Protein AF-W2YAW6-F1 (afdb_monomer_lite)

Structure (mmCIF, N/CA/C/O backbone):
data_AF-W2YAW6-F1
#
_entry.id   AF-W2YAW6-F1
#
loop_
_atom_site.group_PDB
_atom_site.id
_atom_site.type_symbol
_atom_site.label_atom_id
_atom_site.label_alt_id
_atom_site.label_comp_id
_atom_site.label_asym_id
_atom_site.label_entity_id
_atom_site.label_seq_id
_atom_site.pdbx_PDB_ins_code
_atom_site.Cartn_x
_atom_site.Cartn_y
_atom_site.Cartn_z
_atom_site.occupancy
_atom_site.B_iso_or_equiv
_atom_site.auth_seq_id
_atom_site.auth_comp_id
_atom_site.auth_asym_id
_atom_site.auth_atom_id
_atom_site.pdbx_PDB_model_num
ATOM 1 N N . MET A 1 1 ? -32.687 -31.239 100.770 1.00 33.38 1 MET A N 1
ATOM 2 C CA . MET A 1 1 ? -33.247 -32.407 100.049 1.00 33.38 1 MET A CA 1
ATOM 3 C C . MET A 1 1 ? -34.635 -32.042 99.536 1.00 33.38 1 MET A C 1
ATOM 5 O O . MET A 1 1 ? -35.354 -31.367 100.253 1.00 33.38 1 MET A O 1
ATOM 9 N N . LYS A 1 2 ? -34.943 -32.418 98.285 1.00 34.50 2 LYS A N 1
ATOM 10 C CA . LYS A 1 2 ? -36.169 -32.133 97.504 1.00 34.50 2 LYS A CA 1
ATOM 11 C C . LYS A 1 2 ? -37.476 -32.101 98.317 1.00 34.50 2 LYS A C 1
ATOM 13 O O . LYS A 1 2 ? -37.673 -32.999 99.129 1.00 34.50 2 LYS A O 1
ATOM 18 N N . ARG A 1 3 ? -38.421 -31.237 97.914 1.00 29.58 3 ARG A N 1
ATOM 19 C CA . ARG A 1 3 ? -39.749 -31.604 97.348 1.00 29.58 3 ARG A CA 1
ATOM 20 C C . ARG A 1 3 ? -40.587 -30.336 97.112 1.00 29.58 3 ARG A C 1
ATOM 22 O O . ARG A 1 3 ? -40.752 -29.534 98.013 1.00 29.58 3 ARG A O 1
ATOM 29 N N . LEU A 1 4 ? -40.850 -30.050 95.836 1.00 32.66 4 LEU A N 1
ATOM 30 C CA . LEU A 1 4 ? -42.162 -30.138 95.168 1.00 32.66 4 LEU A CA 1
ATOM 31 C C . LEU A 1 4 ? -42.981 -28.856 95.340 1.00 32.66 4 LEU A C 1
ATOM 33 O O . LEU A 1 4 ? -43.556 -28.603 96.390 1.00 32.66 4 LEU A O 1
ATOM 37 N N . GLY A 1 5 ? -42.999 -28.066 94.267 1.00 27.66 5 GLY A N 1
ATOM 38 C CA . GLY A 1 5 ? -43.939 -26.974 94.072 1.00 27.66 5 GLY A CA 1
ATOM 39 C C . GLY A 1 5 ? -45.156 -27.415 93.261 1.00 27.66 5 GLY A C 1
ATOM 40 O O . GLY A 1 5 ? -45.092 -28.395 92.517 1.00 27.66 5 GLY A O 1
ATOM 41 N N . GLY A 1 6 ? -46.213 -26.610 93.384 1.00 29.09 6 GLY A N 1
ATOM 42 C CA . GLY A 1 6 ? -47.271 -26.452 92.389 1.00 29.09 6 GLY A CA 1
ATOM 43 C C . GLY A 1 6 ? -48.690 -26.735 92.884 1.00 29.09 6 GLY A C 1
ATOM 44 O O . GLY A 1 6 ? -49.102 -27.886 92.837 1.00 29.09 6 GLY A O 1
ATOM 45 N N . SER A 1 7 ? -49.422 -25.676 93.270 1.00 27.89 7 SER A N 1
ATOM 46 C CA . SER A 1 7 ? -50.824 -25.355 92.881 1.00 27.89 7 SER A CA 1
ATOM 47 C C . SER A 1 7 ? -51.352 -24.196 93.760 1.00 27.89 7 SER A C 1
ATOM 49 O O . SER A 1 7 ? -51.312 -24.326 94.978 1.00 27.89 7 SER A O 1
ATOM 51 N N . SER A 1 8 ? -51.599 -23.000 93.191 1.00 29.20 8 SER A N 1
ATOM 52 C CA . SER A 1 8 ? -52.934 -22.395 92.900 1.00 29.20 8 SER A CA 1
ATOM 53 C C . SER A 1 8 ? -53.648 -21.858 94.160 1.00 29.20 8 SER A C 1
ATOM 55 O O . SER A 1 8 ? -53.689 -22.573 95.148 1.00 29.20 8 SER A O 1
ATOM 57 N N . SER A 1 9 ? -54.261 -20.675 94.238 1.00 28.84 9 SER A N 1
ATOM 58 C CA . SER A 1 9 ? -54.753 -19.688 93.268 1.00 28.84 9 SER A CA 1
ATOM 59 C C . SER A 1 9 ? -55.159 -18.394 94.020 1.00 28.84 9 SER A C 1
ATOM 61 O O . SER A 1 9 ? -55.274 -18.438 95.243 1.00 28.84 9 SER A O 1
ATOM 63 N N . ASP A 1 10 ? -55.419 -17.319 93.254 1.00 29.12 10 ASP A N 1
ATOM 64 C CA . ASP A 1 10 ? -56.313 -16.165 93.542 1.00 29.12 10 ASP A CA 1
ATOM 65 C C . ASP A 1 10 ? -55.866 -15.163 94.642 1.00 29.12 10 ASP A C 1
ATOM 67 O O . ASP A 1 10 ? -55.312 -15.555 95.659 1.00 29.12 10 ASP A O 1
ATOM 71 N N . ASP A 1 11 ? -56.026 -13.834 94.585 1.00 29.41 11 ASP A N 1
ATOM 72 C CA . ASP A 1 11 ? -56.726 -12.845 93.743 1.00 29.41 11 ASP A CA 1
ATOM 73 C C . ASP A 1 11 ? -56.133 -11.462 94.149 1.00 29.41 11 ASP A C 1
ATOM 75 O O . ASP A 1 11 ? -55.824 -11.264 95.325 1.00 29.41 11 ASP A O 1
ATOM 79 N N . ALA A 1 12 ? -55.762 -10.561 93.231 1.00 29.23 12 ALA A N 1
ATOM 80 C CA . ALA A 1 12 ? -56.361 -9.221 93.018 1.00 29.23 12 ALA A CA 1
ATOM 81 C C . ALA A 1 12 ? -55.262 -8.133 93.170 1.00 29.23 12 ALA A C 1
ATOM 83 O O . ALA A 1 12 ? -54.456 -8.212 94.089 1.00 29.23 12 ALA A O 1
ATOM 84 N N . GLY A 1 13 ? -55.111 -7.094 92.342 1.00 27.83 13 GLY A N 1
ATOM 85 C CA . GLY A 1 13 ? -55.812 -6.666 91.136 1.00 27.83 13 GLY A CA 1
ATOM 86 C C . GLY A 1 13 ? -55.079 -5.487 90.458 1.00 27.83 13 GLY A C 1
ATOM 87 O O . GLY A 1 13 ? -53.978 -5.128 90.870 1.00 27.83 13 GLY A O 1
ATOM 88 N N . GLU A 1 14 ? -55.757 -4.896 89.461 1.00 29.27 14 GLU A N 1
ATOM 89 C CA . GLU A 1 14 ? -55.454 -3.622 88.760 1.00 29.27 14 GLU A CA 1
ATOM 90 C C . GLU A 1 14 ? -54.280 -3.682 87.742 1.00 29.27 14 GLU A C 1
ATOM 92 O O . GLU A 1 14 ? -53.249 -4.275 88.007 1.00 29.27 14 GLU A O 1
ATOM 97 N N . GLN A 1 15 ? -54.317 -3.146 86.513 1.00 29.69 15 GLN A N 1
ATOM 98 C CA . GLN A 1 15 ? -55.105 -2.068 85.910 1.00 29.69 15 GLN A CA 1
ATOM 99 C C . GLN A 1 15 ? -54.929 -2.083 84.363 1.00 29.69 15 GLN A C 1
ATOM 101 O O . GLN A 1 15 ? -53.882 -2.454 83.845 1.00 29.69 15 GLN A O 1
ATOM 106 N N . GLU A 1 16 ? -55.969 -1.624 83.659 1.00 32.31 16 GLU A N 1
ATOM 107 C CA . GLU A 1 16 ? -55.962 -0.872 82.383 1.00 32.31 16 GLU A CA 1
ATOM 108 C C . GLU A 1 16 ? -55.461 -1.453 81.033 1.00 32.31 16 GLU A C 1
ATOM 110 O O . GLU A 1 16 ? -54.286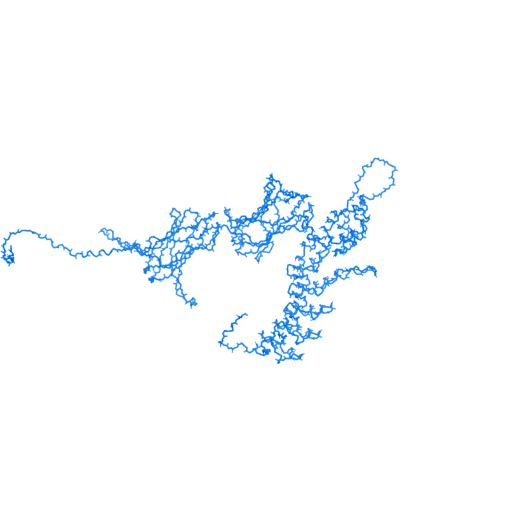 -1.513 80.693 1.00 32.31 16 GLU A O 1
ATOM 115 N N . ARG A 1 17 ? -56.464 -1.713 80.174 1.00 34.81 17 ARG A N 1
ATOM 116 C CA . ARG A 1 17 ? -56.633 -1.222 78.784 1.00 34.81 17 ARG A CA 1
ATOM 117 C C . ARG A 1 17 ? -55.364 -0.890 77.979 1.00 34.81 17 ARG A C 1
ATOM 119 O O . ARG A 1 17 ? -54.868 0.230 77.995 1.00 34.81 17 ARG A O 1
ATOM 126 N N . GLY A 1 18 ? -55.013 -1.800 77.072 1.00 31.19 18 GLY A N 1
ATOM 127 C CA . GLY A 1 18 ? -54.116 -1.506 75.956 1.00 31.19 18 GLY A CA 1
ATOM 128 C C . GLY A 1 18 ? -53.851 -2.726 75.085 1.00 31.19 18 GLY A C 1
ATOM 129 O O . GLY A 1 18 ? -52.720 -3.192 75.019 1.00 31.19 18 GLY A O 1
ATOM 130 N N . ALA A 1 19 ? -54.880 -3.275 74.427 1.00 33.31 19 ALA A N 1
ATOM 131 C CA . ALA A 1 19 ? -54.695 -4.304 73.400 1.00 33.31 19 ALA A CA 1
ATOM 132 C C . ALA A 1 19 ? -53.999 -3.673 72.182 1.00 33.31 19 ALA A C 1
ATOM 134 O O . ALA A 1 19 ? -54.622 -3.195 71.235 1.00 33.31 19 ALA A O 1
ATOM 135 N N . HIS A 1 20 ? -52.676 -3.606 72.286 1.00 37.31 20 HIS A N 1
ATOM 136 C CA . HIS A 1 20 ? -51.756 -3.070 71.308 1.00 37.31 20 HIS A CA 1
ATOM 137 C C . HIS A 1 20 ? -51.760 -3.980 70.076 1.00 37.31 20 HIS A C 1
ATOM 139 O O . HIS A 1 20 ? -51.533 -5.188 70.167 1.00 37.31 20 HIS A O 1
ATOM 145 N N . LEU A 1 21 ? -52.042 -3.368 68.927 1.00 36.84 21 LEU A N 1
ATOM 146 C CA . LEU A 1 21 ? -51.950 -3.929 67.585 1.00 36.84 21 LEU A CA 1
ATOM 147 C C . LEU A 1 21 ? -50.736 -4.862 67.450 1.00 36.84 21 LEU A C 1
ATOM 149 O O . LEU A 1 21 ? -49.590 -4.409 67.470 1.00 36.84 21 LEU A O 1
ATOM 153 N N . GLN A 1 22 ? -50.994 -6.157 67.249 1.00 38.38 22 GLN A N 1
ATOM 154 C CA . GLN A 1 22 ? -50.010 -7.106 66.729 1.00 38.38 22 GLN A CA 1
ATOM 155 C C . GLN A 1 22 ? -49.714 -6.770 65.259 1.00 38.38 22 GLN A C 1
ATOM 157 O O . GLN A 1 22 ? -50.147 -7.447 64.330 1.00 38.38 22 GLN A O 1
ATOM 162 N N . LEU A 1 23 ? -48.971 -5.688 65.034 1.00 37.72 23 LEU A N 1
ATOM 163 C CA . LEU A 1 23 ? -48.324 -5.408 63.762 1.00 37.72 23 LEU A CA 1
ATOM 164 C C . LEU A 1 23 ? -47.000 -6.167 63.756 1.00 37.72 23 LEU A C 1
ATOM 166 O O . LEU A 1 23 ? -46.007 -5.745 64.344 1.00 37.72 23 LEU A O 1
ATOM 170 N N . ALA A 1 24 ? -47.025 -7.331 63.110 1.00 35.41 24 ALA A N 1
ATOM 171 C CA . ALA A 1 24 ? -45.870 -8.174 62.864 1.00 35.41 24 ALA A CA 1
ATOM 172 C C . ALA A 1 24 ? -44.716 -7.360 62.248 1.00 35.41 24 ALA A C 1
ATOM 174 O O . ALA A 1 24 ? -44.673 -7.117 61.042 1.00 35.41 24 ALA A O 1
ATOM 175 N N . GLN A 1 25 ? -43.743 -6.978 63.076 1.00 38.00 25 GLN A N 1
ATOM 176 C CA . GLN A 1 25 ? -42.432 -6.518 62.634 1.00 38.00 25 GLN A CA 1
ATOM 177 C C . GLN A 1 25 ? -41.665 -7.701 62.025 1.00 38.00 25 GLN A C 1
ATOM 179 O O . GLN A 1 25 ? -40.767 -8.274 62.631 1.00 38.00 25 GLN A O 1
ATOM 184 N N . ARG A 1 26 ? -41.990 -8.064 60.781 1.00 37.62 26 ARG A N 1
ATOM 185 C CA . ARG A 1 26 ? -41.063 -8.792 59.906 1.00 37.62 26 ARG A CA 1
ATOM 186 C C . ARG A 1 26 ? -40.185 -7.772 59.183 1.00 37.62 26 ARG A C 1
ATOM 188 O O . ARG A 1 26 ? -40.298 -7.593 57.975 1.00 37.62 26 ARG A O 1
ATOM 195 N N . HIS A 1 27 ? -39.300 -7.099 59.916 1.00 42.34 27 HIS A N 1
ATOM 196 C CA . HIS A 1 27 ? -38.177 -6.396 59.296 1.00 42.34 27 HIS A CA 1
ATOM 197 C C . HIS A 1 27 ? -37.179 -7.454 58.821 1.00 42.34 27 HIS A C 1
ATOM 199 O O . HIS A 1 27 ? -36.225 -7.801 59.515 1.00 42.34 27 HIS A O 1
ATOM 205 N N . ARG A 1 28 ? -37.433 -8.033 57.642 1.00 43.53 28 ARG A N 1
ATOM 206 C CA . ARG A 1 28 ? -36.419 -8.811 56.930 1.00 43.53 28 ARG A CA 1
ATOM 207 C C . ARG A 1 28 ? -35.270 -7.834 56.680 1.00 43.53 28 ARG A C 1
ATOM 209 O O . ARG A 1 28 ? -35.477 -6.820 56.024 1.00 43.53 28 ARG A O 1
ATOM 216 N N . LYS A 1 29 ? -34.100 -8.083 57.266 1.00 42.47 29 LYS A N 1
ATOM 217 C CA . LYS A 1 29 ? -32.885 -7.309 56.996 1.00 42.47 29 LYS A CA 1
ATOM 218 C C . LYS A 1 29 ? -32.578 -7.483 55.505 1.00 42.47 29 LYS A C 1
ATOM 220 O O . LYS A 1 29 ? -32.117 -8.548 55.106 1.00 42.47 29 LYS A O 1
ATOM 225 N N . ILE A 1 30 ? -32.944 -6.501 54.683 1.00 54.56 30 ILE A N 1
ATOM 226 C CA . ILE A 1 30 ? -32.670 -6.514 53.244 1.00 54.56 30 ILE A CA 1
ATOM 227 C C . ILE A 1 30 ? -31.184 -6.200 53.112 1.00 54.56 30 ILE A C 1
ATOM 229 O O . ILE A 1 30 ? -30.748 -5.072 53.324 1.00 54.56 30 ILE A O 1
ATOM 233 N N . VAL A 1 31 ? -30.393 -7.249 52.909 1.00 61.50 31 VAL A N 1
ATOM 234 C CA . VAL A 1 31 ? -28.967 -7.139 52.611 1.00 61.50 31 VAL A CA 1
ATOM 235 C C . VAL A 1 31 ? -28.866 -6.924 51.108 1.00 61.50 31 VAL A C 1
ATOM 237 O O . VAL A 1 31 ? -29.439 -7.708 50.354 1.00 61.50 31 VAL A O 1
ATOM 240 N N . ALA A 1 32 ? -28.180 -5.859 50.692 1.00 73.25 32 ALA A N 1
ATOM 241 C CA . ALA A 1 32 ? -27.909 -5.609 49.282 1.00 73.25 32 ALA A CA 1
ATOM 242 C C . ALA A 1 32 ? -27.222 -6.834 48.659 1.00 73.25 32 ALA A C 1
ATOM 244 O O . ALA A 1 32 ? -26.312 -7.422 49.253 1.00 73.25 32 ALA A O 1
ATOM 245 N N . GLY A 1 33 ? -27.686 -7.226 47.478 1.00 77.94 33 GLY A N 1
ATOM 246 C CA . GLY A 1 33 ? -27.079 -8.276 46.682 1.00 77.94 33 GLY A CA 1
ATOM 247 C C . GLY A 1 33 ? -25.713 -7.868 46.134 1.00 77.94 33 GLY A C 1
ATOM 248 O O . GLY A 1 33 ? -25.269 -6.717 46.228 1.00 77.94 33 GLY A O 1
ATOM 249 N N . SER A 1 34 ? -25.021 -8.843 45.555 1.00 81.88 34 SER A N 1
ATOM 250 C CA . SER A 1 34 ? -23.784 -8.619 44.819 1.00 81.88 34 SER A CA 1
ATOM 251 C C . SER A 1 34 ? -24.002 -8.895 43.337 1.00 81.88 34 SER A C 1
ATOM 253 O O . SER A 1 34 ? -24.608 -9.898 42.952 1.00 81.88 34 SER A O 1
ATOM 255 N N . PHE A 1 35 ? -23.453 -8.017 42.494 1.00 84.69 35 PHE A N 1
ATOM 256 C CA . PHE A 1 35 ? -23.395 -8.260 41.057 1.00 84.69 35 PHE A CA 1
ATOM 257 C C . PHE A 1 35 ? -22.665 -9.575 40.768 1.00 84.69 35 PHE A C 1
ATOM 259 O O . PHE A 1 35 ? -21.582 -9.830 41.308 1.00 84.69 35 PHE A O 1
ATOM 266 N N . LYS A 1 36 ? -23.244 -10.373 39.871 1.00 81.31 36 LYS A N 1
ATOM 267 C CA . LYS A 1 36 ? -22.675 -11.624 39.365 1.00 81.31 36 LYS A CA 1
ATOM 268 C C . LYS A 1 36 ? -22.027 -11.401 37.992 1.00 81.31 36 LYS A C 1
ATOM 270 O O . LYS A 1 36 ? -22.250 -10.381 37.339 1.00 81.31 36 LYS A O 1
ATOM 275 N N . GLY A 1 37 ? -21.236 -12.378 37.550 1.00 75.75 37 GLY A N 1
ATOM 276 C CA . GLY A 1 37 ? -20.627 -12.381 36.218 1.00 75.75 37 GLY A CA 1
ATOM 277 C C . GLY A 1 37 ? -19.505 -11.351 36.035 1.00 75.75 37 GLY A C 1
ATOM 278 O O . GLY A 1 37 ? -18.862 -10.916 36.993 1.00 75.75 37 GLY A O 1
ATOM 279 N N . ARG A 1 38 ? -19.238 -10.989 34.773 1.00 77.81 38 ARG A N 1
ATOM 280 C CA . ARG A 1 38 ? -18.227 -9.988 34.400 1.00 77.81 38 ARG A CA 1
ATOM 281 C C . ARG A 1 38 ? -18.684 -8.609 34.882 1.00 77.81 38 ARG A C 1
ATOM 283 O O . ARG A 1 38 ? -19.781 -8.199 34.536 1.00 77.81 38 ARG A O 1
ATOM 290 N N . LYS A 1 39 ? -17.836 -7.908 35.642 1.00 84.06 39 LYS A N 1
ATOM 291 C CA . LYS A 1 39 ? -18.051 -6.529 36.120 1.00 84.06 39 LYS A CA 1
ATOM 292 C C . LYS A 1 39 ? -17.040 -5.605 35.451 1.00 84.06 39 LYS A C 1
ATOM 294 O O . LYS A 1 39 ? -15.984 -5.318 36.014 1.00 84.06 39 LYS A O 1
ATOM 299 N N . ALA A 1 40 ? -17.330 -5.225 34.213 1.00 82.56 40 ALA A N 1
ATOM 300 C CA . ALA A 1 40 ? -16.398 -4.476 33.376 1.00 82.56 40 ALA A CA 1
ATOM 301 C C . ALA A 1 40 ? -17.058 -3.224 32.802 1.00 82.56 40 ALA A C 1
ATOM 303 O O . ALA A 1 40 ? -18.240 -3.245 32.443 1.00 82.56 40 ALA A O 1
ATOM 304 N N . LEU A 1 41 ? -16.267 -2.156 32.719 1.00 84.25 41 LEU A N 1
ATOM 305 C CA . LEU A 1 41 ? -16.618 -0.918 32.046 1.00 84.25 41 LEU A CA 1
ATOM 306 C C . LEU A 1 41 ? -15.570 -0.637 30.966 1.00 84.25 41 LEU A C 1
ATOM 308 O O . LEU A 1 41 ? -14.436 -0.293 31.280 1.00 84.25 41 LEU A O 1
ATOM 312 N N . GLU A 1 42 ? -15.938 -0.805 29.700 1.00 85.50 42 GLU A N 1
ATOM 313 C CA . GLU A 1 42 ? -14.988 -0.861 28.587 1.00 85.50 42 GLU A CA 1
ATOM 314 C C . GLU A 1 42 ? -15.275 0.250 27.576 1.00 85.50 42 GLU A C 1
ATOM 316 O O . GLU A 1 42 ? -16.348 0.248 26.960 1.00 85.50 42 GLU A O 1
ATOM 321 N N . PRO A 1 43 ? -14.364 1.226 27.407 1.00 82.75 43 PRO A N 1
ATOM 322 C CA . PRO A 1 43 ? -14.466 2.166 26.308 1.00 82.75 43 PRO A CA 1
ATOM 323 C C . PRO A 1 43 ? -14.190 1.434 24.990 1.00 82.75 43 PRO A C 1
ATOM 325 O O . PRO A 1 43 ? -13.373 0.518 24.930 1.00 82.75 43 PRO A O 1
ATOM 328 N N . GLU A 1 44 ? -14.847 1.872 23.923 1.00 77.44 44 GLU A N 1
ATOM 329 C CA . GLU A 1 44 ? -14.642 1.389 22.553 1.00 77.44 44 GLU A CA 1
ATOM 330 C C . GLU A 1 44 ? -13.177 1.521 22.121 1.00 77.44 44 GLU A C 1
ATOM 332 O O . GLU A 1 44 ? -12.647 0.665 21.416 1.00 77.44 44 GLU A O 1
ATOM 337 N N . PHE A 1 45 ? -12.509 2.567 22.612 1.00 72.06 45 PHE A N 1
ATOM 338 C CA . PHE A 1 45 ? -11.101 2.837 22.375 1.00 72.06 45 PHE A CA 1
ATOM 339 C C . PHE A 1 45 ? -10.380 3.034 23.711 1.00 72.06 45 PHE A C 1
ATOM 341 O O . PHE A 1 45 ? -10.739 3.903 24.504 1.00 72.06 45 PHE A O 1
ATOM 348 N N . ALA A 1 46 ? -9.323 2.260 23.956 1.00 73.75 46 ALA A N 1
ATOM 349 C CA . ALA A 1 46 ? -8.469 2.398 25.139 1.00 73.75 46 ALA A CA 1
ATOM 350 C C . ALA A 1 46 ? -7.380 3.472 24.941 1.00 73.75 46 ALA A C 1
ATOM 352 O O . ALA A 1 46 ? -6.214 3.254 25.268 1.00 73.75 46 ALA A O 1
ATOM 353 N N . THR A 1 47 ? -7.759 4.622 24.381 1.00 73.25 47 THR A N 1
ATOM 354 C CA . THR A 1 47 ? -6.839 5.685 23.950 1.00 73.25 47 THR A CA 1
ATOM 355 C C . THR A 1 47 ? -7.222 7.021 24.597 1.00 73.25 47 THR A C 1
ATOM 357 O O . THR A 1 47 ? -8.416 7.257 24.789 1.00 73.25 47 THR A O 1
ATOM 360 N N . PRO A 1 48 ? -6.269 7.893 24.971 1.00 77.62 48 PRO A N 1
ATOM 361 C CA . PRO A 1 48 ? -6.596 9.195 25.544 1.00 77.62 48 PRO A CA 1
ATOM 362 C C . PRO A 1 48 ? -7.282 10.149 24.554 1.00 77.62 48 PRO A C 1
ATOM 364 O O . PRO A 1 48 ? -6.939 10.183 23.374 1.00 77.62 48 PRO A O 1
ATOM 367 N N . GLY A 1 49 ? -8.218 10.960 25.050 1.00 71.50 49 GLY A N 1
ATOM 368 C CA . GLY A 1 49 ? -8.796 12.099 24.330 1.00 71.50 49 GLY A CA 1
ATOM 369 C C . GLY A 1 49 ? -9.650 11.750 23.107 1.00 71.50 49 GLY A C 1
ATOM 370 O O . GLY A 1 49 ? -9.782 12.581 22.208 1.00 71.50 49 GLY A O 1
ATOM 371 N N . VAL A 1 50 ? -10.218 10.543 23.042 1.00 73.94 50 VAL A N 1
ATOM 372 C CA . VAL A 1 50 ? -11.088 10.101 21.939 1.00 73.94 50 VAL A CA 1
ATOM 373 C C . VAL A 1 50 ? -12.536 9.986 22.397 1.00 73.94 50 VAL A C 1
ATOM 375 O O . VAL A 1 50 ? -12.815 9.668 23.550 1.00 73.94 50 VAL A O 1
ATOM 378 N N . VAL A 1 51 ? -13.470 10.224 21.478 1.00 77.31 51 VAL A N 1
ATOM 379 C CA . VAL A 1 51 ? -14.910 10.083 21.723 1.00 77.31 51 VAL A CA 1
ATOM 380 C C . VAL A 1 51 ? -15.406 8.797 21.071 1.00 77.31 51 VAL A C 1
ATOM 382 O O . VAL A 1 51 ? -15.173 8.576 19.883 1.00 77.31 51 VAL A O 1
ATOM 385 N N . GLY A 1 52 ? -16.101 7.958 21.834 1.00 78.00 52 GLY A N 1
ATOM 386 C CA . GLY A 1 52 ? -16.627 6.678 21.363 1.00 78.00 52 GLY A CA 1
ATOM 387 C C . GLY A 1 52 ? -17.758 6.153 22.239 1.00 78.00 52 GLY A C 1
ATOM 388 O O . GLY A 1 52 ? -18.482 6.917 22.886 1.00 78.00 52 GLY A O 1
ATOM 389 N N . LYS A 1 53 ? -17.941 4.835 22.241 1.00 85.88 53 LYS A N 1
ATOM 390 C CA . LYS A 1 53 ? -18.898 4.146 23.111 1.00 85.88 53 LYS A CA 1
ATOM 391 C C . LYS A 1 53 ? -18.255 3.707 24.424 1.00 85.88 53 LYS A C 1
ATOM 393 O O . LYS A 1 53 ? -17.065 3.424 24.480 1.00 85.88 53 LYS A O 1
ATOM 398 N N . LEU A 1 54 ? -19.058 3.601 25.474 1.00 87.81 54 LEU A N 1
ATOM 399 C CA . LEU A 1 54 ? -18.683 3.025 26.760 1.00 87.81 54 LEU A CA 1
ATOM 400 C C . LEU A 1 54 ? -19.648 1.888 27.092 1.00 87.81 54 LEU A C 1
ATOM 402 O O . LEU A 1 54 ? -20.859 2.099 27.145 1.00 87.81 54 LEU A O 1
ATOM 406 N N . THR A 1 55 ? -19.109 0.692 27.306 1.00 89.81 55 THR A N 1
ATOM 407 C CA . THR A 1 55 ? -19.888 -0.528 27.531 1.00 89.81 55 THR A CA 1
ATOM 408 C C . THR A 1 55 ? -19.784 -0.965 28.984 1.00 89.81 55 THR A C 1
ATOM 410 O O . THR A 1 55 ? -18.706 -1.307 29.459 1.00 89.81 55 THR A O 1
ATOM 413 N N . LEU A 1 56 ? -20.911 -0.996 29.687 1.00 90.00 56 LEU A N 1
ATOM 414 C CA . LEU A 1 56 ? -21.043 -1.489 31.053 1.00 90.00 56 LEU A CA 1
ATOM 415 C C . LEU A 1 56 ? -21.711 -2.870 31.028 1.00 90.00 56 LEU A C 1
ATOM 417 O O . LEU A 1 56 ? -22.861 -2.989 30.611 1.00 90.00 56 LEU A O 1
ATOM 421 N N . SER A 1 57 ? -21.002 -3.904 31.485 1.00 89.06 57 SER A N 1
ATOM 422 C CA . SER A 1 57 ? -21.500 -5.290 31.520 1.00 89.06 57 SER A CA 1
ATOM 423 C C . SER A 1 57 ? -21.615 -5.804 32.953 1.00 89.06 57 SER A C 1
ATOM 425 O O . SER A 1 57 ? -20.651 -5.666 33.706 1.00 89.06 57 SER A O 1
ATOM 427 N N . PHE A 1 58 ? -22.762 -6.389 33.323 1.00 88.81 58 PHE A N 1
ATOM 428 C CA . PHE A 1 58 ? -22.999 -7.009 34.639 1.00 88.81 58 PHE A CA 1
ATOM 429 C C . PHE A 1 58 ? -24.189 -7.968 34.655 1.00 88.81 58 PHE A C 1
ATOM 431 O O . PHE A 1 58 ? -24.961 -8.043 33.708 1.00 88.81 58 PHE A O 1
ATOM 438 N N . THR A 1 59 ? -24.368 -8.694 35.756 1.00 88.00 59 THR A N 1
ATOM 439 C CA . THR A 1 59 ? -25.563 -9.505 36.029 1.00 88.00 59 THR A CA 1
ATOM 440 C C . THR A 1 59 ? -26.117 -9.134 37.401 1.00 88.00 59 THR A C 1
ATOM 442 O O . THR A 1 59 ? -25.363 -9.096 38.377 1.00 88.00 59 THR A O 1
ATOM 445 N N . THR A 1 60 ? -27.412 -8.828 37.485 1.00 86.31 60 THR A N 1
ATOM 446 C CA . THR A 1 60 ? -28.068 -8.488 38.758 1.00 86.31 60 THR A CA 1
ATOM 447 C C . THR A 1 60 ? -28.462 -9.734 39.537 1.00 86.31 60 THR A C 1
ATOM 449 O O . THR A 1 60 ? -28.822 -10.756 38.951 1.00 86.31 60 THR A O 1
ATOM 452 N N . SER A 1 61 ? -28.422 -9.658 40.868 1.00 84.00 61 SER A N 1
ATOM 453 C CA . SER A 1 61 ? -28.815 -10.783 41.728 1.00 84.00 61 SER A CA 1
ATOM 454 C C . SER A 1 61 ? -30.331 -10.980 41.799 1.00 84.00 61 SER A C 1
ATOM 456 O O . SER A 1 61 ? -30.800 -12.065 42.139 1.00 84.00 61 SER A O 1
ATOM 458 N N . THR A 1 62 ? -31.101 -9.938 41.474 1.00 82.62 62 THR A N 1
ATOM 459 C CA . THR A 1 62 ? -32.566 -9.959 41.464 1.00 82.62 62 THR A CA 1
ATOM 460 C C . THR A 1 62 ? -33.125 -9.318 40.193 1.00 82.62 62 THR A C 1
ATOM 462 O O . THR A 1 62 ? -32.387 -8.781 39.362 1.00 82.62 62 THR A O 1
ATOM 465 N N . SER A 1 63 ? -34.443 -9.413 40.019 1.00 84.12 63 SER A N 1
ATOM 466 C CA . SER A 1 63 ? -35.152 -8.869 38.865 1.00 84.12 63 SER A CA 1
ATOM 467 C C . SER A 1 63 ? -35.237 -7.341 38.895 1.00 84.12 63 SER A C 1
ATOM 469 O O . SER A 1 63 ? -35.580 -6.764 39.928 1.00 84.12 63 SER A O 1
ATOM 471 N N . LEU A 1 64 ? -35.040 -6.684 37.750 1.00 84.94 64 LEU A N 1
ATOM 472 C CA . LEU A 1 64 ? -35.192 -5.234 37.615 1.00 84.94 64 LEU A CA 1
ATOM 473 C C . LEU A 1 64 ? -36.562 -4.876 37.026 1.00 84.94 64 LEU A C 1
ATOM 475 O O . LEU A 1 64 ? -36.891 -5.241 35.898 1.00 84.94 64 LEU A O 1
ATOM 479 N N . ALA A 1 65 ? -37.362 -4.136 37.793 1.00 83.44 65 ALA A N 1
ATOM 480 C CA . ALA A 1 65 ? -38.685 -3.669 37.380 1.00 83.44 65 ALA A CA 1
ATOM 481 C C . ALA A 1 65 ? -38.638 -2.313 36.645 1.00 83.44 65 ALA A C 1
ATOM 483 O O . ALA A 1 65 ? -37.632 -1.599 36.671 1.00 83.44 65 ALA A O 1
ATOM 484 N N . LYS A 1 66 ? -39.769 -1.912 36.044 1.00 84.12 66 LYS A N 1
ATOM 485 C CA . LYS A 1 66 ? -39.955 -0.582 35.438 1.00 84.12 66 LYS A CA 1
ATOM 486 C C . LYS A 1 66 ? -39.542 0.531 36.410 1.00 84.12 66 LYS A C 1
ATOM 488 O O . LYS A 1 66 ? -40.018 0.563 37.546 1.00 84.12 66 LYS A O 1
ATOM 493 N N . HIS A 1 67 ? -38.746 1.492 35.945 1.00 86.38 67 HIS A N 1
ATOM 494 C CA . HIS A 1 67 ? -38.154 2.594 36.718 1.00 86.38 67 HIS A CA 1
ATOM 495 C C . HIS A 1 67 ? -37.138 2.189 37.796 1.00 86.38 67 HIS A C 1
ATOM 497 O O . HIS A 1 67 ? -36.834 3.004 38.671 1.00 86.38 67 HIS A O 1
ATOM 503 N N . ALA A 1 68 ? -36.597 0.968 37.762 1.00 87.38 68 ALA A N 1
ATOM 504 C CA . ALA A 1 68 ? -35.368 0.695 38.498 1.00 87.38 68 ALA A CA 1
ATOM 505 C C . ALA A 1 68 ? -34.254 1.631 37.996 1.00 87.38 68 ALA A C 1
ATOM 507 O O . ALA A 1 68 ? -34.197 1.967 36.804 1.00 87.38 68 ALA A O 1
ATOM 508 N N . ARG A 1 69 ? -33.401 2.074 38.922 1.00 89.94 69 ARG A N 1
ATOM 509 C CA . ARG A 1 69 ? -32.306 3.009 38.639 1.00 89.94 69 ARG A CA 1
ATOM 510 C C . ARG A 1 69 ? -30.979 2.278 38.717 1.00 89.94 69 ARG A C 1
ATOM 512 O O . ARG A 1 69 ? -30.758 1.491 39.632 1.00 89.94 69 ARG A O 1
ATOM 519 N N . ILE A 1 70 ? -30.091 2.557 37.776 1.00 91.25 70 ILE A N 1
ATOM 520 C CA . ILE A 1 70 ? -28.714 2.067 37.777 1.00 91.25 70 ILE A CA 1
ATOM 521 C C . ILE A 1 70 ? -27.826 3.303 37.757 1.00 91.25 70 ILE A C 1
ATOM 523 O O . ILE A 1 70 ? -27.966 4.149 36.878 1.00 91.25 70 ILE A O 1
ATOM 527 N N . THR A 1 71 ? -26.927 3.430 38.724 1.00 92.56 71 THR A N 1
ATOM 528 C CA . THR A 1 71 ? -25.953 4.523 38.769 1.00 92.56 71 THR A CA 1
ATOM 529 C C . THR A 1 71 ? -24.565 3.972 38.516 1.00 92.56 71 THR A C 1
ATOM 531 O O . THR A 1 71 ? -24.198 2.968 39.121 1.00 92.56 71 THR A O 1
ATOM 534 N N . CYS A 1 72 ? -23.788 4.645 37.677 1.00 93.06 72 CYS A N 1
ATOM 535 C CA . CYS A 1 72 ? -22.380 4.361 37.441 1.00 93.06 72 CYS A CA 1
ATOM 536 C C . CYS A 1 72 ? -21.579 5.645 37.665 1.00 93.06 72 CYS A C 1
ATOM 538 O O . CYS A 1 72 ? -21.704 6.603 36.900 1.00 93.06 72 CYS A O 1
ATOM 540 N N . GLN A 1 73 ? -20.773 5.672 38.721 1.00 92.62 73 GLN A N 1
ATOM 541 C CA . GLN A 1 73 ? -19.898 6.792 39.043 1.00 92.62 73 GLN A CA 1
ATOM 542 C C . GLN A 1 73 ? -18.498 6.548 38.478 1.00 92.62 73 GLN A C 1
ATOM 544 O O . GLN A 1 73 ? -17.868 5.541 38.799 1.00 92.62 73 GLN A O 1
ATOM 549 N N . LEU A 1 74 ? -18.023 7.474 37.643 1.00 89.75 74 LEU A N 1
ATOM 550 C CA . LEU A 1 74 ? -16.697 7.431 37.029 1.00 89.75 74 LEU A CA 1
ATOM 551 C C . LEU A 1 74 ? -15.627 8.065 37.941 1.00 89.75 74 LEU A C 1
ATOM 553 O O . LEU A 1 74 ? -15.936 8.973 38.728 1.00 89.75 74 LEU A O 1
ATOM 557 N N . PRO A 1 75 ? -14.359 7.628 37.821 1.00 85.88 75 PRO A N 1
ATOM 558 C CA . PRO A 1 75 ? -13.247 8.200 38.570 1.00 85.88 75 PRO A CA 1
ATOM 559 C C . PRO A 1 75 ? -12.914 9.623 38.109 1.00 85.88 75 PRO A C 1
ATOM 561 O O . PRO A 1 75 ? -13.301 10.065 37.022 1.00 85.88 75 PRO A O 1
ATOM 564 N N . ASP A 1 76 ? -12.153 10.336 38.941 1.00 81.81 76 ASP A N 1
ATOM 565 C CA . ASP A 1 76 ? -11.755 11.724 38.701 1.00 81.81 76 ASP A CA 1
ATOM 566 C C . ASP A 1 76 ? -10.605 11.863 37.703 1.00 81.81 76 ASP A C 1
ATOM 568 O O . ASP A 1 76 ? -9.480 12.231 38.043 1.00 81.81 76 ASP A O 1
ATOM 572 N N . HIS A 1 77 ? -10.865 11.483 36.459 1.00 78.00 77 HIS A N 1
ATOM 573 C CA . HIS A 1 77 ? -9.841 11.458 35.420 1.00 78.00 77 HIS A CA 1
ATOM 574 C C . HIS A 1 77 ? -10.243 12.219 34.154 1.00 78.00 77 HIS A C 1
ATOM 576 O O . HIS A 1 77 ? -9.614 12.047 33.122 1.00 78.00 77 HIS A O 1
ATOM 582 N N . GLY A 1 78 ? -11.262 13.080 34.211 1.00 76.69 78 GLY A N 1
ATOM 583 C CA . GLY A 1 78 ? -11.634 13.920 33.065 1.00 76.69 78 GLY A CA 1
ATOM 584 C C . GLY A 1 78 ? -12.417 13.192 31.967 1.00 76.69 78 GLY A C 1
ATOM 585 O O . GLY A 1 78 ? -12.288 13.531 30.797 1.00 76.69 78 GLY A O 1
ATOM 586 N N . TRP A 1 79 ? -13.231 12.197 32.332 1.00 84.56 79 TRP A N 1
ATOM 587 C CA . TRP A 1 79 ? -14.223 11.611 31.424 1.00 84.56 79 TRP A CA 1
ATOM 588 C C . TRP A 1 79 ? -15.277 12.651 31.031 1.00 84.56 79 TRP A C 1
ATOM 590 O O . TRP A 1 79 ? -15.797 13.363 31.894 1.00 84.56 79 TRP A O 1
ATOM 600 N N . THR A 1 80 ? -15.629 12.710 29.748 1.00 80.50 80 THR A N 1
ATOM 601 C CA . THR A 1 80 ? -16.611 13.668 29.220 1.00 80.50 80 THR A CA 1
ATOM 602 C C . THR A 1 80 ? -17.772 12.955 28.532 1.00 80.50 80 THR A C 1
ATOM 604 O O . THR A 1 80 ? -17.641 11.835 28.044 1.00 80.50 80 THR A O 1
ATOM 607 N N . LEU A 1 81 ? -18.948 13.580 28.535 1.00 82.62 81 LEU A N 1
ATOM 608 C CA . LEU A 1 81 ? -20.140 13.099 27.836 1.00 82.62 81 LEU A CA 1
ATOM 609 C C . LEU A 1 81 ? -20.786 14.266 27.071 1.00 82.62 81 LEU A C 1
ATOM 611 O O . LEU A 1 81 ? -20.572 15.420 27.457 1.00 82.62 81 LEU A O 1
ATOM 615 N N . PRO A 1 82 ? -21.576 14.000 26.012 1.00 67.44 82 PRO A N 1
ATOM 616 C CA . PRO A 1 82 ? -22.194 15.046 25.209 1.00 67.44 82 PRO A CA 1
ATOM 617 C C . PRO A 1 82 ? -23.174 15.870 26.053 1.00 67.44 82 PRO A C 1
ATOM 619 O O . PRO A 1 82 ? -23.836 15.344 26.946 1.00 67.44 82 PRO A O 1
ATOM 622 N N . THR A 1 83 ? -23.299 17.161 25.747 1.00 55.56 83 THR A N 1
ATOM 623 C CA . THR A 1 83 ? -24.274 18.075 26.374 1.00 55.56 83 THR A CA 1
ATOM 624 C C . THR A 1 83 ? -25.713 17.856 25.884 1.00 55.56 83 THR A C 1
ATOM 626 O O . THR A 1 83 ? -26.657 18.264 26.558 1.00 55.56 83 THR A O 1
ATOM 629 N N . ALA A 1 84 ? -25.896 17.189 24.739 1.00 61.34 84 ALA A N 1
ATOM 630 C CA . ALA A 1 84 ? -27.183 16.672 24.263 1.00 61.34 84 ALA A CA 1
ATOM 631 C C . ALA A 1 84 ? -27.583 15.399 25.046 1.00 61.34 84 ALA A C 1
ATOM 633 O O . ALA A 1 84 ? -26.695 14.740 25.587 1.00 61.34 84 ALA A O 1
ATOM 634 N N . PRO A 1 85 ? -28.878 15.014 25.128 1.00 61.56 85 PRO A N 1
ATOM 635 C CA . PRO A 1 85 ? -29.286 13.837 25.896 1.00 61.56 85 PRO A CA 1
ATOM 636 C C . PRO A 1 85 ? -28.507 12.594 25.423 1.00 61.56 85 PRO A C 1
ATOM 638 O O . PRO A 1 85 ? -28.630 12.209 24.256 1.00 61.56 85 PRO A O 1
ATOM 641 N N . PRO A 1 86 ? -27.683 11.981 26.293 1.00 65.88 86 PRO A N 1
ATOM 642 C CA . PRO A 1 86 ? -26.788 10.909 25.889 1.00 65.88 86 PRO A CA 1
ATOM 643 C C . PRO A 1 86 ? -27.596 9.696 25.429 1.00 65.88 86 PRO A C 1
ATOM 645 O O . PRO A 1 86 ? -28.574 9.293 26.065 1.00 65.88 86 PRO A O 1
ATOM 648 N N . THR A 1 87 ? -27.194 9.112 24.302 1.00 76.88 87 THR A N 1
ATOM 649 C CA . THR A 1 87 ? -27.856 7.928 23.752 1.00 76.88 87 THR A CA 1
ATOM 650 C C . THR A 1 87 ? -27.311 6.689 24.453 1.00 76.88 87 THR A C 1
ATOM 652 O O . THR A 1 87 ? -26.152 6.318 24.256 1.00 76.88 87 THR A O 1
ATOM 655 N N . ALA A 1 88 ? -28.146 6.064 25.282 1.00 83.50 88 ALA A N 1
ATOM 656 C CA . ALA A 1 88 ? -27.846 4.801 25.943 1.00 83.50 88 ALA A CA 1
ATOM 657 C C . ALA A 1 88 ? -28.774 3.701 25.426 1.00 83.50 88 ALA A C 1
ATOM 659 O O . ALA A 1 88 ? -29.985 3.902 25.327 1.00 83.50 88 ALA A O 1
ATOM 660 N N . VAL A 1 89 ? -28.211 2.534 25.124 1.00 83.88 89 VAL A N 1
ATOM 661 C CA . VAL A 1 89 ? -28.961 1.349 24.696 1.00 83.88 89 VAL A CA 1
ATOM 662 C C . VAL A 1 89 ? -28.694 0.216 25.676 1.00 83.88 89 VAL A C 1
ATOM 664 O O . VAL A 1 89 ? -27.549 -0.017 26.065 1.00 83.88 89 VAL A O 1
ATOM 667 N N . LEU A 1 90 ? -29.753 -0.483 26.085 1.00 83.62 90 LEU A N 1
ATOM 668 C CA . LEU A 1 90 ? -29.662 -1.681 26.910 1.00 83.62 90 LEU A CA 1
ATOM 669 C C . LEU A 1 90 ? -29.869 -2.919 26.038 1.00 83.62 90 LEU A C 1
ATOM 671 O O . LEU A 1 90 ? -30.941 -3.113 25.466 1.00 83.62 90 LEU A O 1
ATOM 675 N N . HIS A 1 91 ? -28.852 -3.770 25.976 1.00 82.06 91 HIS A N 1
ATOM 676 C CA . HIS A 1 91 ? -28.913 -5.063 25.310 1.00 82.06 91 HIS A CA 1
ATOM 677 C C . HIS A 1 91 ? -29.070 -6.190 26.336 1.00 82.06 91 HIS A C 1
ATOM 679 O O . HIS A 1 91 ? -28.363 -6.239 27.347 1.00 82.06 91 HIS A O 1
ATOM 685 N N . LEU A 1 92 ? -29.989 -7.110 26.036 1.00 76.00 92 LEU A N 1
ATOM 686 C CA . LEU A 1 92 ? -30.086 -8.424 26.666 1.00 76.00 92 LEU A CA 1
ATOM 687 C C . LEU A 1 92 ? -29.379 -9.420 25.731 1.00 76.00 92 LEU A C 1
ATOM 689 O O . LEU A 1 92 ? -29.621 -9.361 24.523 1.00 76.00 92 LEU A O 1
ATOM 693 N N . PRO A 1 93 ? -28.499 -10.306 26.216 1.00 58.84 93 PRO A N 1
ATOM 694 C CA . PRO A 1 93 ? -27.875 -11.310 25.371 1.00 58.84 93 PRO A CA 1
ATOM 695 C C . PRO A 1 93 ? -28.944 -12.306 24.922 1.00 58.84 93 PRO A C 1
ATOM 697 O O . PRO A 1 93 ? -29.463 -13.067 25.735 1.00 58.84 93 PRO A O 1
ATOM 700 N N . SER A 1 94 ? -29.276 -12.294 23.631 1.00 50.00 94 SER A N 1
ATOM 701 C CA . SER A 1 94 ? -30.052 -13.368 23.013 1.00 50.00 94 SER A CA 1
ATOM 702 C C . SER A 1 94 ? -29.089 -14.342 22.326 1.00 50.00 94 SER A C 1
ATOM 704 O O . SER A 1 94 ? -28.211 -13.887 21.585 1.00 50.00 94 SER A O 1
ATOM 706 N N . PRO A 1 95 ? -29.200 -15.660 22.551 1.00 41.16 95 PRO A N 1
ATOM 707 C CA . PRO A 1 95 ? -28.457 -16.645 21.783 1.00 41.16 95 PRO A CA 1
ATOM 708 C C . PRO A 1 95 ? -29.123 -16.817 20.406 1.00 41.16 95 PRO A C 1
ATOM 710 O O . PRO A 1 95 ? -30.223 -17.341 20.316 1.00 41.16 95 PRO A O 1
ATOM 713 N N . ASN A 1 96 ? -28.441 -16.404 19.334 1.00 36.34 96 ASN A N 1
ATOM 714 C CA . ASN A 1 96 ? -28.701 -16.839 17.951 1.00 36.34 96 ASN A CA 1
ATOM 715 C C . ASN A 1 96 ? -30.148 -16.723 17.411 1.00 36.34 96 ASN A C 1
ATOM 717 O O . ASN A 1 96 ? -30.670 -17.700 16.881 1.00 36.34 96 ASN A O 1
ATOM 721 N N . GLU A 1 97 ? -30.761 -15.536 17.412 1.00 34.50 97 GLU A N 1
ATOM 722 C CA . GLU A 1 97 ? -31.902 -15.269 16.515 1.00 34.50 97 GLU A CA 1
ATOM 723 C C . GLU A 1 97 ? -31.737 -13.938 15.762 1.00 34.50 97 GLU A C 1
ATOM 725 O O . GLU A 1 97 ? -31.307 -12.943 16.358 1.00 34.50 97 GLU A O 1
ATOM 730 N N . PRO A 1 98 ? -32.057 -13.892 14.451 1.00 34.28 98 PRO A N 1
ATOM 731 C CA . PRO A 1 98 ? -32.126 -12.641 13.708 1.00 34.28 98 PRO A CA 1
ATOM 732 C C . PRO A 1 98 ? -33.222 -11.768 14.321 1.00 34.28 98 PRO A C 1
ATOM 734 O O . PRO A 1 98 ? -34.287 -12.263 14.671 1.00 34.28 98 PRO A O 1
ATOM 737 N N . ALA A 1 99 ? -32.939 -10.474 14.465 1.00 35.88 99 ALA A N 1
ATOM 738 C CA . ALA A 1 99 ? -33.782 -9.499 15.144 1.00 35.88 99 ALA A CA 1
ATOM 739 C C . ALA A 1 99 ? -35.238 -9.494 14.632 1.00 35.88 99 ALA A C 1
ATOM 741 O O . ALA A 1 99 ? -35.593 -8.740 13.728 1.00 35.88 99 ALA A O 1
ATOM 742 N N . THR A 1 100 ? -36.104 -10.297 15.248 1.00 30.75 100 THR A N 1
ATOM 743 C CA . THR A 1 100 ? -37.546 -10.078 15.227 1.00 30.75 100 THR A CA 1
ATOM 744 C C . THR A 1 100 ? -37.880 -8.955 16.200 1.00 30.75 100 THR A C 1
ATOM 746 O O . THR A 1 100 ? -37.317 -8.848 17.289 1.00 30.75 100 THR A O 1
ATOM 749 N N . THR A 1 101 ? -38.789 -8.095 15.757 1.00 36.19 101 THR A N 1
ATOM 750 C CA . THR A 1 101 ? -39.290 -6.821 16.293 1.00 36.19 101 THR A CA 1
ATOM 751 C C . THR A 1 101 ? -39.914 -6.881 17.701 1.00 36.19 101 THR A C 1
ATOM 753 O O . THR A 1 101 ? -40.970 -6.312 17.957 1.00 36.19 101 THR A O 1
ATOM 756 N N . THR A 1 102 ? -39.259 -7.514 18.670 1.00 40.56 102 THR A N 1
ATOM 757 C CA . THR A 1 102 ? -39.513 -7.286 20.098 1.00 40.56 102 THR A CA 1
ATOM 758 C C . THR A 1 102 ? -38.708 -6.066 20.531 1.00 40.56 102 THR A C 1
ATOM 760 O O . THR A 1 102 ? -37.480 -6.093 20.520 1.00 40.56 102 THR A O 1
ATOM 763 N N . ALA A 1 103 ? -39.402 -4.968 20.846 1.00 50.56 103 ALA A N 1
ATOM 764 C CA . ALA A 1 103 ? -38.802 -3.679 21.182 1.00 50.56 103 ALA A CA 1
ATOM 765 C C . ALA A 1 103 ? -37.659 -3.825 22.205 1.00 50.56 103 ALA A C 1
ATOM 767 O O . ALA A 1 103 ? -37.874 -4.282 23.331 1.00 50.56 103 ALA A O 1
ATOM 768 N N . LEU A 1 104 ? -36.444 -3.435 21.797 1.00 55.69 104 LEU A N 1
ATOM 769 C CA . LEU A 1 104 ? -35.267 -3.375 22.665 1.00 55.69 104 LEU A CA 1
ATOM 770 C C . LEU A 1 104 ? -35.592 -2.580 23.938 1.00 55.69 104 LEU A C 1
ATOM 772 O O . LEU A 1 104 ? -36.314 -1.579 23.860 1.00 55.69 104 LEU A O 1
ATOM 776 N N . PRO A 1 105 ? -35.054 -2.978 25.102 1.00 64.44 105 PRO A N 1
ATOM 777 C CA . PRO A 1 105 ? -35.304 -2.249 26.326 1.00 64.44 105 PRO A CA 1
ATOM 778 C C . PRO A 1 105 ? -34.913 -0.776 26.258 1.00 64.44 105 PRO A C 1
ATOM 780 O O . PRO A 1 105 ? -33.755 -0.432 26.027 1.00 64.44 105 PRO A O 1
ATOM 783 N N . GLN A 1 106 ? -35.890 0.101 26.490 1.00 77.00 106 GLN A N 1
ATOM 784 C CA . GLN A 1 106 ? -35.687 1.539 26.516 1.00 77.00 106 GLN A CA 1
ATOM 785 C C . GLN A 1 106 ? -35.147 1.976 27.875 1.00 77.00 106 GLN A C 1
ATOM 787 O O . GLN A 1 106 ? -35.686 1.638 28.937 1.00 77.00 106 GLN A O 1
ATOM 792 N N . VAL A 1 107 ? -34.091 2.782 27.829 1.00 85.44 107 VAL A N 1
ATOM 793 C CA . VAL A 1 107 ? -33.438 3.356 29.000 1.00 85.44 107 VAL A CA 1
ATOM 794 C C . VAL A 1 107 ? -33.305 4.854 28.800 1.00 85.44 107 VAL A C 1
ATOM 796 O O . VAL A 1 107 ? -32.843 5.315 27.760 1.00 85.44 107 VAL A O 1
ATOM 799 N N . LYS A 1 108 ? -33.696 5.622 29.817 1.00 87.94 108 LYS A N 1
ATOM 800 C CA . LYS A 1 108 ? -33.393 7.050 29.887 1.00 87.94 108 LYS A CA 1
ATOM 801 C C . LYS A 1 108 ? -32.089 7.236 30.643 1.00 87.94 108 LYS A C 1
ATOM 803 O O . LYS A 1 108 ? -31.963 6.721 31.751 1.00 87.94 108 LYS A O 1
ATOM 808 N N . MET A 1 109 ? -31.162 7.997 30.076 1.00 87.81 109 MET A N 1
ATOM 809 C CA . MET A 1 109 ? -29.894 8.317 30.718 1.00 87.81 109 MET A CA 1
ATOM 810 C C . MET A 1 109 ? -29.807 9.805 31.067 1.00 87.81 109 MET A C 1
ATOM 812 O O . MET A 1 109 ? -30.212 10.662 30.283 1.00 87.81 109 MET A O 1
ATOM 816 N N . THR A 1 110 ? -29.238 10.107 32.230 1.00 89.00 110 THR A N 1
ATOM 817 C CA . THR A 1 110 ? -28.805 11.453 32.621 1.00 89.00 110 THR A CA 1
ATOM 818 C C . THR A 1 110 ? -27.349 11.431 33.071 1.00 89.00 110 THR A C 1
ATOM 820 O O . THR A 1 110 ? -26.882 10.442 33.639 1.00 89.00 110 THR A O 1
ATOM 823 N N . TRP A 1 111 ? -26.635 12.529 32.837 1.00 88.44 111 TRP A N 1
ATOM 824 C CA . TRP A 1 111 ? -25.246 12.714 33.246 1.00 88.44 111 TRP A CA 1
ATOM 825 C C . TRP A 1 111 ? -25.125 13.922 34.175 1.00 88.44 111 TRP A C 1
ATOM 827 O O . TRP A 1 111 ? -25.634 14.997 33.864 1.00 88.44 111 TRP A O 1
ATOM 837 N N . SER A 1 112 ? -24.439 13.739 35.302 1.00 87.50 112 SER A N 1
ATOM 838 C CA . SER A 1 112 ? -24.046 14.814 36.214 1.00 87.50 112 SER A CA 1
ATOM 839 C C . SER A 1 112 ? -22.531 14.965 36.167 1.00 87.50 112 SER A C 1
ATOM 841 O O . SER A 1 112 ? -21.807 14.100 36.663 1.00 87.50 112 SER A O 1
ATOM 843 N N . SER A 1 113 ? -22.045 16.067 35.591 1.00 82.44 113 SER A N 1
ATOM 844 C CA . SER A 1 113 ? -20.611 16.373 35.545 1.00 82.44 113 SER A CA 1
ATOM 845 C C . SER A 1 113 ? -20.037 16.630 36.940 1.00 82.44 113 SER A C 1
ATOM 847 O O . SER A 1 113 ? -18.925 16.197 37.226 1.00 82.44 113 SER A O 1
ATOM 849 N N . THR A 1 114 ? -20.811 17.250 37.839 1.00 85.25 114 THR A N 1
ATOM 850 C CA . THR A 1 114 ? -20.392 17.558 39.217 1.00 85.25 114 THR A CA 1
ATOM 851 C C . THR A 1 114 ? -20.121 16.303 40.043 1.00 85.25 114 THR A C 1
ATOM 853 O O . THR A 1 114 ? -19.144 16.251 40.783 1.00 85.25 114 THR A O 1
ATOM 856 N N . THR A 1 115 ? -20.969 15.276 39.924 1.00 86.19 115 THR A N 1
ATOM 857 C CA . THR A 1 115 ? -20.817 14.018 40.684 1.00 86.19 115 THR A CA 1
ATOM 858 C C . THR A 1 115 ? -20.141 12.907 39.878 1.00 86.19 115 THR A C 1
ATOM 860 O O . THR A 1 115 ? -19.863 11.835 40.422 1.00 86.19 115 THR A O 1
ATOM 863 N N . ARG A 1 116 ? -19.878 13.159 38.587 1.00 89.62 116 ARG A N 1
ATOM 864 C CA . ARG A 1 116 ? -19.368 12.205 37.588 1.00 89.62 116 ARG A CA 1
ATOM 865 C C . ARG A 1 116 ? -20.210 10.935 37.506 1.00 89.62 116 ARG A C 1
ATOM 867 O O . ARG A 1 116 ? -19.688 9.825 37.404 1.00 89.62 116 ARG A O 1
ATOM 874 N N . THR A 1 117 ? -21.523 11.089 37.626 1.00 90.19 117 THR A N 1
ATOM 875 C CA . THR A 1 117 ? -22.453 9.963 37.727 1.00 90.19 117 THR A CA 1
ATOM 876 C C . THR A 1 117 ? -23.320 9.889 36.484 1.00 90.19 117 THR A C 1
ATOM 878 O O . THR A 1 117 ? -24.031 10.838 36.150 1.00 90.19 117 THR A O 1
ATOM 881 N N . MET A 1 118 ? -23.272 8.737 35.821 1.00 91.25 118 MET A N 1
ATOM 882 C CA . MET A 1 118 ? -24.272 8.327 34.844 1.00 91.25 118 MET A CA 1
ATOM 883 C C . MET A 1 118 ? -25.420 7.661 35.590 1.00 91.25 118 MET A C 1
ATOM 885 O O . MET A 1 118 ? -25.198 6.744 36.382 1.00 91.25 118 MET A O 1
ATOM 889 N N . GLU A 1 119 ? -26.640 8.105 35.331 1.00 91.00 119 GLU A N 1
ATOM 890 C CA . GLU A 1 119 ? -27.844 7.498 35.881 1.00 91.00 119 GLU A CA 1
ATOM 891 C C . GLU A 1 119 ? -28.729 6.986 34.750 1.00 91.00 119 GLU A C 1
ATOM 893 O O . GLU A 1 119 ? -29.087 7.730 33.840 1.00 91.00 119 GLU A O 1
ATOM 898 N N . PHE A 1 120 ? -29.093 5.712 34.836 1.00 90.56 120 PHE A N 1
ATOM 899 C CA . PHE A 1 120 ? -29.950 5.013 33.894 1.00 90.56 120 PHE A CA 1
ATOM 900 C C . PHE A 1 120 ? -31.272 4.672 34.575 1.00 90.56 120 PHE A C 1
ATOM 902 O O . PHE A 1 120 ? -31.291 4.035 35.627 1.00 90.56 120 PHE A O 1
ATOM 909 N N . THR A 1 121 ? -32.385 5.067 33.965 1.00 89.50 121 THR A N 1
ATOM 910 C CA . THR A 1 121 ? -33.738 4.719 34.407 1.00 89.50 121 THR A CA 1
ATOM 911 C C . THR A 1 121 ? -34.375 3.789 33.385 1.00 89.50 121 THR A C 1
ATOM 913 O O . THR A 1 121 ? -34.542 4.167 32.222 1.00 89.50 121 THR A O 1
ATOM 916 N N . LEU A 1 122 ? -34.752 2.582 33.813 1.00 88.50 122 LEU A N 1
ATOM 917 C CA . LEU A 1 122 ? -35.461 1.633 32.952 1.00 88.50 122 LEU A CA 1
ATOM 918 C C . LEU A 1 122 ? -36.870 2.145 32.638 1.00 88.50 122 LEU A C 1
ATOM 920 O O . LEU A 1 122 ? -37.634 2.450 33.554 1.00 88.50 122 LEU A O 1
ATOM 924 N N . LEU A 1 123 ? -37.240 2.201 31.359 1.00 83.81 123 LEU A N 1
ATOM 925 C CA . LEU A 1 123 ? -38.570 2.652 30.931 1.00 83.81 123 LEU A CA 1
ATOM 926 C C . LEU A 1 123 ? -39.518 1.497 30.584 1.00 83.81 123 LEU A C 1
ATOM 928 O O . LEU A 1 123 ? -40.733 1.695 30.540 1.00 83.81 123 LEU A O 1
ATOM 932 N N . ASN A 1 124 ? -38.979 0.296 30.380 1.00 72.31 124 ASN A N 1
ATOM 933 C CA . ASN A 1 124 ? -39.735 -0.887 29.979 1.00 72.31 124 ASN A CA 1
ATOM 934 C C . ASN A 1 124 ? -40.829 -1.302 30.965 1.00 72.31 124 ASN A C 1
ATOM 936 O O . ASN A 1 124 ? -40.584 -1.408 32.162 1.00 72.31 124 ASN A O 1
ATOM 940 N N . GLU A 1 125 ? -42.003 -1.647 30.432 1.00 64.50 125 GLU A N 1
ATOM 941 C CA . GLU A 1 125 ? -43.098 -2.299 31.171 1.00 64.50 125 GLU A CA 1
ATOM 942 C C . GLU A 1 125 ? -42.689 -3.683 31.711 1.00 64.50 125 GLU A C 1
ATOM 944 O O . GLU A 1 125 ? -43.076 -4.059 32.817 1.00 64.50 125 GLU A O 1
ATOM 949 N N . ASN A 1 126 ? -41.869 -4.419 30.953 1.00 71.38 126 ASN A N 1
ATOM 950 C CA . ASN A 1 126 ? -41.470 -5.786 31.277 1.00 71.38 126 ASN A CA 1
ATOM 951 C C . ASN A 1 126 ? -40.357 -5.828 32.331 1.00 71.38 126 ASN A C 1
ATOM 953 O O . ASN A 1 126 ? -39.356 -5.116 32.230 1.00 71.38 126 ASN A O 1
ATOM 957 N N . VAL A 1 127 ? -40.523 -6.712 33.316 1.00 79.88 127 VAL A N 1
ATOM 958 C CA . VAL A 1 127 ? -39.526 -6.987 34.356 1.00 79.88 127 VAL A CA 1
ATOM 959 C C . VAL A 1 127 ? -38.374 -7.789 33.750 1.00 79.88 127 VAL A C 1
ATOM 961 O O . VAL A 1 127 ? -38.598 -8.846 33.166 1.00 79.88 127 VAL A O 1
ATOM 964 N N . ILE A 1 128 ? -37.144 -7.305 33.913 1.00 82.44 128 ILE A N 1
ATOM 965 C CA . ILE A 1 128 ? -35.937 -8.060 33.564 1.00 82.44 128 ILE A CA 1
ATOM 966 C C . ILE A 1 128 ? -35.736 -9.133 34.645 1.00 82.44 128 ILE A C 1
ATOM 968 O O . ILE A 1 128 ? -35.638 -8.767 35.821 1.00 82.44 128 ILE A O 1
ATOM 972 N N . PRO A 1 129 ? -35.681 -10.433 34.304 1.00 82.94 129 PRO A N 1
ATOM 973 C CA . PRO A 1 129 ? -35.504 -11.501 35.285 1.00 82.94 129 PRO A CA 1
ATOM 974 C C . PRO A 1 129 ? -34.179 -11.403 36.052 1.00 82.94 129 PRO A C 1
ATOM 976 O O . PRO A 1 129 ? -33.193 -10.858 35.553 1.00 82.94 129 PRO A O 1
ATOM 979 N N . ALA A 1 130 ? -34.148 -11.977 37.256 1.00 83.62 130 ALA A N 1
ATOM 980 C CA . ALA A 1 130 ? -32.904 -12.163 38.002 1.00 83.62 130 ALA A CA 1
ATOM 981 C C . ALA A 1 130 ? -31.900 -13.002 37.196 1.00 83.62 130 ALA A C 1
ATOM 983 O O . ALA A 1 130 ? -32.305 -13.802 36.354 1.00 83.62 130 ALA A O 1
ATOM 984 N N . ASP A 1 131 ? -30.605 -12.822 37.462 1.00 84.25 131 ASP A N 1
ATOM 985 C CA . ASP A 1 131 ? -29.523 -13.563 36.802 1.00 84.25 131 ASP A CA 1
ATOM 986 C C . ASP A 1 131 ? -29.434 -13.361 35.273 1.00 84.25 131 ASP A C 1
ATOM 988 O O . ASP A 1 131 ? -28.725 -14.091 34.581 1.00 84.25 131 ASP A O 1
ATOM 992 N N . THR A 1 132 ? -30.087 -12.320 34.740 1.00 82.81 132 THR A N 1
ATOM 993 C CA . THR A 1 132 ? -29.971 -11.928 33.328 1.00 82.81 132 THR A CA 1
ATOM 994 C C . THR A 1 132 ? -28.716 -11.071 33.125 1.00 82.81 132 THR A C 1
ATOM 996 O O . THR A 1 132 ? -28.561 -10.060 33.819 1.00 82.81 132 THR A O 1
ATOM 999 N N . PRO A 1 133 ? -27.814 -11.407 32.184 1.00 84.81 133 PRO A N 1
ATOM 1000 C CA . PRO A 1 133 ? -26.684 -10.544 31.874 1.00 84.81 133 PRO A CA 1
ATOM 1001 C C . PRO A 1 133 ? -27.173 -9.296 31.138 1.00 84.81 133 PRO A C 1
ATOM 1003 O O . PRO A 1 133 ? -28.034 -9.373 30.269 1.00 84.81 133 PRO A O 1
ATOM 1006 N N . LEU A 1 134 ? -26.621 -8.141 31.482 1.00 86.38 134 LEU A N 1
ATOM 1007 C CA . LEU A 1 134 ? -27.003 -6.842 30.945 1.00 86.38 134 LEU A CA 1
ATOM 1008 C C . LEU A 1 134 ? -25.786 -6.151 30.357 1.00 86.38 134 LEU A C 1
ATOM 1010 O O . LEU A 1 134 ? -24.715 -6.144 30.969 1.00 86.38 134 LEU A O 1
ATOM 1014 N N . ILE A 1 135 ? -25.976 -5.549 29.184 1.00 87.81 135 ILE A N 1
ATOM 1015 C CA . ILE A 1 135 ? -24.964 -4.745 28.505 1.00 87.81 135 ILE A CA 1
ATOM 1016 C C . ILE A 1 135 ? -25.565 -3.365 28.233 1.00 87.81 135 ILE A C 1
ATOM 1018 O O . ILE A 1 135 ? -26.450 -3.214 27.392 1.00 87.81 135 ILE A O 1
ATOM 1022 N N . LEU A 1 136 ? -25.093 -2.356 28.960 1.00 88.50 136 LEU A N 1
ATOM 1023 C CA . LEU A 1 136 ? -25.430 -0.951 28.741 1.00 88.50 136 LEU A CA 1
ATOM 1024 C C . LEU A 1 136 ? -24.358 -0.308 27.865 1.00 88.50 136 LEU A C 1
ATOM 1026 O O . LEU A 1 136 ? -23.193 -0.271 28.249 1.00 88.50 136 LEU A O 1
ATOM 1030 N N . VAL A 1 137 ? -24.751 0.224 26.712 1.00 88.88 137 VAL A N 1
ATOM 1031 C CA . VAL A 1 137 ? -23.849 0.916 25.786 1.00 88.88 137 VAL A CA 1
ATOM 1032 C C . VAL A 1 137 ? -24.211 2.393 25.754 1.00 88.88 137 VAL A C 1
ATOM 1034 O O . VAL A 1 137 ? -25.315 2.751 25.348 1.00 88.88 137 VAL A O 1
ATOM 1037 N N . VAL A 1 138 ? -23.281 3.252 26.167 1.00 88.56 138 VAL A N 1
ATOM 1038 C CA . VAL A 1 138 ? -23.410 4.715 26.118 1.00 88.56 138 VAL A CA 1
ATOM 1039 C C . VAL A 1 138 ? -22.603 5.243 24.947 1.00 88.56 138 VAL A C 1
ATOM 1041 O O . VAL A 1 138 ? -21.415 4.961 24.861 1.00 88.56 138 VAL A O 1
ATOM 1044 N N . SER A 1 139 ? -23.216 6.015 24.055 1.00 85.50 139 SER A N 1
ATOM 1045 C CA . SER A 1 139 ? -22.513 6.631 22.921 1.00 85.50 139 SER A CA 1
ATOM 1046 C C . SER A 1 139 ? -22.074 8.065 23.227 1.00 85.50 139 SER A C 1
ATOM 1048 O O . SER A 1 139 ? -22.747 8.782 23.966 1.00 85.50 139 SER A O 1
ATOM 1050 N N . GLY A 1 140 ? -20.967 8.495 22.617 1.00 79.00 140 GLY A N 1
ATOM 1051 C CA . GLY A 1 140 ? -20.452 9.862 22.733 1.00 79.00 140 GLY A CA 1
ATOM 1052 C C . GLY A 1 140 ? -19.620 10.119 23.991 1.00 79.00 140 GLY A C 1
ATOM 1053 O O . GLY A 1 140 ? -19.417 11.271 24.359 1.00 79.00 140 GLY A O 1
ATOM 1054 N N . VAL A 1 141 ? -19.144 9.069 24.660 1.00 83.94 141 VAL A N 1
ATOM 1055 C CA . VAL A 1 141 ? -18.270 9.201 25.828 1.00 83.94 141 VAL A CA 1
ATOM 1056 C C . VAL A 1 141 ? -16.861 9.568 25.370 1.00 83.94 141 VAL A C 1
ATOM 1058 O O . VAL A 1 141 ? -16.257 8.839 24.586 1.00 83.94 141 VAL A O 1
ATOM 1061 N N . GLY A 1 142 ? -16.339 10.683 25.873 1.00 80.69 142 GLY A N 1
ATOM 1062 C CA . GLY A 1 142 ? -14.949 11.088 25.721 1.00 80.69 142 GLY A CA 1
ATOM 1063 C C . GLY A 1 142 ? -14.069 10.488 26.813 1.00 80.69 142 GLY A C 1
ATOM 1064 O O . GLY A 1 142 ? -14.364 10.605 28.009 1.00 80.69 142 GLY A O 1
ATOM 1065 N N . THR A 1 143 ? -12.984 9.839 26.403 1.00 83.31 143 THR A N 1
ATOM 1066 C CA . THR A 1 143 ? -11.961 9.334 27.315 1.00 83.31 143 THR A CA 1
ATOM 1067 C C . THR A 1 143 ? -11.097 10.480 27.869 1.00 83.31 143 THR A C 1
ATOM 1069 O O . THR A 1 143 ? -10.939 11.513 27.215 1.00 83.31 143 THR A O 1
ATOM 1072 N N . PRO A 1 144 ? -10.508 10.303 29.067 1.00 81.44 144 PRO A N 1
ATOM 1073 C CA . PRO A 1 144 ? -9.481 11.178 29.630 1.00 81.44 144 PRO A CA 1
ATOM 1074 C C . PRO A 1 144 ? -8.417 11.610 28.620 1.00 81.44 144 PRO A C 1
ATOM 1076 O O . PRO A 1 144 ? -7.913 10.785 27.867 1.00 81.44 144 PRO A O 1
ATOM 1079 N N . GLU A 1 145 ? -8.007 12.879 28.639 1.00 73.00 145 GLU A N 1
ATOM 1080 C CA . GLU A 1 145 ? -6.989 13.408 27.709 1.00 73.00 145 GLU A CA 1
ATOM 1081 C C . GLU A 1 145 ? -5.565 12.920 28.001 1.00 73.00 145 GLU A C 1
ATOM 1083 O O . GLU A 1 145 ? -4.678 13.001 27.151 1.00 73.00 145 GLU A O 1
ATOM 1088 N N . LYS A 1 146 ? -5.336 12.410 29.213 1.00 75.38 146 LYS A N 1
ATOM 1089 C CA . LYS A 1 146 ? -4.052 11.870 29.664 1.00 75.38 146 LYS A CA 1
ATOM 1090 C C . LYS A 1 146 ? -4.172 10.377 29.910 1.00 75.38 146 LYS A C 1
ATOM 1092 O O . LYS A 1 146 ? -5.255 9.867 30.186 1.00 75.38 146 LYS A O 1
ATOM 1097 N N . ALA A 1 147 ? -3.033 9.691 29.859 1.00 78.19 147 ALA A N 1
ATOM 1098 C CA . ALA A 1 147 ? -2.961 8.298 30.261 1.00 78.19 147 ALA A CA 1
ATOM 1099 C C . ALA A 1 147 ? -3.479 8.133 31.697 1.00 78.19 147 ALA A C 1
ATOM 1101 O O . ALA A 1 147 ? -3.053 8.855 32.602 1.00 78.19 147 ALA A O 1
ATOM 1102 N N . THR A 1 148 ? -4.366 7.169 31.906 1.00 79.75 148 THR A N 1
ATOM 1103 C CA . THR A 1 148 ? -4.893 6.828 33.224 1.00 79.75 148 THR A CA 1
ATOM 1104 C C . THR A 1 148 ? -4.465 5.415 33.601 1.00 79.75 148 THR A C 1
ATOM 1106 O O . THR A 1 148 ? -4.402 4.526 32.742 1.00 79.75 148 THR A O 1
ATOM 1109 N N . PRO A 1 149 ? -4.146 5.164 34.883 1.00 80.62 149 PRO A N 1
ATOM 1110 C CA . PRO A 1 149 ? -3.998 3.799 35.365 1.00 80.62 149 PRO A CA 1
ATOM 1111 C C . PRO A 1 149 ? -5.329 3.044 35.222 1.00 80.62 149 PRO A C 1
ATOM 1113 O O . PRO A 1 149 ? -6.368 3.624 34.901 1.00 80.62 149 PRO A O 1
ATOM 1116 N N . GLN A 1 150 ? -5.300 1.736 35.472 1.00 83.38 150 GLN A N 1
ATOM 1117 C CA . GLN A 1 150 ? -6.530 0.968 35.638 1.00 83.38 150 GLN A CA 1
ATOM 1118 C C . GLN A 1 150 ? -7.389 1.641 36.719 1.00 83.38 150 GLN A C 1
ATOM 1120 O O . GLN A 1 150 ? -6.902 1.913 37.817 1.00 83.38 150 GLN A O 1
ATOM 1125 N N . GLY A 1 151 ? -8.627 1.971 36.364 1.00 82.50 151 GLY A N 1
ATOM 1126 C CA . GLY A 1 151 ? -9.536 2.739 37.207 1.00 82.50 151 GLY A CA 1
ATOM 1127 C C . GLY A 1 151 ? -10.650 1.879 37.786 1.00 82.50 151 GLY A C 1
ATOM 1128 O O . GLY A 1 151 ? -10.880 0.744 37.362 1.00 82.50 151 GLY A O 1
ATOM 1129 N N . GLU A 1 152 ? -11.384 2.461 38.725 1.00 89.06 152 GLU A N 1
ATOM 1130 C CA . GLU A 1 152 ? -12.550 1.843 39.344 1.00 89.06 152 GLU A CA 1
ATOM 1131 C C . GLU A 1 152 ? -13.768 2.745 39.144 1.00 89.06 152 GLU A C 1
ATOM 1133 O O . GLU A 1 152 ? -13.741 3.932 39.475 1.00 89.06 152 GLU A O 1
ATOM 1138 N N . ALA A 1 153 ? -14.835 2.184 38.579 1.00 90.06 153 ALA A N 1
ATOM 1139 C CA . ALA A 1 153 ? -16.161 2.785 38.604 1.00 90.06 153 ALA A CA 1
ATOM 1140 C C . ALA A 1 153 ? -16.986 2.143 39.717 1.00 90.06 153 ALA A C 1
ATOM 1142 O O . ALA A 1 153 ? -16.890 0.938 39.954 1.00 90.06 153 ALA A O 1
ATOM 1143 N N . ILE A 1 154 ? -17.832 2.934 40.369 1.00 92.06 154 ILE A N 1
ATOM 1144 C CA . ILE A 1 154 ? -18.764 2.422 41.375 1.00 92.06 154 ILE A CA 1
ATOM 1145 C C . ILE A 1 154 ? -20.135 2.295 40.728 1.00 92.06 154 ILE A C 1
ATOM 1147 O O . ILE A 1 154 ? -20.707 3.288 40.273 1.00 92.06 154 ILE A O 1
ATOM 1151 N N . VAL A 1 155 ? -20.661 1.072 40.693 1.00 92.19 155 VAL A N 1
ATOM 1152 C CA . VAL A 1 155 ? -21.983 0.781 40.135 1.00 92.19 155 VAL A CA 1
ATOM 1153 C C . VAL A 1 155 ? -22.922 0.315 41.238 1.00 92.19 155 VAL A C 1
ATOM 1155 O O . VAL A 1 155 ? -22.559 -0.526 42.063 1.00 92.19 155 VAL A O 1
ATOM 1158 N N . THR A 1 156 ? -24.138 0.855 41.227 1.00 91.19 156 THR A N 1
ATOM 1159 C CA . THR A 1 156 ? -25.197 0.522 42.186 1.00 91.19 156 THR A CA 1
ATOM 1160 C C . THR A 1 156 ? -26.530 0.433 41.455 1.00 91.19 156 THR A C 1
ATOM 1162 O O . THR A 1 156 ? -26.841 1.289 40.623 1.00 91.19 156 THR A O 1
ATOM 1165 N N . THR A 1 157 ? -27.331 -0.585 41.761 1.00 89.38 157 THR A N 1
ATOM 1166 C CA . THR A 1 157 ? -28.715 -0.696 41.283 1.00 89.38 157 THR A CA 1
ATOM 1167 C C . THR A 1 157 ? -29.694 -0.438 42.420 1.00 89.38 157 THR A C 1
ATOM 1169 O O . THR A 1 157 ? -29.466 -0.830 43.562 1.00 89.38 157 THR A O 1
ATOM 1172 N N . PHE A 1 158 ? -30.800 0.230 42.111 1.00 87.56 158 PHE A N 1
ATOM 1173 C CA . PHE A 1 158 ? -31.829 0.611 43.070 1.00 87.56 158 PHE A CA 1
ATOM 1174 C C . PHE A 1 158 ? -33.204 0.158 42.596 1.00 87.56 158 PHE A C 1
ATOM 1176 O O . PHE A 1 158 ? -33.543 0.257 41.411 1.00 87.56 158 PHE A O 1
ATOM 1183 N N . GLU A 1 159 ? -34.032 -0.260 43.550 1.00 84.50 159 GLU A N 1
ATOM 1184 C CA . GLU A 1 159 ? -35.454 -0.473 43.319 1.00 84.50 159 GLU A CA 1
ATOM 1185 C C . GLU A 1 159 ? -36.144 0.824 42.898 1.00 84.50 159 GLU A C 1
ATOM 1187 O O . GLU A 1 159 ? -35.725 1.933 43.245 1.00 84.50 159 GLU A O 1
ATOM 1192 N N . LYS A 1 160 ? -37.279 0.683 42.209 1.00 80.31 160 LYS A N 1
ATOM 1193 C CA . LYS A 1 160 ? -38.161 1.812 41.922 1.00 80.31 160 LYS A CA 1
ATOM 1194 C C . LYS A 1 160 ? -38.518 2.533 43.223 1.00 80.31 160 LYS A C 1
ATOM 1196 O O . LYS A 1 160 ? -39.129 1.950 44.117 1.00 80.31 160 LYS A O 1
ATOM 1201 N N . LEU A 1 161 ? -38.212 3.824 43.290 1.00 74.69 161 LEU A N 1
ATOM 1202 C CA . LEU A 1 161 ? -38.701 4.691 44.352 1.00 74.69 161 LEU A CA 1
ATOM 1203 C C . LEU A 1 161 ? -40.163 5.058 44.060 1.00 74.69 161 LEU A C 1
ATOM 1205 O O . LEU A 1 161 ? -40.466 5.746 43.088 1.00 74.69 161 LEU A O 1
ATOM 1209 N N . ALA A 1 162 ? -41.083 4.583 44.892 1.00 71.12 162 ALA A N 1
ATOM 1210 C CA . ALA A 1 162 ? -42.489 4.953 44.864 1.00 71.12 162 ALA A CA 1
ATOM 1211 C C . ALA A 1 162 ? -42.768 5.959 45.985 1.00 71.12 162 ALA A C 1
ATOM 1213 O O . ALA A 1 162 ? -42.819 5.606 47.163 1.00 71.12 162 ALA A O 1
ATOM 1214 N N . VAL A 1 163 ? -42.972 7.220 45.611 1.00 72.62 163 VAL A N 1
ATOM 1215 C CA . VAL A 1 163 ? -43.422 8.267 46.532 1.00 72.62 163 VAL A CA 1
ATOM 1216 C C . VAL A 1 163 ? -44.942 8.340 46.452 1.00 72.62 163 VAL A C 1
ATOM 1218 O O . VAL A 1 163 ? -45.501 8.598 45.388 1.00 72.62 163 VAL A O 1
ATOM 1221 N N . ARG A 1 164 ? -45.625 8.074 47.563 1.00 72.44 164 ARG A N 1
ATOM 1222 C CA . ARG A 1 164 ? -47.076 8.224 47.681 1.00 72.44 164 ARG A CA 1
ATOM 1223 C C . ARG A 1 164 ? -47.377 9.530 48.397 1.00 72.44 164 ARG A C 1
ATOM 1225 O O . ARG A 1 164 ? -46.834 9.790 49.470 1.00 72.44 164 ARG A O 1
ATOM 1232 N N . SER A 1 165 ? -48.279 10.316 47.817 1.00 67.94 165 SER A N 1
ATOM 1233 C CA . SER A 1 165 ? -48.832 11.520 48.441 1.00 67.94 165 SER A CA 1
ATOM 1234 C C . SER A 1 165 ? -49.849 11.126 49.521 1.00 67.94 165 SER A C 1
ATOM 1236 O O . SER A 1 165 ? -51.055 11.278 49.375 1.00 67.94 165 SER A O 1
ATOM 1238 N N . THR A 1 166 ? -49.353 10.497 50.581 1.00 72.50 166 THR A N 1
ATOM 1239 C CA . THR A 1 166 ? -50.064 10.350 51.853 1.00 72.50 166 THR A CA 1
ATOM 1240 C C . THR A 1 166 ? -49.645 11.497 52.768 1.00 72.50 166 THR A C 1
ATOM 1242 O O . THR A 1 166 ? -48.625 12.133 52.516 1.00 72.50 166 THR A O 1
ATOM 1245 N N . VAL A 1 167 ? -50.395 11.778 53.831 1.00 64.62 167 VAL A N 1
ATOM 1246 C CA . VAL A 1 167 ? -49.950 12.700 54.886 1.00 64.62 167 VAL A CA 1
ATOM 1247 C C . VAL A 1 167 ? -49.743 11.878 56.161 1.00 64.62 167 VAL A C 1
ATOM 1249 O O . VAL A 1 167 ? -50.728 11.370 56.696 1.00 64.62 167 VAL A O 1
ATOM 1252 N N . PRO A 1 168 ? -48.494 11.697 56.632 1.00 61.09 168 PRO A N 1
ATOM 1253 C CA . PRO A 1 168 ? -47.240 12.153 56.021 1.00 61.09 168 PRO A CA 1
ATOM 1254 C C . PRO A 1 168 ? -46.866 11.360 54.753 1.00 61.09 168 PRO A C 1
ATOM 1256 O O . PRO A 1 168 ? -47.332 10.234 54.544 1.00 61.09 168 PRO A O 1
ATOM 1259 N N . THR A 1 169 ? -46.028 11.956 53.897 1.00 65.62 169 THR A N 1
ATOM 1260 C CA . THR A 1 169 ? -45.594 11.381 52.612 1.00 65.62 169 THR A CA 1
ATOM 1261 C C . THR A 1 169 ? -44.936 10.025 52.830 1.00 65.62 169 THR A C 1
ATOM 1263 O O . THR A 1 169 ? -43.941 9.917 53.544 1.00 65.62 169 THR A O 1
ATOM 1266 N N . SER A 1 170 ? -45.476 8.977 52.207 1.00 69.62 170 SER A N 1
ATOM 1267 C CA . SER A 1 170 ? -44.939 7.623 52.315 1.00 69.62 170 SER A CA 1
ATOM 1268 C C . SER A 1 170 ? -44.031 7.337 51.128 1.00 69.62 170 SER A C 1
ATOM 1270 O O . SER A 1 170 ? -44.481 7.254 49.985 1.00 69.62 170 SER A O 1
ATOM 1272 N N . THR A 1 171 ? -42.741 7.168 51.392 1.00 64.62 171 THR A N 1
ATOM 1273 C 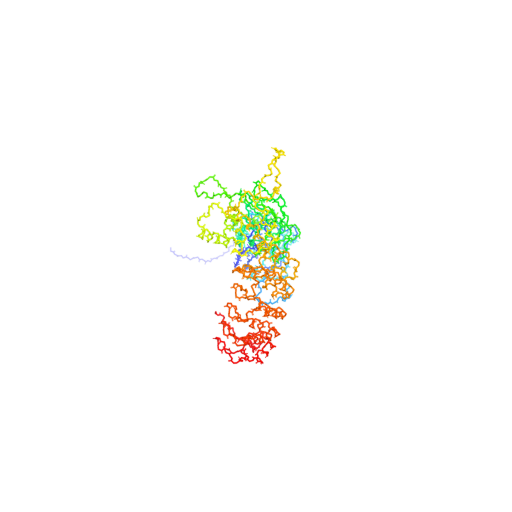CA . THR A 1 171 ? -41.766 6.667 50.422 1.00 64.62 171 THR A CA 1
ATOM 1274 C C . THR A 1 171 ? -41.617 5.154 50.598 1.00 64.62 171 THR A C 1
ATOM 1276 O O . THR A 1 171 ? -41.432 4.650 51.704 1.00 64.62 171 THR A O 1
ATOM 1279 N N . ARG A 1 172 ? -41.749 4.393 49.508 1.00 63.94 172 ARG A N 1
ATOM 1280 C CA . ARG A 1 172 ? -41.545 2.937 49.477 1.00 63.94 172 ARG A CA 1
ATOM 1281 C C . ARG A 1 172 ? -40.642 2.581 48.297 1.00 63.94 172 ARG A C 1
ATOM 1283 O O . ARG A 1 172 ? -40.833 3.118 47.213 1.00 63.94 172 ARG A O 1
ATOM 1290 N N . GLY A 1 173 ? -39.706 1.654 48.485 1.00 63.62 173 GLY A N 1
ATOM 1291 C CA . GLY A 1 173 ? -38.704 1.310 47.468 1.00 63.62 173 GLY A CA 1
ATOM 1292 C C . GLY A 1 173 ? -37.525 2.287 47.464 1.00 63.62 173 GLY A C 1
ATOM 1293 O O . GLY A 1 173 ? -37.347 3.044 48.416 1.00 63.62 173 GLY A O 1
ATOM 1294 N N . GLY A 1 174 ? -36.695 2.252 46.420 1.00 71.19 174 GLY A N 1
ATOM 1295 C CA . GLY A 1 174 ? -35.421 2.988 46.385 1.00 71.19 174 GLY A CA 1
ATOM 1296 C C . GLY A 1 174 ? -34.300 2.336 47.199 1.00 71.19 174 GLY A C 1
ATOM 1297 O O . GLY A 1 174 ? -33.261 2.953 47.419 1.00 71.19 174 GLY A O 1
ATOM 1298 N N . GLN A 1 175 ? -34.509 1.102 47.659 1.00 81.69 175 GLN A N 1
ATOM 1299 C CA . GLN A 1 175 ? -33.474 0.323 48.324 1.00 81.69 175 GLN A CA 1
ATOM 1300 C C . GLN A 1 175 ? -32.451 -0.179 47.309 1.00 81.69 175 GLN A C 1
ATOM 1302 O O . GLN A 1 175 ? -32.768 -0.363 46.132 1.00 81.69 175 GLN A O 1
ATOM 1307 N N . ILE A 1 176 ? -31.222 -0.386 47.777 1.00 83.81 176 ILE A N 1
ATOM 1308 C CA . ILE A 1 176 ? -30.155 -0.940 46.951 1.00 83.81 176 ILE A CA 1
ATOM 1309 C C . ILE A 1 176 ? -30.480 -2.402 46.654 1.00 83.81 176 ILE A C 1
ATOM 1311 O O . ILE A 1 176 ? -30.692 -3.193 47.573 1.00 83.81 176 ILE A O 1
ATOM 1315 N N . ILE A 1 177 ? -30.505 -2.729 45.366 1.00 84.94 177 ILE A N 1
ATOM 1316 C CA . ILE A 1 177 ? -30.649 -4.093 44.874 1.00 84.94 177 ILE A CA 1
ATOM 1317 C C . ILE A 1 177 ? -29.278 -4.769 44.883 1.00 84.94 177 ILE A C 1
ATOM 1319 O O . ILE A 1 177 ? -29.097 -5.744 45.601 1.00 84.94 177 ILE A O 1
ATOM 1323 N N . ASP A 1 178 ? -28.315 -4.226 44.133 1.00 86.75 178 ASP A N 1
ATOM 1324 C CA . ASP A 1 178 ? -26.935 -4.703 44.048 1.00 86.75 178 ASP A CA 1
ATOM 1325 C C . ASP A 1 178 ? -25.945 -3.542 44.212 1.00 86.75 178 ASP A C 1
ATOM 1327 O O . ASP A 1 178 ? -26.137 -2.452 43.663 1.00 86.75 178 ASP A O 1
ATOM 1331 N N . GLY A 1 179 ? -24.844 -3.794 44.922 1.00 85.25 179 GLY A N 1
ATOM 1332 C CA . GLY A 1 179 ? -23.758 -2.827 45.117 1.00 85.25 179 GLY A CA 1
ATOM 1333 C C . GLY A 1 179 ? -23.857 -2.010 46.416 1.00 85.25 179 GLY A C 1
ATOM 1334 O O . GLY A 1 179 ? -24.605 -2.384 47.318 1.00 85.25 179 GLY A O 1
ATOM 1335 N N . PRO A 1 180 ? -23.080 -0.919 46.562 1.00 89.19 180 PRO A N 1
ATOM 1336 C CA . PRO A 1 180 ? -22.109 -0.391 45.602 1.00 89.19 180 PRO A CA 1
ATOM 1337 C C . PRO A 1 180 ? -21.000 -1.400 45.304 1.00 89.19 180 PRO A C 1
ATOM 1339 O O . PRO A 1 180 ? -20.446 -2.010 46.216 1.00 89.19 180 PRO A O 1
ATOM 1342 N N . ALA A 1 181 ? -20.687 -1.607 44.028 1.00 88.94 181 ALA A N 1
ATOM 1343 C CA . ALA A 1 181 ? -19.646 -2.537 43.612 1.00 88.94 181 ALA A CA 1
ATOM 1344 C C . ALA A 1 181 ? -18.638 -1.869 42.686 1.00 88.94 181 ALA A C 1
ATOM 1346 O O . ALA A 1 181 ? -18.995 -1.049 41.842 1.00 88.94 181 ALA A O 1
ATOM 1347 N N . VAL A 1 182 ? -17.381 -2.280 42.836 1.00 89.38 182 VAL A N 1
ATOM 1348 C CA . VAL A 1 182 ? -16.276 -1.854 41.983 1.00 89.38 182 VAL A CA 1
ATOM 1349 C C . VAL A 1 182 ? -16.345 -2.573 40.640 1.00 89.38 182 VAL A C 1
ATOM 1351 O O . VAL A 1 182 ? -16.421 -3.806 40.576 1.00 89.38 182 VAL A O 1
ATOM 1354 N N . PHE A 1 183 ? -16.307 -1.778 39.578 1.00 91.69 183 PHE A N 1
ATOM 1355 C CA . PHE A 1 183 ? -16.198 -2.194 38.190 1.00 91.69 183 PHE A CA 1
ATOM 1356 C C . PHE A 1 183 ? -14.858 -1.738 37.648 1.00 91.69 183 PHE A C 1
ATOM 1358 O O . PHE A 1 183 ? -14.477 -0.575 37.788 1.00 91.69 183 PHE A O 1
ATOM 1365 N N . THR A 1 184 ? -14.148 -2.662 37.016 1.00 87.50 184 THR A N 1
ATOM 1366 C CA . THR A 1 184 ? -12.833 -2.369 36.466 1.00 87.50 184 THR A CA 1
ATOM 1367 C C . THR A 1 184 ? -12.964 -1.555 35.186 1.00 87.50 184 THR A C 1
ATOM 1369 O O . THR A 1 184 ? -13.669 -1.957 34.259 1.00 87.50 184 THR A O 1
ATOM 1372 N N . ILE A 1 185 ? -12.239 -0.439 35.140 1.00 86.19 185 ILE A N 1
ATOM 1373 C CA . ILE A 1 185 ? -12.003 0.358 33.940 1.00 86.19 185 ILE A CA 1
ATOM 1374 C C . ILE A 1 185 ? -10.604 0.008 33.428 1.00 86.19 185 ILE A C 1
ATOM 1376 O O . ILE A 1 185 ? -9.649 0.085 34.211 1.00 86.19 185 ILE A O 1
ATOM 1380 N N . PRO A 1 186 ? -10.436 -0.377 32.152 1.00 82.31 186 PRO A N 1
ATOM 1381 C CA . PRO A 1 186 ? -9.123 -0.693 31.618 1.00 82.31 186 PRO A CA 1
ATOM 1382 C C . PRO A 1 186 ? -8.207 0.532 31.667 1.00 82.31 186 PRO A C 1
ATOM 1384 O O . PRO A 1 186 ? -8.651 1.680 31.631 1.00 82.31 186 PRO A O 1
ATOM 1387 N N . LYS A 1 187 ? -6.903 0.266 31.736 1.00 84.06 187 LYS A N 1
ATOM 1388 C CA . LYS A 1 187 ? -5.867 1.294 31.642 1.00 84.06 187 LYS A CA 1
ATOM 1389 C C . LYS A 1 187 ? -5.986 2.020 30.297 1.00 84.06 187 LYS A C 1
ATOM 1391 O O . LYS A 1 187 ? -6.007 1.359 29.260 1.00 84.06 187 LYS A O 1
ATOM 1396 N N . ILE A 1 188 ? -6.004 3.351 30.312 1.00 82.75 188 ILE A N 1
ATOM 1397 C CA . ILE A 1 188 ? -5.982 4.165 29.091 1.00 82.75 188 ILE A CA 1
ATOM 1398 C C . ILE A 1 188 ? -4.556 4.653 28.898 1.00 82.75 188 ILE A C 1
ATOM 1400 O O . ILE A 1 188 ? -4.012 5.367 29.737 1.00 82.75 188 ILE A O 1
ATOM 1404 N N . VAL A 1 189 ? -3.926 4.257 27.800 1.00 82.25 189 VAL A N 1
ATOM 1405 C CA . VAL A 1 189 ? -2.570 4.687 27.448 1.00 82.25 189 VAL A CA 1
ATOM 1406 C C . VAL A 1 189 ? -2.519 5.032 25.971 1.00 82.25 189 VAL A C 1
ATOM 1408 O O . VAL A 1 189 ? -3.250 4.421 25.191 1.00 82.25 189 VAL A O 1
ATOM 1411 N N . PRO A 1 190 ? -1.660 5.982 25.572 1.00 83.88 190 PRO A N 1
ATOM 1412 C CA . PRO A 1 190 ? -1.351 6.177 24.170 1.00 83.88 190 PRO A CA 1
ATOM 1413 C C . PRO A 1 190 ? -0.998 4.852 23.497 1.00 83.88 190 PRO A C 1
ATOM 1415 O O . PRO A 1 190 ? -0.262 4.029 24.055 1.00 83.88 190 PRO A O 1
ATOM 1418 N N . GLY A 1 191 ? -1.533 4.648 22.299 1.00 82.31 191 GLY A N 1
ATOM 1419 C CA . GLY A 1 191 ? -1.129 3.549 21.443 1.00 82.31 191 GLY A CA 1
ATOM 1420 C C . GLY A 1 191 ? 0.295 3.746 20.922 1.00 82.31 191 GLY A C 1
ATOM 1421 O O . GLY A 1 191 ? 0.950 4.769 21.131 1.00 82.31 191 GLY A O 1
ATOM 1422 N N . SER A 1 192 ? 0.804 2.738 20.225 1.00 85.81 192 SER A N 1
ATOM 1423 C CA . SER A 1 192 ? 2.044 2.875 19.454 1.00 85.81 192 SER A CA 1
ATOM 1424 C C . SER A 1 192 ? 1.718 3.212 18.006 1.00 85.81 192 SER A C 1
ATOM 1426 O O . SER A 1 192 ? 0.645 2.867 17.526 1.00 85.81 192 SER A O 1
ATOM 1428 N N . ILE A 1 193 ? 2.647 3.812 17.269 1.00 89.06 193 ILE A N 1
ATOM 1429 C CA . ILE A 1 193 ? 2.525 3.888 15.811 1.00 89.06 193 ILE A CA 1
ATOM 1430 C C . ILE A 1 193 ? 3.255 2.687 15.202 1.00 89.06 193 ILE A C 1
ATOM 1432 O O . ILE A 1 193 ? 4.389 2.360 15.579 1.00 89.06 193 ILE A O 1
ATOM 1436 N N . SER A 1 194 ? 2.606 2.005 14.261 1.00 87.62 194 SER A N 1
ATOM 1437 C CA . SER A 1 194 ? 3.138 0.799 13.613 1.00 87.62 194 SER A CA 1
ATOM 1438 C C . SER A 1 194 ? 3.424 1.026 12.122 1.00 87.62 194 SER A C 1
ATOM 1440 O O . SER A 1 194 ? 3.311 2.145 11.622 1.00 87.62 194 SER A O 1
ATOM 1442 N N . GLY A 1 195 ? 3.878 -0.007 11.409 1.00 84.62 195 GLY A N 1
ATOM 1443 C CA . GLY A 1 195 ? 4.325 0.108 10.017 1.00 84.62 195 GLY A CA 1
ATOM 1444 C C . GLY A 1 195 ? 5.777 0.583 9.871 1.00 84.62 195 GLY A C 1
ATOM 1445 O O . GLY A 1 195 ? 6.543 0.578 10.835 1.00 84.62 195 GLY A O 1
ATOM 1446 N N . LYS A 1 196 ? 6.154 0.966 8.641 1.00 74.75 196 LYS A N 1
ATOM 1447 C CA . LYS A 1 196 ? 7.547 1.265 8.257 1.00 74.75 196 LYS A CA 1
ATOM 1448 C C . LYS A 1 196 ? 8.129 2.485 8.983 1.00 74.75 196 LYS A C 1
ATOM 1450 O O . LYS A 1 196 ? 9.295 2.438 9.348 1.00 74.75 196 LYS A O 1
ATOM 1455 N N . LYS A 1 197 ? 7.329 3.542 9.200 1.00 88.12 197 LYS A N 1
ATOM 1456 C CA . LYS A 1 197 ? 7.712 4.788 9.899 1.00 88.12 197 LYS A CA 1
ATOM 1457 C C . LYS A 1 197 ? 9.044 5.347 9.404 1.00 88.12 197 LYS A C 1
ATOM 1459 O O . LYS A 1 197 ? 9.938 5.620 10.198 1.00 88.12 197 LYS A O 1
ATOM 1464 N N . ARG A 1 198 ? 9.184 5.466 8.086 1.00 83.12 198 ARG A N 1
ATOM 1465 C CA . ARG A 1 198 ? 10.412 5.938 7.448 1.00 83.12 198 ARG A CA 1
ATOM 1466 C C . ARG A 1 198 ? 10.177 7.303 6.823 1.00 83.12 198 ARG A C 1
ATOM 1468 O O . ARG A 1 198 ? 9.250 7.429 6.029 1.00 83.12 198 ARG A O 1
ATOM 1475 N N . TRP A 1 199 ? 11.018 8.270 7.174 1.00 86.75 199 TRP A N 1
ATOM 1476 C CA . TRP A 1 199 ? 11.130 9.562 6.502 1.00 86.75 199 TRP A CA 1
ATOM 1477 C C . TRP A 1 199 ? 12.022 9.374 5.279 1.00 86.75 199 TRP A C 1
ATOM 1479 O O . TRP A 1 199 ? 13.226 9.148 5.415 1.00 86.75 199 TRP A O 1
ATOM 1489 N N . ARG A 1 200 ? 11.425 9.357 4.086 1.00 79.50 200 ARG A N 1
ATOM 1490 C CA . ARG A 1 200 ? 12.146 9.039 2.851 1.00 79.50 200 ARG A CA 1
ATOM 1491 C C . ARG A 1 200 ? 12.029 10.181 1.838 1.00 79.50 200 ARG A C 1
ATOM 1493 O O . ARG A 1 200 ? 10.942 10.336 1.271 1.00 79.50 200 ARG A O 1
ATOM 1500 N N . PRO A 1 201 ? 13.104 10.951 1.587 1.00 79.19 201 PRO A N 1
ATOM 1501 C CA . PRO A 1 201 ? 13.123 11.918 0.498 1.00 79.19 201 PRO A CA 1
ATOM 1502 C C . PRO A 1 201 ? 13.087 11.203 -0.850 1.00 79.19 201 PRO A C 1
ATOM 1504 O O . PRO A 1 201 ? 13.583 10.085 -1.000 1.00 79.19 201 PRO A O 1
ATOM 1507 N N . PHE A 1 202 ? 12.501 11.859 -1.839 1.00 68.75 202 PHE A N 1
ATOM 1508 C CA . PHE A 1 202 ? 12.457 11.369 -3.212 1.00 68.75 202 PHE A CA 1
ATOM 1509 C C . PHE A 1 202 ? 13.745 11.633 -3.987 1.00 68.75 202 PHE A C 1
ATOM 1511 O O . PHE A 1 202 ? 14.036 10.933 -4.952 1.00 68.75 202 PHE A O 1
ATOM 1518 N N . ASN A 1 203 ? 14.528 12.625 -3.569 1.00 71.62 203 ASN A N 1
ATOM 1519 C CA . ASN A 1 203 ? 15.868 12.853 -4.080 1.00 71.62 203 ASN A CA 1
ATOM 1520 C C . ASN A 1 203 ? 16.846 12.776 -2.916 1.00 71.62 203 ASN A C 1
ATOM 1522 O O . ASN A 1 203 ? 16.741 13.558 -1.982 1.00 71.62 203 ASN A O 1
ATOM 1526 N N . CYS A 1 204 ? 17.821 11.879 -2.982 1.00 74.31 204 CYS A N 1
ATOM 1527 C CA . CYS A 1 204 ? 18.832 11.721 -1.942 1.00 74.31 204 CYS A CA 1
ATOM 1528 C C . CYS A 1 204 ? 20.060 12.606 -2.214 1.00 74.31 204 CYS A C 1
ATOM 1530 O O . CYS A 1 204 ? 21.177 12.193 -1.940 1.00 74.31 204 CYS A O 1
ATOM 1532 N N . ARG A 1 205 ? 19.923 13.801 -2.809 1.00 76.19 205 ARG A N 1
ATOM 1533 C CA . ARG A 1 205 ? 21.034 14.757 -2.972 1.00 76.19 205 ARG A CA 1
ATOM 1534 C C . ARG A 1 205 ? 21.136 15.710 -1.771 1.00 76.19 205 ARG A C 1
ATOM 1536 O O . ARG A 1 205 ? 20.124 16.313 -1.420 1.00 76.19 205 ARG A O 1
ATOM 1543 N N . PRO A 1 206 ? 22.318 15.890 -1.147 1.00 78.88 206 PRO A N 1
ATOM 1544 C CA . PRO A 1 206 ? 22.518 16.864 -0.087 1.00 78.88 206 PRO A CA 1
ATOM 1545 C C . PRO A 1 206 ? 22.119 18.263 -0.539 1.00 78.88 206 PRO A C 1
ATOM 1547 O O . PRO A 1 206 ? 22.480 18.705 -1.632 1.00 78.88 206 PRO A O 1
ATOM 1550 N N . GLY A 1 207 ? 21.342 18.950 0.294 1.00 78.19 207 GLY A N 1
ATOM 1551 C CA . GLY A 1 207 ? 20.812 20.276 -0.009 1.00 78.19 207 GLY A CA 1
ATOM 1552 C C . GLY A 1 207 ? 19.750 20.332 -1.111 1.00 78.19 207 GLY A C 1
ATOM 1553 O O . GLY A 1 207 ? 19.291 21.434 -1.413 1.00 78.19 207 GLY A O 1
ATOM 1554 N N . ALA A 1 208 ? 19.366 19.206 -1.722 1.00 78.25 208 ALA A N 1
ATOM 1555 C CA . ALA A 1 208 ? 18.302 19.194 -2.715 1.00 78.25 208 ALA A CA 1
ATOM 1556 C C . ALA A 1 208 ? 16.941 19.407 -2.061 1.00 78.25 208 ALA A C 1
ATOM 1558 O O . ALA A 1 208 ? 16.696 18.954 -0.945 1.00 78.25 208 ALA A O 1
ATOM 1559 N N . VAL A 1 209 ? 16.063 20.080 -2.796 1.00 81.12 209 VAL A N 1
ATOM 1560 C CA . VAL A 1 209 ? 14.656 20.236 -2.441 1.00 81.12 209 VAL A CA 1
ATOM 1561 C C . VAL A 1 209 ? 13.874 19.155 -3.175 1.00 81.12 209 VAL A C 1
ATOM 1563 O O . VAL A 1 209 ? 13.932 19.060 -4.402 1.00 81.12 209 VAL A O 1
ATOM 1566 N N . SER A 1 210 ? 13.195 18.291 -2.430 1.00 75.38 210 SER A N 1
ATOM 1567 C CA . SER A 1 210 ? 12.375 17.217 -2.977 1.00 75.38 210 SER A CA 1
ATOM 1568 C C . SER A 1 210 ? 11.266 16.824 -2.018 1.00 75.38 210 SER A C 1
ATOM 1570 O O . SER A 1 210 ? 11.350 17.069 -0.820 1.00 75.38 210 SER A O 1
ATOM 1572 N N . ASP A 1 211 ? 10.230 16.185 -2.542 1.00 81.94 211 ASP A N 1
ATOM 1573 C CA . ASP A 1 211 ? 9.145 15.712 -1.693 1.00 81.94 211 ASP A CA 1
ATOM 1574 C C . ASP A 1 211 ? 9.644 14.566 -0.808 1.00 81.94 211 ASP A C 1
ATOM 1576 O O . ASP A 1 211 ? 10.512 13.778 -1.198 1.00 81.94 211 ASP A O 1
ATOM 1580 N N . VAL A 1 212 ? 9.077 14.465 0.386 1.00 85.88 212 VAL A N 1
ATOM 1581 C CA . VAL A 1 212 ? 9.346 13.389 1.333 1.00 85.88 212 VAL A CA 1
ATOM 1582 C C . VAL A 1 212 ? 8.081 12.586 1.555 1.00 85.88 212 VAL A C 1
ATOM 1584 O O . VAL A 1 212 ? 6.991 13.136 1.691 1.00 85.88 212 VAL A O 1
ATOM 1587 N N . THR A 1 213 ? 8.237 11.269 1.660 1.00 84.56 213 THR A N 1
ATOM 1588 C CA . THR A 1 213 ? 7.164 10.386 2.112 1.00 84.56 213 THR A CA 1
ATOM 1589 C C . THR A 1 213 ? 7.389 9.900 3.533 1.00 84.56 213 THR A C 1
ATOM 1591 O O . THR A 1 213 ? 8.498 9.518 3.911 1.00 84.56 213 THR A O 1
ATOM 1594 N N . LEU A 1 214 ? 6.301 9.866 4.303 1.00 88.44 214 LEU A N 1
ATOM 1595 C CA . LEU A 1 214 ? 6.233 9.257 5.625 1.00 88.44 214 LEU A CA 1
ATOM 1596 C C . LEU A 1 214 ? 5.032 8.309 5.683 1.00 88.44 214 LEU A C 1
ATOM 1598 O O . LEU A 1 214 ? 3.880 8.737 5.634 1.00 88.44 214 LEU A O 1
ATOM 1602 N N . ALA A 1 215 ? 5.307 7.008 5.783 1.00 85.62 215 ALA A N 1
ATOM 1603 C CA . ALA A 1 215 ? 4.284 5.962 5.826 1.00 85.62 215 ALA A CA 1
ATOM 1604 C C . ALA A 1 215 ? 4.233 5.266 7.191 1.00 85.62 215 ALA A C 1
ATOM 1606 O O . ALA A 1 215 ? 5.262 4.821 7.710 1.00 85.62 215 ALA A O 1
ATOM 1607 N N . PHE A 1 216 ? 3.034 5.119 7.750 1.00 92.44 216 PHE A N 1
ATOM 1608 C CA . PHE A 1 216 ? 2.799 4.506 9.057 1.00 92.44 216 PHE A CA 1
ATOM 1609 C C . PHE A 1 216 ? 1.364 3.982 9.187 1.00 92.44 216 PHE A C 1
ATOM 1611 O O . PHE A 1 216 ? 0.519 4.211 8.328 1.00 92.44 216 PHE A O 1
ATOM 1618 N N . ILE A 1 217 ? 1.092 3.247 10.260 1.00 87.81 217 ILE A N 1
ATOM 1619 C CA . ILE A 1 217 ? -0.239 2.748 10.605 1.00 87.81 217 ILE A CA 1
ATOM 1620 C C . ILE A 1 217 ? -0.601 3.301 11.979 1.00 87.81 217 ILE A C 1
ATOM 1622 O O . ILE A 1 217 ? 0.114 3.040 12.958 1.00 87.81 217 ILE A O 1
ATOM 1626 N N . VAL A 1 218 ? -1.704 4.048 12.040 1.00 88.25 218 VAL A N 1
ATOM 1627 C CA . VAL A 1 218 ? -2.266 4.540 13.304 1.00 88.25 218 VAL A CA 1
ATOM 1628 C C . VAL A 1 218 ? -2.962 3.404 14.042 1.00 88.25 218 VAL A C 1
ATOM 1630 O O . VAL A 1 218 ? -3.580 2.532 13.429 1.00 88.25 218 VAL A O 1
ATOM 1633 N N . ASN A 1 219 ? -2.856 3.385 15.365 1.00 82.81 219 ASN A N 1
ATOM 1634 C CA . ASN A 1 219 ? -3.531 2.391 16.193 1.00 82.81 219 ASN A CA 1
ATOM 1635 C C . ASN A 1 219 ? -4.755 2.985 16.884 1.00 82.81 219 ASN A C 1
ATOM 1637 O O . ASN A 1 219 ? -5.737 2.268 17.049 1.00 82.81 219 ASN A O 1
ATOM 1641 N N . GLY A 1 220 ? -4.734 4.269 17.228 1.00 79.44 220 GLY A N 1
ATOM 1642 C CA . GLY A 1 220 ? -5.910 5.026 17.631 1.00 79.44 220 GLY A CA 1
ATOM 1643 C C . GLY A 1 220 ? -6.578 5.726 16.447 1.00 79.44 220 GLY A C 1
ATOM 1644 O O . GLY A 1 220 ? -5.967 5.959 15.405 1.00 79.44 220 GLY A O 1
ATOM 1645 N N . LYS A 1 221 ? -7.864 6.056 16.604 1.00 84.62 221 LYS A N 1
ATOM 1646 C CA . LYS A 1 221 ? -8.587 6.901 15.647 1.00 84.62 221 LYS A CA 1
ATOM 1647 C C . LYS A 1 221 ? -8.156 8.352 15.844 1.00 84.62 221 LYS A C 1
ATOM 1649 O O . LYS A 1 221 ? -8.354 8.886 16.930 1.00 84.62 221 LYS A O 1
ATOM 1654 N N . VAL A 1 222 ? -7.633 8.995 14.803 1.00 89.19 222 VAL A N 1
ATOM 1655 C CA . VAL A 1 222 ? -7.340 10.434 14.809 1.00 89.19 222 VAL A CA 1
ATOM 1656 C C . VAL A 1 222 ? -8.599 11.180 14.345 1.00 89.19 222 VAL A C 1
ATOM 1658 O O . VAL A 1 222 ? -9.002 11.029 13.186 1.00 89.19 222 VAL A O 1
ATOM 1661 N N . PRO A 1 223 ? -9.283 11.924 15.231 1.00 85.88 223 PRO A N 1
ATOM 1662 C CA . PRO A 1 223 ? -10.560 12.555 14.908 1.00 85.88 223 PRO A CA 1
ATOM 1663 C C . PRO A 1 223 ? -10.383 13.776 13.995 1.00 85.88 223 PRO A C 1
ATOM 1665 O O . PRO A 1 223 ? -9.282 14.305 13.845 1.00 85.88 223 PRO A O 1
ATOM 1668 N N . SER A 1 224 ? -11.493 14.265 13.436 1.00 87.81 224 SER A N 1
ATOM 1669 C CA . SER A 1 224 ? -11.533 15.588 12.795 1.00 87.81 224 SER A CA 1
ATOM 1670 C C . SER A 1 224 ? -11.164 16.677 13.805 1.00 87.81 224 SER A C 1
ATOM 1672 O O . SER A 1 224 ? -11.549 16.599 14.973 1.00 87.81 224 SER A O 1
ATOM 1674 N N . GLY A 1 225 ? -10.349 17.642 13.375 1.00 88.31 225 GLY A N 1
ATOM 1675 C CA . GLY A 1 225 ? -9.703 18.618 14.256 1.00 88.31 225 GLY A CA 1
ATOM 1676 C C . GLY A 1 225 ? -8.466 18.092 14.996 1.00 88.31 225 GLY A C 1
ATOM 1677 O O . GLY A 1 225 ? -7.779 18.877 15.640 1.00 88.31 225 GLY A O 1
ATOM 1678 N N . GLY A 1 226 ? -8.164 16.789 14.922 1.00 90.25 226 GLY A N 1
ATOM 1679 C CA . GLY A 1 226 ? -6.921 16.222 15.445 1.00 90.25 226 GLY A CA 1
ATOM 1680 C C . GLY A 1 226 ? -5.694 16.655 14.639 1.00 90.25 226 GLY A C 1
ATOM 1681 O O . GLY A 1 226 ? -5.807 17.213 13.545 1.00 90.25 226 GLY A O 1
ATOM 1682 N N . LYS A 1 227 ? -4.501 16.369 15.164 1.00 93.81 227 LYS A N 1
ATOM 1683 C CA . LYS A 1 227 ? -3.243 16.707 14.486 1.00 93.81 227 LYS A CA 1
ATOM 1684 C C . LYS A 1 227 ? -2.212 15.588 14.551 1.00 93.81 227 LYS A C 1
ATOM 1686 O O . LYS A 1 227 ? -2.263 14.711 15.409 1.00 93.81 227 LYS A O 1
ATOM 1691 N N . MET A 1 228 ? -1.272 15.614 13.620 1.00 96.00 228 MET A N 1
ATOM 1692 C CA . MET A 1 228 ? -0.093 14.758 13.583 1.00 96.00 228 MET A CA 1
ATOM 1693 C C . MET A 1 228 ? 1.136 15.644 13.749 1.00 96.00 228 MET A C 1
ATOM 1695 O O . MET A 1 228 ? 1.241 16.683 13.105 1.00 96.00 228 MET A O 1
ATOM 1699 N N . LEU A 1 229 ? 2.039 15.234 14.629 1.00 96.38 229 LEU A N 1
ATOM 1700 C CA . LEU A 1 229 ? 3.260 15.951 14.961 1.00 96.38 229 LEU A CA 1
ATOM 1701 C C . LEU A 1 229 ? 4.457 15.128 14.499 1.00 96.38 229 LEU A C 1
ATOM 1703 O O . LEU A 1 229 ? 4.612 13.989 14.948 1.00 96.38 229 LEU A O 1
ATOM 1707 N N . VAL A 1 230 ? 5.284 15.694 13.623 1.00 96.06 230 VAL A N 1
ATOM 1708 C CA . VAL A 1 230 ? 6.554 15.098 13.201 1.00 96.06 230 VAL A CA 1
ATOM 1709 C C . VAL A 1 230 ? 7.696 15.957 13.720 1.00 96.06 230 VAL A C 1
ATOM 1711 O O . VAL A 1 230 ? 7.881 17.083 13.275 1.00 96.06 230 VAL A O 1
ATOM 1714 N N . GLU A 1 231 ? 8.470 15.416 14.649 1.00 94.25 231 GLU A N 1
ATOM 1715 C CA . GLU A 1 231 ? 9.700 16.034 15.142 1.00 94.25 231 GLU A CA 1
ATOM 1716 C C . GLU A 1 231 ? 10.863 15.454 14.332 1.00 94.25 231 GLU A C 1
ATOM 1718 O O . GLU A 1 231 ? 11.034 14.231 14.289 1.00 94.25 231 GLU A O 1
ATOM 1723 N N . LEU A 1 232 ? 11.646 16.304 13.673 1.00 90.81 232 LEU A N 1
ATOM 1724 C CA . LEU A 1 232 ? 12.846 15.918 12.933 1.00 90.81 232 LEU A CA 1
ATOM 1725 C C . LEU A 1 232 ? 14.103 16.216 13.762 1.00 90.81 232 LEU A C 1
ATOM 1727 O O . LEU A 1 232 ? 14.056 17.015 14.700 1.00 90.81 232 LEU A O 1
ATOM 1731 N N . PRO A 1 233 ? 15.241 15.569 13.464 1.00 86.00 233 PRO A N 1
ATOM 1732 C CA . PRO A 1 233 ? 16.494 15.923 14.105 1.00 86.00 233 PRO A CA 1
ATOM 1733 C C . PRO A 1 233 ? 16.950 17.312 13.626 1.00 86.00 233 PRO A C 1
ATOM 1735 O O . PRO A 1 233 ? 16.534 17.812 12.580 1.00 86.00 233 PRO A O 1
ATOM 1738 N N . SER A 1 234 ? 17.843 17.941 14.388 1.00 79.38 234 SER A N 1
ATOM 1739 C CA . SER A 1 234 ? 18.432 19.246 14.051 1.00 79.38 234 SER A CA 1
ATOM 1740 C C . SER A 1 234 ? 19.518 19.171 12.965 1.00 79.38 234 SER A C 1
ATOM 1742 O O . SER A 1 234 ? 20.309 20.095 12.788 1.00 79.38 234 SER A O 1
ATOM 1744 N N . ASP A 1 235 ? 19.573 18.069 12.216 1.00 72.00 235 ASP A N 1
ATOM 1745 C CA . ASP A 1 235 ? 20.583 17.732 11.208 1.00 72.00 235 ASP A CA 1
ATOM 1746 C C . ASP A 1 235 ? 20.376 18.446 9.860 1.00 72.00 235 ASP A C 1
ATOM 1748 O O . ASP A 1 235 ? 21.042 18.127 8.881 1.00 72.00 235 ASP A O 1
ATOM 1752 N N . GLY A 1 236 ? 19.520 19.470 9.807 1.00 78.25 236 GLY A N 1
ATOM 1753 C CA . GLY A 1 236 ? 19.418 20.382 8.666 1.00 78.25 236 GLY A CA 1
ATOM 1754 C C . GLY A 1 236 ? 18.343 20.035 7.637 1.00 78.25 236 GLY A C 1
ATOM 1755 O O . GLY A 1 236 ? 18.427 20.526 6.509 1.00 78.25 236 GLY A O 1
ATOM 1756 N N . TRP A 1 237 ? 17.350 19.220 8.007 1.00 88.50 237 TRP A N 1
ATOM 1757 C CA . TRP A 1 237 ? 16.079 19.162 7.278 1.00 88.50 237 TRP A CA 1
ATOM 1758 C C . TRP A 1 237 ? 15.338 20.483 7.425 1.00 88.50 237 TRP A C 1
ATOM 1760 O O . TRP A 1 237 ? 15.239 21.021 8.528 1.00 88.50 237 TRP A O 1
ATOM 1770 N N . ASP A 1 238 ? 14.811 20.990 6.318 1.00 91.00 238 ASP A N 1
ATOM 1771 C CA . ASP A 1 238 ? 14.119 22.274 6.304 1.00 91.00 238 ASP A CA 1
ATOM 1772 C C . ASP A 1 238 ? 13.020 22.301 5.239 1.00 91.00 238 ASP A C 1
ATOM 1774 O O . ASP A 1 238 ? 13.050 21.515 4.292 1.00 91.00 238 ASP A O 1
ATOM 1778 N N . MET A 1 239 ? 12.036 23.178 5.391 1.00 94.31 239 MET A N 1
ATOM 1779 C CA . MET A 1 239 ? 10.920 23.353 4.457 1.00 94.31 239 MET A CA 1
ATOM 1780 C C . MET A 1 239 ? 10.264 24.722 4.673 1.00 94.31 239 MET A C 1
ATOM 1782 O O . MET A 1 239 ? 10.594 25.426 5.625 1.00 94.31 239 MET A O 1
ATOM 1786 N N . ASP A 1 240 ? 9.346 25.111 3.789 1.00 93.50 240 ASP A N 1
ATOM 1787 C CA . ASP A 1 240 ? 8.601 26.368 3.935 1.00 93.50 240 ASP A CA 1
ATOM 1788 C C . ASP A 1 240 ? 7.763 26.380 5.228 1.00 93.50 240 ASP A C 1
ATOM 1790 O O . ASP A 1 240 ? 7.355 25.324 5.706 1.00 93.50 240 ASP A O 1
ATOM 1794 N N . GLU A 1 241 ? 7.445 27.565 5.770 1.00 94.31 241 GLU A N 1
ATOM 1795 C CA . GLU A 1 241 ? 6.656 27.719 7.013 1.00 94.31 241 GLU A CA 1
ATOM 1796 C C . GLU A 1 241 ? 5.291 27.011 6.956 1.00 94.31 241 GLU A C 1
ATOM 1798 O O . GLU A 1 241 ? 4.779 26.546 7.974 1.00 94.31 241 GLU A O 1
ATOM 1803 N N . GLN A 1 242 ? 4.702 26.910 5.763 1.00 95.62 242 GLN A N 1
ATOM 1804 C CA . GLN A 1 242 ? 3.455 26.192 5.494 1.00 95.62 242 GLN A CA 1
ATOM 1805 C C . GLN A 1 242 ? 3.676 25.210 4.339 1.00 95.62 242 GLN A C 1
ATOM 1807 O O . GLN A 1 242 ? 3.243 25.466 3.211 1.00 95.62 242 GLN A O 1
ATOM 1812 N N . PRO A 1 243 ? 4.375 24.090 4.581 1.00 94.75 243 PRO A N 1
ATOM 1813 C CA . PRO A 1 243 ? 4.684 23.148 3.519 1.00 94.75 243 PRO A CA 1
ATOM 1814 C C . PRO A 1 243 ? 3.390 22.472 3.072 1.00 94.75 243 PRO A C 1
ATOM 1816 O O . PRO A 1 243 ? 2.502 22.212 3.887 1.00 94.75 243 PRO A O 1
ATOM 1819 N N . ARG A 1 244 ? 3.260 22.153 1.784 1.00 92.94 244 ARG A N 1
ATOM 1820 C CA . ARG A 1 244 ? 2.079 21.443 1.288 1.00 92.94 244 ARG A CA 1
ATOM 1821 C C . ARG A 1 244 ? 2.172 19.965 1.650 1.00 92.94 244 ARG A C 1
ATOM 1823 O O . ARG A 1 244 ? 3.105 19.278 1.245 1.00 92.94 244 ARG A O 1
ATOM 1830 N N . VAL A 1 245 ? 1.181 19.471 2.389 1.00 94.81 245 VAL A N 1
ATOM 1831 C CA . VAL A 1 245 ? 1.116 18.069 2.814 1.00 94.81 245 VAL A CA 1
ATOM 1832 C C . VAL A 1 245 ? -0.093 17.387 2.189 1.00 94.81 245 VAL A C 1
ATOM 1834 O O . VAL A 1 245 ? -1.218 17.871 2.294 1.00 94.81 245 VAL A O 1
ATOM 1837 N N . LEU A 1 246 ? 0.127 16.238 1.553 1.00 87.44 246 LEU A N 1
ATOM 1838 C CA . LEU A 1 246 ? -0.917 15.405 0.963 1.00 87.44 246 LEU A CA 1
ATOM 1839 C C . LEU A 1 246 ? -1.107 14.128 1.783 1.00 87.44 246 LEU A C 1
ATOM 1841 O O . LEU A 1 246 ? -0.164 13.373 2.021 1.00 87.44 246 LEU A O 1
ATOM 1845 N N . LEU A 1 247 ? -2.349 13.867 2.176 1.00 88.75 247 LEU A N 1
ATOM 1846 C CA . LEU A 1 247 ? -2.778 12.667 2.877 1.00 88.75 247 LEU A CA 1
ATOM 1847 C C . LEU A 1 247 ? -3.279 11.613 1.894 1.00 88.75 247 LEU A C 1
ATOM 1849 O O . LEU A 1 247 ? -4.228 11.844 1.137 1.00 88.75 247 LEU A O 1
ATOM 1853 N N . ARG A 1 248 ? -2.705 10.415 1.981 1.00 83.75 248 ARG A N 1
ATOM 1854 C CA . ARG A 1 248 ? -3.197 9.219 1.304 1.00 83.75 248 ARG A CA 1
ATOM 1855 C C . ARG A 1 248 ? -3.523 8.119 2.313 1.00 83.75 248 ARG A C 1
ATOM 1857 O O . ARG A 1 248 ? -2.665 7.671 3.071 1.00 83.75 248 ARG A O 1
ATOM 1864 N N . THR A 1 249 ? -4.768 7.665 2.284 1.00 83.31 249 THR A N 1
ATOM 1865 C CA . THR A 1 249 ? -5.305 6.519 3.030 1.00 83.31 249 THR A CA 1
ATOM 1866 C C . THR A 1 249 ? -6.180 5.688 2.078 1.00 83.31 249 THR A C 1
ATOM 1868 O O . THR A 1 249 ? -6.389 6.106 0.940 1.00 83.31 249 THR A O 1
ATOM 1871 N N . PRO A 1 250 ? -6.739 4.533 2.487 1.00 79.38 250 PRO A N 1
ATOM 1872 C CA . PRO A 1 250 ? -7.725 3.823 1.665 1.00 79.38 250 PRO A CA 1
ATOM 1873 C C . PRO A 1 250 ? -8.973 4.657 1.315 1.00 79.38 250 PRO A C 1
ATOM 1875 O O . PRO A 1 250 ? -9.666 4.348 0.353 1.00 79.38 250 PRO A O 1
ATOM 1878 N N . VAL A 1 251 ? -9.263 5.706 2.097 1.00 79.81 251 VAL A N 1
ATOM 1879 C CA . VAL A 1 251 ? -10.442 6.574 1.929 1.00 79.81 251 VAL A CA 1
ATOM 1880 C C . VAL A 1 251 ? -10.076 7.896 1.246 1.00 79.81 251 VAL A C 1
ATOM 1882 O O . VAL A 1 251 ? -10.821 8.399 0.406 1.00 79.81 251 VAL A O 1
ATOM 1885 N N . HIS A 1 252 ? -8.922 8.474 1.583 1.00 76.00 252 HIS A N 1
ATOM 1886 C CA . HIS A 1 252 ? -8.483 9.771 1.076 1.00 76.00 252 HIS A CA 1
ATOM 1887 C C . HIS A 1 252 ? -7.363 9.604 0.052 1.00 76.00 252 HIS A C 1
ATOM 1889 O O . HIS A 1 252 ? -6.331 9.009 0.342 1.00 76.00 252 HIS A O 1
ATOM 1895 N N . HIS A 1 253 ? -7.540 10.175 -1.137 1.00 78.06 253 HIS A N 1
ATOM 1896 C CA . HIS A 1 253 ? -6.568 10.087 -2.223 1.00 78.06 253 HIS A CA 1
ATOM 1897 C C . HIS A 1 253 ? -5.899 11.447 -2.425 1.00 78.06 253 HIS A C 1
ATOM 1899 O O . HIS A 1 253 ? -6.500 12.338 -3.019 1.00 78.06 253 HIS A O 1
ATOM 1905 N N . ASN A 1 254 ? -4.669 11.602 -1.922 1.00 77.19 254 ASN A N 1
ATOM 1906 C CA . ASN A 1 254 ? -3.876 12.835 -2.007 1.00 77.19 254 ASN A CA 1
ATOM 1907 C C . ASN A 1 254 ? -4.642 14.081 -1.527 1.00 77.19 254 ASN A C 1
ATOM 1909 O O . ASN A 1 254 ? -4.592 15.141 -2.149 1.00 77.19 254 ASN A O 1
ATOM 1913 N N . LYS A 1 255 ? -5.379 13.947 -0.420 1.00 84.00 255 LYS A N 1
ATOM 1914 C CA . LYS A 1 255 ? -6.134 15.056 0.160 1.00 84.00 255 LYS A CA 1
ATOM 1915 C C . LYS A 1 255 ? -5.154 16.074 0.760 1.00 84.00 255 LYS A C 1
ATOM 1917 O O . LYS A 1 255 ? -4.374 15.678 1.622 1.00 84.00 255 LYS A O 1
ATOM 1922 N N . PRO A 1 256 ? -5.179 17.353 0.357 1.00 91.00 256 PRO A N 1
ATOM 1923 C CA . PRO A 1 256 ? -4.325 18.359 0.972 1.00 91.00 256 PRO A CA 1
ATOM 1924 C C . PRO A 1 256 ? -4.728 18.583 2.433 1.00 91.00 256 PRO A C 1
ATOM 1926 O O . PRO A 1 256 ? -5.917 18.658 2.749 1.00 91.00 256 PRO A O 1
ATOM 1929 N N . LEU A 1 257 ? -3.732 18.681 3.308 1.00 95.38 257 LEU A N 1
ATOM 1930 C CA . LEU A 1 257 ? -3.880 19.025 4.716 1.00 95.38 257 LEU A CA 1
ATOM 1931 C C . LEU A 1 257 ? -3.223 20.375 4.997 1.00 95.38 257 LEU A C 1
ATOM 1933 O O . LEU A 1 257 ? -2.281 20.775 4.313 1.00 95.38 257 LEU A O 1
ATOM 1937 N N . THR A 1 258 ? -3.720 21.056 6.026 1.00 95.81 258 THR A N 1
ATOM 1938 C CA . THR A 1 258 ? -3.072 22.253 6.564 1.00 95.81 258 THR A CA 1
ATOM 1939 C C . THR A 1 258 ? -1.879 21.831 7.413 1.00 95.81 258 THR A C 1
ATOM 1941 O O . THR A 1 258 ? -1.978 20.881 8.190 1.00 95.81 258 THR A O 1
ATOM 1944 N N . SER A 1 259 ? -0.769 22.549 7.304 1.00 96.88 259 SER A N 1
ATOM 1945 C CA . SER A 1 259 ? 0.462 22.244 8.034 1.00 96.88 259 SER A CA 1
ATOM 1946 C C . SER A 1 259 ? 1.242 23.501 8.379 1.00 96.88 259 SER A C 1
ATOM 1948 O O . SER A 1 259 ? 1.107 24.525 7.711 1.00 96.88 259 SER A O 1
ATOM 1950 N N . SER A 1 260 ? 2.068 23.398 9.416 1.00 97.12 260 SER A N 1
ATOM 1951 C CA . SER A 1 260 ? 3.011 24.434 9.827 1.00 97.12 260 SER A CA 1
ATOM 1952 C C . SER A 1 260 ? 4.345 23.819 10.226 1.00 97.12 260 SER A C 1
ATOM 1954 O O . SER A 1 260 ? 4.381 22.837 10.971 1.00 97.12 260 SER A O 1
ATOM 1956 N N . TRP A 1 261 ? 5.433 24.407 9.748 1.00 96.81 261 TRP A N 1
ATOM 1957 C CA . TRP A 1 261 ? 6.799 24.042 10.101 1.00 96.81 261 TRP A CA 1
ATOM 1958 C C . TRP A 1 261 ? 7.394 25.090 11.044 1.00 96.81 261 TRP A C 1
ATOM 1960 O O . TRP A 1 261 ? 7.462 26.267 10.698 1.00 96.81 261 TRP A O 1
ATOM 1970 N N . ASP A 1 262 ? 7.836 24.660 12.227 1.00 94.31 262 ASP A N 1
ATOM 1971 C CA . ASP A 1 262 ? 8.666 25.467 13.124 1.00 94.31 262 ASP A CA 1
ATOM 1972 C C . ASP A 1 262 ? 10.127 25.034 12.963 1.00 94.31 262 ASP A C 1
ATOM 1974 O O . ASP A 1 262 ? 10.545 23.980 13.454 1.00 94.31 262 ASP A O 1
ATOM 1978 N N . CYS A 1 263 ? 10.909 25.862 12.270 1.00 89.38 263 CYS A N 1
ATOM 1979 C CA . CYS A 1 263 ? 12.319 25.604 12.004 1.00 89.38 263 CYS A CA 1
ATOM 1980 C C . CYS A 1 263 ? 13.199 25.654 13.266 1.00 89.38 263 CYS A C 1
ATOM 1982 O O . CYS A 1 263 ? 14.242 25.005 13.289 1.00 89.38 263 CYS A O 1
ATOM 1984 N N . ASN A 1 264 ? 12.784 26.361 14.327 1.00 88.31 264 ASN A N 1
ATOM 1985 C CA . ASN A 1 264 ? 13.528 26.428 15.589 1.00 88.31 264 ASN A CA 1
ATOM 1986 C C . ASN A 1 264 ? 13.294 25.178 16.442 1.00 88.31 264 ASN A C 1
ATOM 1988 O O . ASN A 1 264 ? 14.192 24.730 17.153 1.00 88.31 264 ASN A O 1
ATOM 1992 N N . GLN A 1 265 ? 12.082 24.622 16.379 1.00 89.88 265 GLN A N 1
ATOM 1993 C CA . GLN A 1 265 ? 11.719 23.388 17.081 1.00 89.88 265 GLN A CA 1
ATOM 1994 C C . GLN A 1 265 ? 11.934 22.129 16.230 1.00 89.88 265 GLN A C 1
ATOM 1996 O O . GLN A 1 265 ? 11.702 21.026 16.721 1.00 89.88 265 GLN A O 1
ATOM 2001 N N . HIS A 1 266 ? 12.331 22.273 14.961 1.00 91.44 266 HIS A N 1
ATOM 2002 C CA . HIS A 1 266 ? 12.405 21.189 13.972 1.00 91.44 266 HIS A CA 1
ATOM 2003 C C . HIS A 1 266 ? 11.131 20.332 13.940 1.00 91.44 266 HIS A C 1
ATOM 2005 O O . HIS A 1 266 ? 11.179 19.101 13.897 1.00 91.44 266 HIS A O 1
ATOM 2011 N N . THR A 1 267 ? 9.978 20.994 14.014 1.00 94.69 267 THR A N 1
ATOM 2012 C CA . THR A 1 267 ? 8.691 20.339 14.241 1.00 94.69 267 THR A CA 1
ATOM 2013 C C . THR A 1 267 ? 7.693 20.706 13.151 1.00 94.69 267 THR A C 1
ATOM 2015 O O . THR A 1 267 ? 7.395 21.875 12.921 1.00 94.69 267 THR A O 1
ATOM 2018 N N . LEU A 1 268 ? 7.158 19.680 12.491 1.00 96.94 268 LEU A N 1
ATOM 2019 C CA . LEU A 1 268 ? 6.096 19.778 11.501 1.00 96.94 268 LEU A CA 1
ATOM 2020 C C . LEU A 1 268 ? 4.767 19.382 12.145 1.00 96.94 268 LEU A C 1
ATOM 2022 O O . LEU A 1 268 ? 4.560 18.227 12.526 1.00 96.94 268 LEU A O 1
ATOM 2026 N N . GLU A 1 269 ? 3.846 20.333 12.224 1.00 97.19 269 GLU A N 1
ATOM 2027 C CA . GLU A 1 269 ? 2.471 20.092 12.646 1.00 97.19 269 GLU A CA 1
ATOM 2028 C C . GLU A 1 269 ? 1.568 19.941 11.423 1.00 97.19 269 GLU A C 1
ATOM 2030 O O . GLU A 1 269 ? 1.619 20.742 10.493 1.00 97.19 269 GLU A O 1
ATOM 2035 N N . ILE A 1 270 ? 0.727 18.909 11.420 1.00 97.38 270 ILE A N 1
ATOM 2036 C CA . ILE A 1 270 ? -0.163 18.575 10.306 1.00 97.38 270 ILE A CA 1
ATOM 2037 C C . ILE A 1 270 ? -1.574 18.412 10.861 1.00 97.38 270 ILE A C 1
ATOM 2039 O O . ILE A 1 270 ? -1.826 17.554 11.706 1.00 97.38 270 ILE A O 1
ATOM 2043 N N . TYR A 1 271 ? -2.506 19.219 10.377 1.00 95.56 271 TYR A N 1
ATOM 2044 C CA . TYR A 1 271 ? -3.847 19.358 10.927 1.00 95.56 271 TYR A CA 1
ATOM 2045 C C . TYR A 1 271 ? -4.882 18.627 10.069 1.00 95.56 271 TYR A C 1
ATOM 2047 O O . TYR A 1 271 ? -4.966 18.827 8.855 1.00 95.56 271 TYR A O 1
ATOM 2055 N N . LEU A 1 272 ? -5.720 17.808 10.708 1.00 92.50 272 LEU A N 1
ATOM 2056 C CA . LEU A 1 272 ? -6.938 17.290 10.091 1.00 92.50 272 LEU A CA 1
ATOM 2057 C C . LEU A 1 272 ? -8.020 18.360 10.229 1.00 92.50 272 LEU A C 1
ATOM 2059 O O . LEU A 1 272 ? -8.391 18.733 11.341 1.00 92.50 272 LEU A O 1
ATOM 2063 N N . GLY A 1 273 ? -8.522 18.865 9.102 1.00 83.06 273 GLY A N 1
ATOM 2064 C CA . GLY A 1 273 ? -9.549 19.904 9.091 1.00 83.06 273 GLY A CA 1
ATOM 2065 C C . GLY A 1 273 ? -10.804 19.527 9.891 1.00 83.06 273 GLY A C 1
ATOM 2066 O O . GLY A 1 273 ? -11.113 18.350 10.102 1.00 83.06 273 GLY A O 1
ATOM 2067 N N . ALA A 1 274 ? -11.567 20.545 10.300 1.00 76.50 274 ALA A N 1
ATOM 2068 C CA . ALA A 1 274 ? -12.896 20.387 10.905 1.00 76.50 274 ALA A CA 1
ATOM 2069 C C . ALA A 1 274 ? -13.988 20.009 9.873 1.00 76.50 274 ALA A C 1
ATOM 2071 O O . ALA A 1 274 ? -15.179 20.046 10.165 1.00 76.50 274 ALA A O 1
ATOM 2072 N N . ASP A 1 275 ? -13.585 19.651 8.653 1.00 79.81 275 ASP A N 1
ATOM 2073 C CA . ASP A 1 275 ? -14.423 19.313 7.500 1.00 79.81 275 ASP A CA 1
ATOM 2074 C C . ASP A 1 275 ? -14.886 17.842 7.498 1.00 79.81 275 ASP A C 1
ATOM 2076 O O . ASP A 1 275 ? -15.299 17.313 6.468 1.00 79.81 275 ASP A O 1
ATOM 2080 N N . GLY A 1 276 ? -14.781 17.157 8.641 1.00 79.00 276 GLY A N 1
ATOM 2081 C CA . GLY A 1 276 ? -15.119 15.742 8.784 1.00 79.00 276 GLY A CA 1
ATOM 2082 C C . GLY A 1 276 ? -13.999 14.773 8.393 1.00 79.00 276 GLY A C 1
ATOM 2083 O O . GLY A 1 276 ? -14.215 13.563 8.432 1.00 79.00 276 GLY A O 1
ATOM 2084 N N . THR A 1 277 ? -12.799 15.256 8.052 1.00 87.19 277 THR A N 1
ATOM 2085 C CA . THR A 1 277 ? -11.641 14.376 7.812 1.00 87.19 277 THR A CA 1
ATOM 2086 C C . THR A 1 277 ? -11.233 13.667 9.097 1.00 87.19 277 THR A C 1
ATOM 2088 O O . THR A 1 277 ? -10.878 14.319 10.071 1.00 87.19 277 THR A O 1
ATOM 2091 N N . SER A 1 278 ? -11.220 12.336 9.102 1.00 88.56 278 SER A N 1
ATOM 2092 C CA . SER A 1 278 ? -10.708 11.545 10.226 1.00 88.56 278 SER A CA 1
ATOM 2093 C C . SER A 1 278 ? -9.920 10.344 9.728 1.00 88.56 278 SER A C 1
ATOM 2095 O O . SER A 1 278 ? -10.201 9.825 8.650 1.00 88.56 278 SER A O 1
ATOM 2097 N N . ILE A 1 279 ? -8.965 9.881 10.528 1.00 89.31 279 ILE A N 1
ATOM 2098 C CA . ILE A 1 279 ? -8.189 8.674 10.245 1.00 89.31 279 ILE A CA 1
ATOM 2099 C C . ILE A 1 279 ? -8.648 7.596 11.221 1.00 89.31 279 ILE A C 1
ATOM 2101 O O . ILE A 1 279 ? -8.450 7.732 12.428 1.00 89.31 279 ILE A O 1
ATOM 2105 N N . ASP A 1 280 ? -9.278 6.537 10.720 1.00 84.06 280 ASP A N 1
ATOM 2106 C CA . ASP A 1 280 ? -9.780 5.466 11.581 1.00 84.06 280 ASP A CA 1
ATOM 2107 C C . ASP A 1 280 ? -8.657 4.584 12.148 1.00 84.06 280 ASP A C 1
ATOM 2109 O O . ASP A 1 280 ? -7.526 4.540 11.661 1.00 84.06 280 ASP A O 1
ATOM 2113 N N . THR A 1 281 ? -8.992 3.857 13.209 1.00 82.38 281 THR A N 1
ATOM 2114 C CA . THR A 1 281 ? -8.128 2.871 13.864 1.00 82.38 281 THR A CA 1
ATOM 2115 C C . THR A 1 281 ? -7.576 1.855 12.857 1.00 82.38 281 THR A C 1
ATOM 2117 O O . THR A 1 281 ? -8.305 1.368 11.996 1.00 82.38 281 THR A O 1
ATOM 2120 N N . LYS A 1 282 ? -6.293 1.486 12.989 1.00 82.69 282 LYS A N 1
ATOM 2121 C CA . LYS A 1 282 ? -5.587 0.518 12.120 1.00 82.69 282 LYS A CA 1
ATOM 2122 C C . LYS A 1 282 ? -5.484 0.939 10.651 1.00 82.69 282 LYS A C 1
ATOM 2124 O O . LYS A 1 282 ? -5.169 0.110 9.798 1.00 82.69 282 LYS A O 1
ATOM 2129 N N . MET A 1 283 ? -5.702 2.214 10.338 1.00 82.62 283 MET A N 1
ATOM 2130 C CA . MET A 1 283 ? -5.597 2.715 8.975 1.00 82.62 283 MET A CA 1
ATOM 2131 C C . MET A 1 283 ? -4.136 2.946 8.576 1.00 82.62 283 MET A C 1
ATOM 2133 O O . MET A 1 283 ? -3.346 3.528 9.322 1.00 82.62 283 MET A O 1
ATOM 2137 N N . SER A 1 284 ? -3.786 2.509 7.364 1.00 87.00 284 SER A N 1
ATOM 2138 C CA . SER A 1 284 ? -2.519 2.873 6.733 1.00 87.00 284 SER A CA 1
ATOM 2139 C C . SER A 1 284 ? -2.575 4.322 6.266 1.00 87.00 284 SER A C 1
ATOM 2141 O O . SER A 1 284 ? -3.476 4.708 5.519 1.00 87.00 284 SER A O 1
ATOM 2143 N N . VAL A 1 285 ? -1.574 5.095 6.668 1.00 88.50 285 VAL A N 1
ATOM 2144 C CA . VAL A 1 285 ? -1.412 6.509 6.348 1.00 88.50 285 VAL A CA 1
ATOM 2145 C C . VAL A 1 285 ? -0.112 6.693 5.584 1.00 88.50 285 VAL A C 1
ATOM 2147 O O . VAL A 1 285 ? 0.937 6.171 5.966 1.00 88.50 285 VAL A O 1
ATOM 2150 N N . ILE A 1 286 ? -0.187 7.444 4.493 1.00 86.00 286 ILE A N 1
ATOM 2151 C CA . ILE A 1 286 ? 0.970 7.918 3.747 1.00 86.00 286 ILE A CA 1
ATOM 2152 C C . ILE A 1 286 ? 0.834 9.429 3.638 1.00 86.00 286 ILE A C 1
ATOM 2154 O O . ILE A 1 286 ? -0.163 9.928 3.118 1.00 86.00 286 ILE A O 1
ATOM 2158 N N . LEU A 1 287 ? 1.831 10.136 4.151 1.00 88.75 287 LEU A N 1
ATOM 2159 C CA . LEU A 1 287 ? 1.965 11.576 4.009 1.00 88.75 287 LEU A CA 1
ATOM 2160 C C . LEU A 1 287 ? 3.025 11.858 2.954 1.00 88.75 287 LEU A C 1
ATOM 2162 O O . LEU A 1 287 ? 4.116 11.290 3.028 1.00 88.75 287 LEU A O 1
ATOM 2166 N N . THR A 1 288 ? 2.704 12.733 2.010 1.00 85.88 288 THR A N 1
ATOM 2167 C CA . THR A 1 288 ? 3.677 13.334 1.096 1.00 85.88 288 THR A CA 1
ATOM 2168 C C . THR A 1 288 ? 3.834 14.795 1.484 1.00 85.88 288 THR A C 1
ATOM 2170 O O . THR A 1 288 ? 2.863 15.545 1.431 1.00 85.88 288 THR A O 1
ATOM 2173 N N . ILE A 1 289 ? 5.034 15.179 1.905 1.00 92.31 289 ILE A N 1
ATOM 2174 C CA . ILE A 1 289 ? 5.399 16.552 2.242 1.00 92.31 289 ILE A CA 1
ATOM 2175 C C . ILE A 1 289 ? 6.151 17.108 1.036 1.00 92.31 289 ILE A C 1
ATOM 2177 O O . ILE A 1 289 ? 7.209 16.587 0.690 1.00 92.31 289 ILE A O 1
ATOM 2181 N N . GLU A 1 290 ? 5.588 18.106 0.364 1.00 85.69 290 GLU A N 1
ATOM 2182 C CA . GLU A 1 290 ? 6.192 18.701 -0.830 1.00 85.69 290 GLU A CA 1
ATOM 2183 C C . GLU A 1 290 ? 7.338 19.654 -0.457 1.00 85.69 290 GLU A C 1
ATOM 2185 O O . GLU A 1 290 ? 7.298 20.315 0.580 1.00 85.69 290 GLU A O 1
ATOM 2190 N N . ASN A 1 291 ? 8.344 19.744 -1.333 1.00 84.25 291 ASN A N 1
ATOM 2191 C CA . ASN A 1 291 ? 9.434 20.730 -1.254 1.00 84.25 291 ASN A CA 1
ATOM 2192 C C . ASN A 1 291 ? 10.262 20.715 0.048 1.00 84.25 291 ASN A C 1
ATOM 2194 O O . ASN A 1 291 ? 10.664 21.762 0.554 1.00 84.25 291 ASN A O 1
ATOM 2198 N N . VAL A 1 292 ? 10.591 19.532 0.566 1.00 88.94 292 VAL A N 1
ATOM 2199 C CA . VAL A 1 292 ? 11.497 19.405 1.714 1.00 88.94 292 VAL A CA 1
ATOM 2200 C C . VAL A 1 292 ? 12.952 19.495 1.259 1.00 88.94 292 VAL A C 1
ATOM 2202 O O . VAL A 1 292 ? 13.393 18.806 0.339 1.00 88.94 292 VAL A O 1
ATOM 2205 N N . LYS A 1 293 ? 13.732 20.338 1.925 1.00 89.31 293 LYS A N 1
ATOM 2206 C CA . LYS A 1 293 ? 15.166 20.495 1.717 1.00 89.31 293 LYS A CA 1
ATOM 2207 C C . LYS A 1 293 ? 15.946 19.498 2.563 1.00 89.31 293 LYS A C 1
ATOM 2209 O O . LYS A 1 293 ? 15.841 19.476 3.789 1.00 89.31 293 LYS A O 1
ATOM 2214 N N . ASN A 1 294 ? 16.779 18.710 1.896 1.00 87.12 294 ASN A N 1
ATOM 2215 C CA . ASN A 1 294 ? 17.681 17.774 2.547 1.00 87.12 294 ASN A CA 1
ATOM 2216 C C . ASN A 1 294 ? 18.833 18.491 3.275 1.00 87.12 294 ASN A C 1
ATOM 2218 O O . ASN A 1 294 ? 19.319 19.525 2.794 1.00 87.12 294 ASN A O 1
ATOM 2222 N N . PRO A 1 295 ? 19.393 17.865 4.324 1.00 85.88 295 PRO A N 1
ATOM 2223 C CA . PRO A 1 295 ? 20.664 18.252 4.924 1.00 85.88 295 PRO A CA 1
ATOM 2224 C C . PRO A 1 295 ? 21.777 18.475 3.893 1.00 85.88 295 PRO A C 1
ATOM 2226 O O . PRO A 1 295 ? 21.948 17.691 2.957 1.00 85.88 295 PRO A O 1
ATOM 2229 N N . LYS A 1 296 ? 22.563 19.549 4.055 1.00 78.56 296 LYS A N 1
ATOM 2230 C CA . LYS A 1 296 ? 23.730 19.842 3.192 1.00 78.56 296 LYS A CA 1
ATOM 2231 C C . LYS A 1 296 ? 24.993 19.080 3.597 1.00 78.56 296 LYS A C 1
ATOM 2233 O O . LYS A 1 296 ? 25.851 18.843 2.755 1.00 78.56 296 LYS A O 1
ATOM 2238 N N . LYS A 1 297 ? 25.133 18.765 4.883 1.00 71.62 297 LYS A N 1
ATOM 2239 C CA . LYS A 1 297 ? 26.262 18.036 5.462 1.00 71.62 297 LYS A CA 1
ATOM 2240 C C . LYS A 1 297 ? 25.704 17.016 6.430 1.00 71.62 297 LYS A C 1
ATOM 2242 O O . LYS A 1 297 ? 24.788 17.332 7.181 1.00 71.62 297 LYS A O 1
ATOM 2247 N N . GLU A 1 298 ? 26.278 15.827 6.427 1.00 64.00 298 GLU A N 1
ATOM 2248 C CA . GLU A 1 298 ? 25.945 14.817 7.418 1.00 64.00 298 GLU A CA 1
ATOM 2249 C C . GLU A 1 298 ? 26.873 14.972 8.607 1.00 64.00 298 GLU A C 1
ATOM 2251 O O . GLU A 1 298 ? 28.096 14.981 8.460 1.00 64.00 298 GLU A O 1
ATOM 2256 N N . THR A 1 299 ? 26.312 15.108 9.798 1.00 51.34 299 THR A N 1
ATOM 2257 C CA . THR A 1 299 ? 27.093 14.996 11.022 1.00 51.34 299 THR A CA 1
ATOM 2258 C C . THR A 1 299 ? 27.572 13.550 11.145 1.00 51.34 299 THR A C 1
ATOM 2260 O O . THR A 1 299 ? 26.776 12.621 11.283 1.00 51.34 299 THR A O 1
ATOM 2263 N N . MET A 1 300 ? 28.889 13.331 11.048 1.00 43.75 300 MET A N 1
ATOM 2264 C CA . MET A 1 300 ? 29.468 12.024 11.348 1.00 43.75 300 MET A CA 1
ATOM 2265 C C . MET A 1 300 ? 29.104 11.643 12.784 1.00 43.75 300 MET A C 1
ATOM 2267 O O . MET A 1 300 ? 29.382 12.391 13.722 1.00 43.75 300 MET A O 1
ATOM 2271 N N . PHE A 1 301 ? 28.503 10.464 12.952 1.00 42.34 301 PHE A N 1
ATOM 2272 C CA . PHE A 1 301 ? 28.433 9.788 14.241 1.00 42.34 301 PHE A CA 1
ATOM 2273 C C . PHE A 1 301 ? 29.869 9.516 14.702 1.00 42.34 301 PHE A C 1
ATOM 2275 O O . PHE A 1 301 ? 30.457 8.493 14.358 1.00 42.34 301 PHE A O 1
ATOM 2282 N N . LEU A 1 302 ? 30.450 10.421 15.489 1.00 32.00 302 LEU A N 1
ATOM 2283 C CA . LEU A 1 302 ? 31.516 10.017 16.389 1.00 32.00 302 LEU A CA 1
ATOM 2284 C C . LEU A 1 302 ? 30.864 9.114 17.430 1.00 32.00 302 LEU A C 1
ATOM 2286 O O . LEU A 1 302 ? 30.056 9.544 18.254 1.00 32.00 302 LEU A O 1
ATOM 2290 N N . ALA A 1 303 ? 31.178 7.826 17.330 1.00 35.88 303 ALA A N 1
ATOM 2291 C CA . ALA A 1 303 ? 30.938 6.885 18.399 1.00 35.88 303 ALA A CA 1
ATOM 2292 C C . ALA A 1 303 ? 31.481 7.479 19.710 1.00 35.88 303 ALA A C 1
ATOM 2294 O O . ALA A 1 303 ? 32.631 7.902 19.775 1.00 35.88 303 ALA A O 1
ATOM 2295 N N . ALA A 1 304 ? 30.634 7.491 20.739 1.00 37.53 304 ALA A N 1
ATOM 2296 C CA . ALA A 1 304 ? 30.999 7.764 22.125 1.00 37.53 304 ALA A CA 1
ATOM 2297 C C . ALA A 1 304 ? 31.672 9.129 22.404 1.00 37.53 304 ALA A C 1
ATOM 2299 O O . ALA A 1 304 ? 32.829 9.200 22.804 1.00 37.53 304 ALA A O 1
ATOM 2300 N N . SER A 1 305 ? 30.900 10.217 22.354 1.00 31.94 305 SER A N 1
ATOM 2301 C CA . SER A 1 305 ? 31.132 11.345 23.268 1.00 31.94 305 SER A CA 1
ATOM 2302 C C . SER A 1 305 ? 29.797 11.893 23.765 1.00 31.94 305 SER A C 1
ATOM 2304 O O . SER A 1 305 ? 28.890 12.153 22.980 1.00 31.94 305 SER A O 1
ATOM 2306 N N . SER A 1 306 ? 29.674 12.006 25.079 1.00 40.28 306 SER A N 1
ATOM 2307 C CA . SER A 1 306 ? 28.436 12.012 25.855 1.00 40.28 306 SER A CA 1
ATOM 2308 C C . SER A 1 306 ? 27.645 13.324 25.912 1.00 40.28 306 SER A C 1
ATOM 2310 O O . SER A 1 306 ? 26.789 13.412 26.777 1.00 40.28 306 SER A O 1
ATOM 2312 N N . ASP A 1 307 ? 27.859 14.322 25.045 1.00 34.44 307 ASP A N 1
ATOM 2313 C CA . ASP A 1 307 ? 27.321 15.676 25.320 1.00 34.44 307 ASP A CA 1
ATOM 2314 C C . ASP A 1 307 ? 26.715 16.461 24.139 1.00 34.44 307 ASP A C 1
ATOM 2316 O O . ASP A 1 307 ? 26.673 17.688 24.146 1.00 34.44 307 ASP A O 1
ATOM 2320 N N . ALA A 1 308 ? 26.126 15.787 23.147 1.00 35.88 308 ALA A N 1
ATOM 2321 C CA . ALA A 1 308 ? 25.175 16.447 22.243 1.00 35.88 308 ALA A CA 1
ATOM 2322 C C . ALA A 1 308 ? 23.999 15.516 21.922 1.00 35.88 308 ALA A C 1
ATOM 2324 O O . ALA A 1 308 ? 24.074 14.658 21.042 1.00 35.88 308 ALA A O 1
ATOM 2325 N N . ALA A 1 309 ? 22.906 15.665 22.672 1.00 39.25 309 ALA A N 1
ATOM 2326 C CA . ALA A 1 309 ? 21.662 14.935 22.464 1.00 39.25 309 ALA A CA 1
ATOM 2327 C C . ALA A 1 309 ? 21.002 15.357 21.138 1.00 39.25 309 ALA A C 1
ATOM 2329 O O . ALA A 1 309 ? 20.153 16.242 21.107 1.00 39.25 309 ALA A O 1
ATOM 2330 N N . THR A 1 310 ? 21.383 14.723 20.030 1.00 48.88 310 THR A N 1
ATOM 2331 C CA . THR A 1 310 ? 20.616 14.798 18.781 1.00 48.88 310 THR A CA 1
ATOM 2332 C C . THR A 1 310 ? 19.357 13.943 18.940 1.00 48.88 310 THR A C 1
ATOM 2334 O O . THR A 1 310 ? 19.403 12.720 19.091 1.00 48.88 310 THR A O 1
ATOM 2337 N N . THR A 1 311 ? 18.201 14.600 19.003 1.00 58.47 311 THR A N 1
ATOM 2338 C CA . THR A 1 311 ? 16.891 13.968 19.169 1.00 58.47 311 THR A CA 1
ATOM 2339 C C . THR A 1 311 ? 16.536 13.162 17.923 1.00 58.47 311 THR A C 1
ATOM 2341 O O . THR A 1 311 ? 16.354 13.709 16.842 1.00 58.47 311 THR A O 1
ATOM 2344 N N . ALA A 1 312 ? 16.432 11.837 18.062 1.00 75.19 312 ALA A N 1
ATOM 2345 C CA . ALA A 1 312 ? 15.909 10.983 16.999 1.00 75.19 312 ALA A CA 1
ATOM 2346 C C . ALA A 1 312 ? 14.500 11.440 16.593 1.00 75.19 312 ALA A C 1
ATOM 2348 O O . ALA A 1 312 ? 13.697 11.756 17.473 1.00 75.19 312 ALA A O 1
ATOM 2349 N N . ALA A 1 313 ? 14.196 11.406 15.292 1.00 89.06 313 ALA A N 1
ATOM 2350 C CA . ALA A 1 313 ? 12.900 11.832 14.781 1.00 89.06 313 ALA A CA 1
ATOM 2351 C C . ALA A 1 313 ? 11.741 11.043 15.395 1.00 89.06 313 ALA A C 1
ATOM 2353 O O . ALA A 1 313 ? 11.856 9.836 15.661 1.00 89.06 313 ALA A O 1
ATOM 2354 N N . ARG A 1 314 ? 10.612 11.713 15.604 1.00 93.50 314 ARG A N 1
ATOM 2355 C CA . ARG A 1 314 ? 9.434 11.158 16.273 1.00 93.50 314 ARG A CA 1
ATOM 2356 C C . ARG A 1 314 ? 8.164 11.536 15.539 1.00 93.50 314 ARG A C 1
ATOM 2358 O O . ARG A 1 314 ? 8.064 12.591 14.930 1.00 93.50 314 ARG A O 1
ATOM 2365 N N . LEU A 1 315 ? 7.186 10.647 15.627 1.00 95.69 315 LEU A N 1
ATOM 2366 C CA . LEU A 1 315 ? 5.833 10.866 15.149 1.00 95.69 315 LEU A CA 1
ATOM 2367 C C . LEU A 1 315 ? 4.859 10.645 16.303 1.00 95.69 315 LEU A C 1
ATOM 2369 O O . LEU A 1 315 ? 4.938 9.626 17.002 1.00 95.69 315 LEU A O 1
ATOM 2373 N N . THR A 1 316 ? 3.930 11.580 16.454 1.00 94.62 316 THR A N 1
ATOM 2374 C CA . THR A 1 316 ? 2.873 11.547 17.466 1.00 94.62 316 THR A CA 1
ATOM 2375 C C . THR A 1 316 ? 1.542 11.908 16.816 1.00 94.62 316 THR A C 1
ATOM 2377 O O . THR A 1 316 ? 1.472 12.856 16.036 1.00 94.62 316 THR A O 1
ATOM 2380 N N . THR A 1 317 ? 0.475 11.177 17.126 1.00 93.19 317 THR A N 1
ATOM 2381 C CA . THR A 1 317 ? -0.894 11.553 16.742 1.00 93.19 317 THR A CA 1
ATOM 2382 C C . THR A 1 317 ? -1.612 12.128 17.958 1.00 93.19 317 THR A C 1
ATOM 2384 O O . THR A 1 317 ? -1.458 11.643 19.081 1.00 93.19 317 THR A O 1
ATOM 2387 N N . LEU A 1 318 ? -2.375 13.194 17.748 1.00 90.75 318 LEU A N 1
ATOM 2388 C CA . LEU A 1 318 ? -2.988 13.995 18.801 1.00 90.75 318 LEU A CA 1
ATOM 2389 C C . LEU A 1 318 ? -4.481 14.181 18.520 1.00 90.75 318 LEU A C 1
ATOM 2391 O O . LEU A 1 318 ? -4.902 14.341 17.370 1.00 90.75 318 LEU A O 1
ATOM 2395 N N . SER A 1 319 ? -5.286 14.173 19.580 1.00 86.31 319 SER A N 1
ATOM 2396 C CA . SER A 1 319 ? -6.709 14.504 19.517 1.00 86.31 319 SER A CA 1
ATOM 2397 C C . SER A 1 319 ? -6.922 15.990 19.220 1.00 86.31 319 SER A C 1
ATOM 2399 O O . SER A 1 319 ? -5.986 16.790 19.272 1.00 86.31 319 SER A O 1
ATOM 2401 N N . ALA A 1 320 ? -8.171 16.380 18.953 1.00 81.56 320 ALA A N 1
ATOM 2402 C CA . ALA A 1 320 ? -8.528 17.784 18.735 1.00 81.56 320 ALA A CA 1
ATOM 2403 C C . ALA A 1 320 ? -8.238 18.686 19.950 1.00 81.56 320 ALA A C 1
ATOM 2405 O O . ALA A 1 320 ? -8.043 19.887 19.792 1.00 81.56 320 ALA A O 1
ATOM 2406 N N . SER A 1 321 ? -8.174 18.113 21.156 1.00 77.69 321 SER A N 1
ATOM 2407 C CA . SER A 1 321 ? -7.801 18.828 22.380 1.00 77.69 321 SER A CA 1
ATOM 2408 C C . SER A 1 321 ? -6.312 18.721 22.738 1.00 77.69 321 SER A C 1
ATOM 2410 O O . SER A 1 321 ? -5.878 19.298 23.731 1.00 77.69 321 SER A O 1
ATOM 2412 N N . GLY A 1 322 ? -5.510 18.015 21.931 1.00 79.94 322 GLY A N 1
ATOM 2413 C CA . GLY A 1 322 ? -4.068 17.853 22.147 1.00 79.94 322 GLY A CA 1
ATOM 2414 C C . GLY A 1 322 ? -3.669 16.659 23.022 1.00 79.94 322 GLY A C 1
ATOM 2415 O O . GLY A 1 322 ? -2.500 16.539 23.382 1.00 79.94 322 GLY A O 1
ATOM 2416 N N . GLY A 1 323 ? -4.600 15.758 23.351 1.00 82.94 323 GLY A N 1
ATOM 2417 C CA . GLY A 1 323 ? -4.293 14.495 24.029 1.00 82.94 323 GLY A CA 1
ATOM 2418 C C . GLY A 1 323 ? -3.544 13.528 23.107 1.00 82.94 323 GLY A C 1
ATOM 2419 O O . GLY A 1 323 ? -3.869 13.419 21.926 1.00 82.94 323 GLY A O 1
ATOM 2420 N N . VAL A 1 324 ? -2.540 12.819 23.629 1.00 87.75 324 VAL A N 1
ATOM 2421 C CA . VAL A 1 324 ? -1.736 11.873 22.834 1.00 87.75 324 VAL A CA 1
ATOM 2422 C C . VAL A 1 324 ? -2.534 10.607 22.539 1.00 87.75 324 VAL A C 1
ATOM 2424 O O . VAL A 1 324 ? -2.873 9.857 23.453 1.00 87.75 324 VAL A O 1
ATOM 2427 N N . ILE A 1 325 ? -2.789 10.368 21.252 1.00 86.81 325 ILE A N 1
ATOM 2428 C CA . ILE A 1 325 ? -3.504 9.195 20.745 1.00 86.81 325 ILE A CA 1
ATOM 2429 C C . ILE A 1 325 ? -2.514 8.045 20.552 1.00 86.81 325 ILE A C 1
ATOM 2431 O O . ILE A 1 325 ? -2.630 7.022 21.222 1.00 86.81 325 ILE A O 1
ATOM 2435 N N . ASP A 1 326 ? -1.511 8.225 19.691 1.00 88.31 326 ASP A N 1
ATOM 2436 C CA . ASP A 1 326 ? -0.424 7.272 19.468 1.00 88.31 326 ASP A CA 1
ATOM 2437 C C . ASP A 1 326 ? 0.944 7.967 19.550 1.00 88.31 326 ASP A C 1
ATOM 2439 O O . ASP A 1 326 ? 1.136 9.065 19.025 1.00 88.31 326 ASP A O 1
ATOM 2443 N N . GLY A 1 327 ? 1.933 7.287 20.133 1.00 86.44 327 GLY A N 1
ATOM 2444 C CA . GLY A 1 327 ? 3.314 7.768 20.229 1.00 86.44 327 GLY A CA 1
ATOM 2445 C C . GLY A 1 327 ? 3.638 8.536 21.521 1.00 86.44 327 GLY A C 1
ATOM 2446 O O . GLY A 1 327 ? 2.918 8.396 22.510 1.00 86.44 327 GLY A O 1
ATOM 2447 N N . PRO A 1 328 ? 4.756 9.292 21.555 1.00 90.44 328 PRO A N 1
ATOM 2448 C CA . PRO A 1 328 ? 5.711 9.506 20.463 1.00 90.44 328 PRO A CA 1
ATOM 2449 C C . PRO A 1 328 ? 6.425 8.215 20.055 1.00 90.44 328 PRO A C 1
ATOM 2451 O O . PRO A 1 328 ? 6.914 7.456 20.890 1.00 90.44 328 PRO A O 1
ATOM 2454 N N . THR A 1 329 ? 6.491 7.948 18.752 1.00 91.50 329 THR A N 1
ATOM 2455 C CA . THR A 1 329 ? 7.173 6.768 18.201 1.00 91.50 329 THR A CA 1
ATOM 2456 C C . THR A 1 329 ? 8.348 7.196 17.336 1.00 91.50 329 THR A C 1
ATOM 2458 O O . THR A 1 329 ? 8.202 8.090 16.509 1.00 91.50 329 THR A O 1
ATOM 2461 N N . ARG A 1 330 ? 9.500 6.526 17.479 1.00 90.81 330 ARG A N 1
ATOM 2462 C CA . ARG A 1 330 ? 10.685 6.789 16.650 1.00 90.81 330 ARG A CA 1
ATOM 2463 C C . ARG A 1 330 ? 10.381 6.580 15.161 1.00 90.81 330 ARG A C 1
ATOM 2465 O O . ARG A 1 330 ? 9.826 5.544 14.783 1.00 90.81 330 ARG A O 1
ATOM 2472 N N . VAL A 1 331 ? 10.791 7.548 14.351 1.00 89.50 331 VAL A N 1
ATOM 2473 C CA . VAL A 1 331 ? 10.780 7.519 12.887 1.00 89.50 331 VAL A CA 1
ATOM 2474 C C . VAL A 1 331 ? 12.202 7.229 12.405 1.00 89.50 331 VAL A C 1
ATOM 2476 O O . VAL A 1 331 ? 13.171 7.800 12.905 1.00 89.50 331 VAL A O 1
ATOM 2479 N N . GLU A 1 332 ? 12.341 6.300 11.464 1.00 85.12 332 GLU A N 1
ATOM 2480 C CA . GLU A 1 332 ? 13.605 6.032 10.782 1.00 85.12 332 GLU A CA 1
ATOM 2481 C C . GLU A 1 332 ? 13.872 7.169 9.788 1.00 85.12 332 GLU A C 1
ATOM 2483 O O . GLU A 1 332 ? 13.197 7.276 8.763 1.00 85.12 332 GLU A O 1
ATOM 2488 N N . VAL A 1 333 ? 14.855 8.010 10.099 1.00 82.81 333 VAL A N 1
ATOM 2489 C CA . VAL A 1 333 ? 15.427 8.997 9.176 1.00 82.81 333 VAL A CA 1
ATOM 2490 C C . VAL A 1 333 ? 16.821 8.494 8.842 1.00 82.81 333 VAL A C 1
ATOM 2492 O O . VAL A 1 333 ? 17.714 8.531 9.687 1.00 82.81 333 VAL A O 1
ATOM 2495 N N . ALA A 1 334 ? 16.978 7.914 7.656 1.00 68.69 334 ALA A N 1
ATOM 2496 C CA . ALA A 1 334 ? 18.281 7.449 7.199 1.00 68.69 334 ALA A CA 1
ATOM 2497 C C . ALA A 1 334 ? 19.132 8.644 6.753 1.00 68.69 334 ALA A C 1
ATOM 2499 O O . ALA A 1 334 ? 18.597 9.644 6.265 1.00 68.69 334 ALA A O 1
ATOM 2500 N N . ARG A 1 335 ? 20.455 8.521 6.896 1.00 74.06 335 ARG A N 1
ATOM 2501 C CA . ARG A 1 335 ? 21.391 9.506 6.342 1.00 74.06 335 ARG A CA 1
ATOM 2502 C C . ARG A 1 335 ? 21.235 9.565 4.824 1.00 74.06 335 ARG A C 1
ATOM 2504 O O . ARG A 1 335 ? 20.937 8.555 4.188 1.00 74.06 335 ARG A O 1
ATOM 2511 N N . ILE A 1 336 ? 21.441 10.736 4.236 1.00 76.19 336 ILE A N 1
ATOM 2512 C CA . ILE A 1 336 ? 21.384 10.916 2.785 1.00 76.19 336 ILE A CA 1
ATOM 2513 C C . ILE A 1 336 ? 22.431 10.024 2.085 1.00 76.19 336 ILE A C 1
ATOM 2515 O O . ILE A 1 336 ? 22.131 9.455 1.044 1.00 76.19 336 ILE A O 1
ATOM 2519 N N . SER A 1 337 ? 23.610 9.821 2.672 1.00 70.50 337 SER A N 1
ATOM 2520 C CA . SER A 1 337 ? 24.675 8.912 2.245 1.00 70.50 337 SER A CA 1
ATOM 2521 C C . SER A 1 337 ? 24.233 7.459 2.313 1.00 70.50 337 SER A C 1
ATOM 2523 O O . SER A 1 337 ? 24.346 6.759 1.319 1.00 70.50 337 SER A O 1
ATOM 2525 N N . GLU A 1 338 ? 23.636 7.020 3.421 1.00 69.25 338 GLU A N 1
ATOM 2526 C CA . GLU A 1 338 ? 23.090 5.664 3.548 1.00 69.25 338 GLU A CA 1
ATOM 2527 C C . GLU A 1 338 ? 21.968 5.415 2.537 1.00 69.25 338 GLU A C 1
ATOM 2529 O O . GLU A 1 338 ? 21.859 4.327 1.971 1.00 69.25 338 GLU A O 1
ATOM 2534 N N . LEU A 1 339 ? 21.122 6.421 2.295 1.00 68.19 339 LEU A N 1
ATOM 2535 C CA . LEU A 1 339 ? 20.099 6.352 1.261 1.00 68.19 339 LEU A CA 1
ATOM 2536 C C . LEU A 1 339 ? 20.727 6.275 -0.128 1.00 68.19 339 LEU A C 1
ATOM 2538 O O . LEU A 1 339 ? 20.261 5.478 -0.925 1.00 68.19 339 LEU A O 1
ATOM 2542 N N . ARG A 1 340 ? 21.797 7.023 -0.412 1.00 71.25 340 ARG A N 1
ATOM 2543 C CA . ARG A 1 340 ? 22.553 6.924 -1.672 1.00 71.25 340 ARG A CA 1
ATOM 2544 C C . ARG A 1 340 ? 23.232 5.579 -1.844 1.00 71.25 340 ARG A C 1
ATOM 2546 O O . ARG A 1 340 ? 23.186 5.034 -2.931 1.00 71.25 340 ARG A O 1
ATOM 2553 N N . GLU A 1 341 ? 23.860 5.038 -0.809 1.00 66.19 341 GLU A N 1
ATOM 2554 C CA . GLU A 1 341 ? 24.524 3.735 -0.877 1.00 66.19 341 GLU A CA 1
ATOM 2555 C C . GLU A 1 341 ? 23.518 2.624 -1.176 1.00 66.19 341 GLU A C 1
ATOM 2557 O O . GLU A 1 341 ? 23.788 1.765 -2.011 1.00 66.19 341 GLU A O 1
ATOM 2562 N N . ARG A 1 342 ? 22.337 2.674 -0.544 1.00 62.41 342 ARG A N 1
ATOM 2563 C CA . ARG A 1 342 ? 21.241 1.732 -0.813 1.00 62.41 342 ARG A CA 1
ATOM 2564 C C . ARG A 1 342 ? 20.597 1.968 -2.175 1.00 62.41 342 ARG A C 1
ATOM 2566 O O . ARG A 1 342 ? 20.423 1.029 -2.942 1.00 62.41 342 ARG A O 1
ATOM 2573 N N . ASP A 1 343 ? 20.213 3.206 -2.471 1.00 61.03 343 ASP A N 1
ATOM 2574 C CA . ASP A 1 343 ? 19.444 3.531 -3.671 1.00 61.03 343 ASP A CA 1
ATOM 2575 C C . ASP A 1 343 ? 20.336 3.510 -4.921 1.00 61.03 343 ASP A C 1
ATOM 2577 O O . ASP A 1 343 ? 19.850 3.169 -5.992 1.00 61.03 343 ASP A O 1
ATOM 2581 N N . PHE A 1 344 ? 21.635 3.806 -4.811 1.00 71.69 344 PHE A N 1
ATOM 2582 C CA . PHE A 1 344 ? 22.614 3.791 -5.906 1.00 71.69 344 PHE A CA 1
ATOM 2583 C C . PHE A 1 344 ? 23.590 2.614 -5.790 1.00 71.69 344 PHE A C 1
ATOM 2585 O O . PHE A 1 344 ? 24.699 2.689 -6.310 1.00 71.69 344 PHE A O 1
ATOM 2592 N N . GLU A 1 345 ? 23.198 1.511 -5.140 1.00 69.00 345 GLU A N 1
ATOM 2593 C CA . GLU A 1 345 ? 24.042 0.316 -4.972 1.00 69.00 345 GLU A CA 1
ATOM 2594 C C . GLU A 1 345 ? 24.606 -0.178 -6.315 1.00 69.00 345 GLU A C 1
ATOM 2596 O O . GLU A 1 345 ? 25.769 -0.569 -6.408 1.00 69.00 345 GLU A O 1
ATOM 2601 N N . VAL A 1 346 ? 23.795 -0.103 -7.376 1.00 68.94 346 VAL A N 1
ATOM 2602 C CA . VAL A 1 346 ? 24.205 -0.452 -8.742 1.00 68.94 346 VAL A CA 1
ATOM 2603 C C . VAL A 1 346 ? 25.342 0.450 -9.221 1.00 68.94 346 VAL A C 1
ATOM 2605 O O . VAL A 1 346 ? 26.368 -0.064 -9.659 1.00 68.94 346 VAL A O 1
ATOM 2608 N N . LEU A 1 347 ? 25.206 1.776 -9.096 1.00 74.88 347 LEU A N 1
ATOM 2609 C CA . LEU A 1 347 ? 26.271 2.703 -9.482 1.00 74.88 347 LEU A CA 1
ATOM 2610 C C . LEU A 1 347 ? 27.506 2.515 -8.595 1.00 74.88 347 LEU A C 1
ATOM 2612 O O . LEU A 1 347 ? 28.614 2.492 -9.110 1.00 74.88 347 LEU A O 1
ATOM 2616 N N . THR A 1 348 ? 27.336 2.336 -7.286 1.00 75.81 348 THR A N 1
ATOM 2617 C CA . THR A 1 348 ? 28.439 2.079 -6.350 1.00 75.81 348 THR A CA 1
ATOM 2618 C C . THR A 1 348 ? 29.249 0.859 -6.791 1.00 75.81 348 THR A C 1
ATOM 2620 O O . THR A 1 348 ? 30.461 0.975 -6.940 1.00 75.81 348 THR A O 1
ATOM 2623 N N . LYS A 1 349 ? 28.589 -0.261 -7.123 1.00 80.06 349 LYS A N 1
ATOM 2624 C CA . LYS A 1 349 ? 29.242 -1.466 -7.669 1.00 80.06 349 LYS A CA 1
ATOM 2625 C C . LYS A 1 349 ? 29.927 -1.214 -9.010 1.00 80.06 349 LYS A C 1
ATOM 2627 O O . LYS A 1 349 ? 31.021 -1.722 -9.230 1.00 80.06 349 LYS A O 1
ATOM 2632 N N . VAL A 1 350 ? 29.297 -0.447 -9.901 1.00 81.44 350 VAL A N 1
ATOM 2633 C CA . VAL A 1 350 ? 29.885 -0.069 -11.197 1.00 81.44 350 VAL A CA 1
ATOM 2634 C C . VAL A 1 350 ? 31.150 0.759 -10.995 1.00 81.44 350 VAL A C 1
ATOM 2636 O O . VAL A 1 350 ? 32.142 0.498 -11.663 1.00 81.44 350 VAL A O 1
ATOM 2639 N N . LEU A 1 351 ? 31.140 1.709 -10.060 1.00 81.81 351 LEU A N 1
ATOM 2640 C CA . LEU A 1 351 ? 32.291 2.548 -9.734 1.00 81.81 351 LEU A CA 1
ATOM 2641 C C . LEU A 1 351 ? 33.412 1.764 -9.055 1.00 81.81 351 LEU A C 1
ATOM 2643 O O . LEU A 1 351 ? 34.574 1.983 -9.378 1.00 81.81 351 LEU A O 1
ATOM 2647 N N . ASP A 1 352 ? 33.081 0.837 -8.156 1.00 82.06 352 ASP A N 1
ATOM 2648 C CA . ASP A 1 352 ? 34.078 -0.017 -7.506 1.00 82.06 352 ASP A CA 1
ATOM 2649 C C . ASP A 1 352 ? 34.728 -0.979 -8.519 1.00 82.06 352 ASP A C 1
ATOM 2651 O O . ASP A 1 352 ? 35.945 -1.164 -8.501 1.00 82.06 352 ASP A O 1
ATOM 2655 N N . ALA A 1 353 ? 33.943 -1.538 -9.451 1.00 82.50 353 ALA A N 1
ATOM 2656 C CA . ALA A 1 353 ? 34.466 -2.325 -10.568 1.00 82.50 353 ALA A CA 1
ATOM 2657 C C . ALA A 1 353 ? 35.328 -1.468 -11.508 1.00 82.50 353 ALA A C 1
ATOM 2659 O O . ALA A 1 353 ? 36.419 -1.874 -11.888 1.00 82.50 353 ALA A O 1
ATOM 2660 N N . ASP A 1 354 ? 34.881 -0.253 -11.833 1.00 81.69 354 ASP A N 1
ATOM 2661 C CA . ASP A 1 354 ? 35.633 0.669 -12.683 1.00 81.69 354 ASP A CA 1
ATOM 2662 C C . ASP A 1 354 ? 36.987 1.070 -12.090 1.00 81.69 354 ASP A C 1
ATOM 2664 O O . ASP A 1 354 ? 37.984 1.145 -12.812 1.00 81.69 354 ASP A O 1
ATOM 2668 N N . ALA A 1 355 ? 37.021 1.294 -10.775 1.00 81.00 355 ALA A N 1
ATOM 2669 C CA . ALA A 1 355 ? 38.236 1.586 -10.029 1.00 81.00 355 ALA A CA 1
ATOM 2670 C C . ALA A 1 355 ? 39.193 0.383 -9.989 1.00 81.00 355 ALA A C 1
ATOM 2672 O O . ALA A 1 355 ? 40.408 0.572 -10.050 1.00 81.00 355 ALA A O 1
ATOM 2673 N N . ALA A 1 356 ? 38.664 -0.845 -9.920 1.00 79.62 356 ALA A N 1
ATOM 2674 C CA . ALA A 1 356 ? 39.462 -2.068 -10.008 1.00 79.62 356 ALA A CA 1
ATOM 2675 C C . ALA A 1 356 ? 40.062 -2.271 -11.411 1.00 79.62 356 ALA A C 1
ATOM 2677 O O . ALA A 1 356 ? 41.224 -2.665 -11.525 1.00 79.62 356 ALA A O 1
ATOM 2678 N N . ASP A 1 357 ? 39.299 -1.955 -12.460 1.00 77.69 357 ASP A N 1
ATOM 2679 C CA . ASP A 1 357 ? 39.738 -2.051 -13.855 1.00 77.69 357 ASP A CA 1
ATOM 2680 C C . ASP A 1 357 ? 40.740 -0.938 -14.231 1.00 77.69 357 ASP A C 1
ATOM 2682 O O . ASP A 1 357 ? 41.604 -1.141 -15.085 1.00 77.69 357 ASP A O 1
ATOM 2686 N N . ASN A 1 358 ? 40.663 0.234 -13.580 1.00 72.69 358 ASN A N 1
ATOM 2687 C CA . ASN A 1 358 ? 41.480 1.417 -13.891 1.00 72.69 358 ASN A CA 1
ATOM 2688 C C . ASN A 1 358 ? 42.199 1.996 -12.651 1.00 72.69 358 ASN A C 1
ATOM 2690 O O . ASN A 1 358 ? 41.928 3.134 -12.243 1.00 72.69 358 ASN A O 1
ATOM 2694 N N . PRO A 1 359 ? 43.178 1.273 -12.074 1.00 63.03 359 PRO A N 1
ATOM 2695 C CA . PRO A 1 359 ? 43.840 1.652 -10.820 1.00 63.03 359 PRO A CA 1
ATOM 2696 C C . PRO A 1 359 ? 44.782 2.868 -10.934 1.00 63.03 359 PRO A C 1
ATOM 2698 O O . PRO A 1 359 ? 45.265 3.367 -9.920 1.00 63.03 359 PRO A O 1
ATOM 2701 N N . SER A 1 360 ? 45.080 3.343 -12.150 1.00 56.03 360 SER A N 1
ATOM 2702 C CA . SER A 1 360 ? 45.970 4.485 -12.431 1.00 56.03 360 SER A CA 1
ATOM 2703 C C . SER A 1 360 ? 45.237 5.815 -12.636 1.00 56.03 360 SER A C 1
ATOM 2705 O O . SER A 1 360 ? 45.871 6.858 -12.828 1.00 56.03 360 SER A O 1
ATOM 2707 N N . THR A 1 361 ? 43.905 5.809 -12.590 1.00 55.59 361 THR A N 1
ATOM 2708 C CA . THR A 1 361 ? 43.111 7.037 -12.604 1.00 55.59 361 THR A CA 1
ATOM 2709 C C . THR A 1 361 ? 43.265 7.687 -11.231 1.00 55.59 361 THR A C 1
ATOM 2711 O O . THR A 1 361 ? 42.821 7.126 -10.236 1.00 55.59 361 THR A O 1
ATOM 2714 N N . GLY A 1 362 ? 43.955 8.833 -11.152 1.00 56.91 362 GLY A N 1
ATOM 2715 C CA . GLY A 1 362 ? 44.012 9.650 -9.928 1.00 56.91 362 GLY A CA 1
ATOM 2716 C C . GLY A 1 362 ? 42.617 10.046 -9.413 1.00 56.91 362 GLY A C 1
ATOM 2717 O O . GLY A 1 362 ? 41.620 9.585 -9.948 1.00 56.91 362 GLY A O 1
ATOM 2718 N N . ASP A 1 363 ? 42.553 10.926 -8.411 1.00 60.06 363 ASP A N 1
ATOM 2719 C CA . ASP A 1 363 ? 41.382 11.260 -7.565 1.00 60.06 363 ASP A CA 1
ATOM 2720 C C . ASP A 1 363 ? 40.148 11.885 -8.292 1.00 60.06 363 ASP A C 1
ATOM 2722 O O . ASP A 1 363 ? 39.629 12.929 -7.903 1.00 60.06 363 ASP A O 1
ATOM 2726 N N . GLY A 1 364 ? 39.683 11.292 -9.399 1.00 71.44 364 GLY A N 1
ATOM 2727 C CA . GLY A 1 364 ? 38.579 11.765 -10.232 1.00 71.44 364 GLY A CA 1
ATOM 2728 C C . GLY A 1 364 ? 38.328 10.929 -11.501 1.00 71.44 364 GLY A C 1
ATOM 2729 O O . GLY A 1 364 ? 39.246 10.439 -12.160 1.00 71.44 364 GLY A O 1
ATOM 2730 N N . ILE A 1 365 ? 37.052 10.816 -11.860 1.00 81.00 365 ILE A N 1
ATOM 2731 C CA . ILE A 1 365 ? 36.461 10.094 -12.989 1.00 81.00 365 ILE A CA 1
ATOM 2732 C C . ILE A 1 365 ? 36.399 11.019 -14.214 1.00 81.00 365 ILE A C 1
ATOM 2734 O O . ILE A 1 365 ? 35.741 12.056 -14.136 1.00 81.00 365 ILE A O 1
ATOM 2738 N N . PRO A 1 366 ? 37.029 10.669 -15.345 1.00 81.62 366 PRO A N 1
ATOM 2739 C CA . PRO A 1 366 ? 36.964 11.464 -16.571 1.00 81.62 366 PRO A CA 1
ATOM 2740 C C . PRO A 1 366 ? 35.531 11.705 -17.088 1.00 81.62 366 PRO A C 1
ATOM 2742 O O . PRO A 1 366 ? 34.707 10.788 -17.078 1.00 81.62 366 PRO A O 1
ATOM 2745 N N . ILE A 1 367 ? 35.223 12.933 -17.529 1.00 78.19 367 ILE A N 1
ATOM 2746 C CA . ILE A 1 367 ? 33.871 13.350 -17.966 1.00 78.19 367 ILE A CA 1
ATOM 2747 C C . ILE A 1 367 ? 33.381 12.536 -19.170 1.00 78.19 367 ILE A C 1
ATOM 2749 O O . ILE A 1 367 ? 32.208 12.170 -19.236 1.00 78.19 367 ILE A O 1
ATOM 2753 N N . ASP A 1 368 ? 34.276 12.210 -20.098 1.00 76.31 368 ASP A N 1
ATOM 2754 C CA . ASP A 1 368 ? 34.023 11.375 -21.277 1.00 76.31 368 ASP A CA 1
ATOM 2755 C C . ASP A 1 368 ? 33.568 9.952 -20.916 1.00 76.31 368 ASP A C 1
ATOM 2757 O O . ASP A 1 368 ? 32.848 9.315 -21.684 1.00 76.31 368 ASP A O 1
ATOM 2761 N N . ARG A 1 369 ? 33.920 9.468 -19.719 1.00 79.88 369 ARG A N 1
ATOM 2762 C CA . ARG A 1 369 ? 33.525 8.144 -19.217 1.00 79.88 369 ARG A CA 1
ATOM 2763 C C . ARG A 1 369 ? 32.187 8.152 -18.476 1.00 79.88 369 ARG A C 1
ATOM 2765 O O . ARG A 1 369 ? 31.630 7.085 -18.227 1.00 79.88 369 ARG A O 1
ATOM 2772 N N . ILE A 1 370 ? 31.637 9.322 -18.140 1.00 80.00 370 ILE A N 1
ATOM 2773 C CA . ILE A 1 370 ? 30.363 9.437 -17.411 1.00 80.00 370 ILE A CA 1
ATOM 2774 C C . ILE A 1 370 ? 29.195 8.787 -18.168 1.00 80.00 370 ILE A C 1
ATOM 2776 O O . ILE A 1 370 ? 28.473 8.016 -17.531 1.00 80.00 370 ILE A O 1
ATOM 2780 N N . PRO A 1 371 ? 28.996 9.007 -19.485 1.00 77.00 371 PRO A N 1
ATOM 2781 C CA . PRO A 1 371 ? 27.929 8.337 -20.229 1.00 77.00 371 PRO A CA 1
ATOM 2782 C C . PRO A 1 371 ? 28.004 6.810 -20.126 1.00 77.00 371 PRO A C 1
ATOM 2784 O O . PRO A 1 371 ? 26.985 6.158 -19.909 1.00 77.00 371 PRO A O 1
ATOM 2787 N N . GLU A 1 372 ? 29.210 6.244 -20.215 1.00 79.00 372 GLU A N 1
ATOM 2788 C CA . GLU A 1 372 ? 29.434 4.800 -20.098 1.00 79.00 372 GLU A CA 1
ATOM 2789 C C . GLU A 1 372 ? 29.153 4.285 -18.679 1.00 79.00 372 GLU A C 1
ATOM 2791 O O . GLU A 1 372 ? 28.504 3.256 -18.507 1.00 79.00 372 GLU A O 1
ATOM 2796 N N . LEU A 1 373 ? 29.568 5.012 -17.639 1.00 79.12 373 LEU A N 1
ATOM 2797 C CA . LEU A 1 373 ? 29.292 4.630 -16.250 1.00 79.12 373 LEU A CA 1
ATOM 2798 C C . LEU A 1 373 ? 27.800 4.698 -15.907 1.00 79.12 373 LEU A C 1
ATOM 2800 O O . LEU A 1 373 ? 27.284 3.798 -15.242 1.00 79.12 373 LEU A O 1
ATOM 2804 N N . LEU A 1 374 ? 27.089 5.725 -16.386 1.00 75.50 374 LEU A N 1
ATOM 2805 C CA . LEU A 1 374 ? 25.632 5.817 -16.253 1.00 75.50 374 LEU A CA 1
ATOM 2806 C C . LEU A 1 374 ? 24.947 4.646 -16.967 1.00 75.50 374 LEU A C 1
ATOM 2808 O O . LEU A 1 374 ? 24.053 4.018 -16.398 1.00 75.50 374 LEU A O 1
ATOM 2812 N N . ARG A 1 375 ? 25.425 4.288 -18.163 1.00 71.19 375 ARG A N 1
ATOM 2813 C CA . ARG A 1 375 ? 24.915 3.163 -18.950 1.00 71.19 375 ARG A CA 1
ATOM 2814 C C . ARG A 1 375 ? 25.140 1.816 -18.265 1.00 71.19 375 ARG A C 1
ATOM 2816 O O . ARG A 1 375 ? 24.196 1.040 -18.139 1.00 71.19 375 ARG A O 1
ATOM 2823 N N . ARG A 1 376 ? 26.343 1.565 -17.736 1.00 71.19 376 ARG A N 1
ATOM 2824 C CA . ARG A 1 376 ? 26.654 0.388 -16.898 1.00 71.19 376 ARG A CA 1
ATOM 2825 C C . ARG A 1 376 ? 25.789 0.333 -15.641 1.00 71.19 376 ARG A C 1
ATOM 2827 O O . ARG A 1 376 ? 25.446 -0.754 -15.185 1.00 71.19 376 ARG A O 1
ATOM 2834 N N . ALA A 1 377 ? 25.402 1.491 -15.106 1.00 68.50 377 ALA A N 1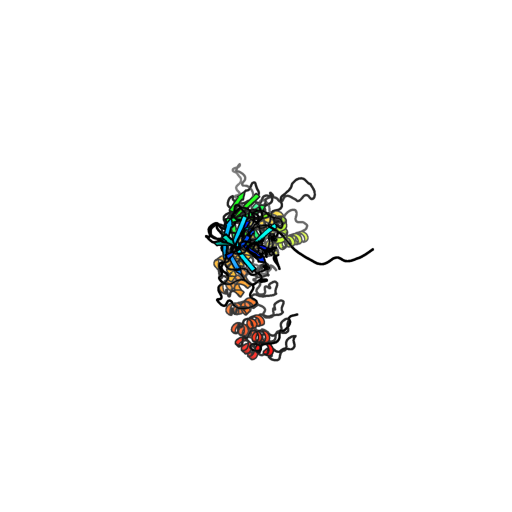
ATOM 2835 C CA . ALA A 1 377 ? 24.468 1.600 -13.990 1.00 68.50 377 ALA A CA 1
ATOM 2836 C C . ALA A 1 377 ? 22.982 1.478 -14.396 1.00 68.50 377 ALA A C 1
ATOM 2838 O O . ALA A 1 377 ? 22.105 1.593 -13.539 1.00 68.50 377 ALA A O 1
ATOM 2839 N N . GLY A 1 378 ? 22.686 1.217 -15.675 1.00 63.84 378 GLY A N 1
ATOM 2840 C CA . GLY A 1 378 ? 21.334 1.009 -16.195 1.00 63.84 378 GLY A CA 1
ATOM 2841 C C . GLY A 1 378 ? 20.570 2.290 -16.540 1.00 63.84 378 GLY A C 1
ATOM 2842 O O . GLY A 1 378 ? 19.351 2.240 -16.685 1.00 63.84 378 GLY A O 1
ATOM 2843 N N . LEU A 1 379 ? 21.252 3.433 -16.658 1.00 64.88 379 LEU A N 1
ATOM 2844 C CA . LEU A 1 379 ? 20.666 4.704 -17.083 1.00 64.88 379 LEU A CA 1
ATOM 2845 C C . LEU A 1 379 ? 21.100 5.036 -18.515 1.00 64.88 379 LEU A C 1
ATOM 2847 O O . LEU A 1 379 ? 22.241 5.427 -18.754 1.00 64.88 379 LEU A O 1
ATOM 2851 N N . THR A 1 380 ? 20.172 4.927 -19.467 1.00 59.03 380 THR A N 1
ATOM 2852 C CA . THR A 1 380 ? 20.349 5.408 -20.843 1.00 59.03 380 THR A CA 1
ATOM 2853 C C . THR A 1 380 ? 19.609 6.732 -21.023 1.00 59.03 380 THR A C 1
ATOM 2855 O O . THR A 1 380 ? 18.380 6.794 -21.017 1.00 59.03 380 THR A O 1
ATOM 2858 N N . LEU A 1 381 ? 20.362 7.822 -21.162 1.00 61.47 381 LEU A N 1
ATOM 2859 C CA . LEU A 1 381 ? 19.819 9.141 -21.487 1.00 61.47 381 LEU A CA 1
ATOM 2860 C C . LEU A 1 381 ? 19.995 9.400 -22.984 1.00 61.47 381 LEU A C 1
ATOM 2862 O O . LEU A 1 381 ? 21.043 9.070 -23.533 1.00 61.47 381 LEU A O 1
ATOM 2866 N N . SER A 1 382 ? 18.994 10.003 -23.633 1.00 56.59 382 SER A N 1
ATOM 2867 C CA . SER A 1 382 ? 19.196 10.581 -24.967 1.00 56.59 382 SER A CA 1
ATOM 2868 C C . SER A 1 382 ? 20.174 11.753 -24.884 1.00 56.59 382 SER A C 1
ATOM 2870 O O . SER A 1 382 ? 20.296 12.374 -23.825 1.00 56.59 382 SER A O 1
ATOM 2872 N N . ASP A 1 383 ? 20.819 12.104 -25.997 1.00 60.16 383 ASP A N 1
ATOM 2873 C CA . ASP A 1 383 ? 21.746 13.241 -26.042 1.00 60.16 383 ASP A CA 1
ATOM 2874 C C . ASP A 1 383 ? 21.088 14.532 -25.546 1.00 60.16 383 ASP A C 1
ATOM 2876 O O . ASP A 1 383 ? 21.666 15.262 -24.746 1.00 60.16 383 ASP A O 1
ATOM 2880 N N . GLU A 1 384 ? 19.832 14.772 -25.928 1.00 56.69 384 GLU A N 1
ATOM 2881 C CA . GLU A 1 384 ? 19.060 15.929 -25.469 1.00 56.69 384 GLU A CA 1
ATOM 2882 C C . GLU A 1 384 ? 18.861 15.935 -23.941 1.00 56.69 384 GLU A C 1
ATOM 2884 O O . GLU A 1 384 ? 19.036 16.964 -23.284 1.00 56.69 384 GLU A O 1
ATOM 2889 N N . LEU A 1 385 ? 18.544 14.781 -23.341 1.00 56.44 385 LEU A N 1
ATOM 2890 C CA . LEU A 1 385 ? 18.365 14.658 -21.891 1.00 56.44 385 LEU A CA 1
ATOM 2891 C C . LEU A 1 385 ? 19.694 14.730 -21.140 1.00 56.44 385 LEU A C 1
ATOM 2893 O O . LEU A 1 385 ? 19.752 15.333 -20.069 1.00 56.44 385 LEU A O 1
ATOM 2897 N N . TYR A 1 386 ? 20.763 14.164 -21.696 1.00 65.75 386 TYR A N 1
ATOM 2898 C CA . TYR A 1 386 ? 22.105 14.264 -21.135 1.00 65.75 386 TYR A CA 1
ATOM 2899 C C . TYR A 1 386 ? 22.570 15.727 -21.101 1.00 65.75 386 TYR A C 1
ATOM 2901 O O . TYR A 1 386 ? 22.978 16.228 -20.050 1.00 65.75 386 TYR A O 1
ATOM 2909 N N . GLN A 1 387 ? 22.400 16.445 -22.215 1.00 66.44 387 GLN A N 1
ATOM 2910 C CA . GLN A 1 387 ? 22.698 17.875 -22.331 1.00 66.44 387 GLN A CA 1
ATOM 2911 C C . GLN A 1 387 ? 21.885 18.718 -21.343 1.00 66.44 387 GLN A C 1
ATOM 2913 O O . GLN A 1 387 ? 22.398 19.676 -20.773 1.00 66.44 387 GLN A O 1
ATOM 2918 N N . LYS A 1 388 ? 20.624 18.351 -21.095 1.00 62.06 388 LYS A N 1
ATOM 2919 C CA . LYS A 1 388 ? 19.725 19.110 -20.218 1.00 62.06 388 LYS A CA 1
ATOM 2920 C C . LYS A 1 388 ? 19.876 18.798 -18.728 1.00 62.06 388 LYS A C 1
ATOM 2922 O O . LYS A 1 388 ? 19.655 19.683 -17.907 1.00 62.06 388 LYS A O 1
ATOM 2927 N N . LEU A 1 389 ? 20.175 17.553 -18.358 1.00 62.72 389 LEU A N 1
ATOM 2928 C CA . LEU A 1 389 ? 20.128 17.087 -16.964 1.00 62.72 389 LEU A CA 1
ATOM 2929 C C . LEU A 1 389 ? 21.516 16.878 -16.355 1.00 62.72 389 LEU A C 1
ATOM 2931 O O . LEU A 1 389 ? 21.708 17.155 -15.172 1.00 62.72 389 LEU A O 1
ATOM 2935 N N . VAL A 1 390 ? 22.474 16.389 -17.145 1.00 68.25 390 VAL A N 1
ATOM 2936 C CA . VAL A 1 390 ? 23.800 15.988 -16.653 1.00 68.25 390 VAL A CA 1
ATOM 2937 C C . VAL A 1 390 ? 24.805 17.120 -16.800 1.00 68.25 390 VAL A C 1
ATOM 2939 O O . VAL A 1 390 ? 25.454 17.481 -15.822 1.00 68.25 390 VAL A O 1
ATOM 2942 N N . ILE A 1 391 ? 24.891 17.734 -17.982 1.00 71.69 391 ILE A N 1
ATOM 2943 C CA . ILE A 1 391 ? 25.880 18.788 -18.254 1.00 71.69 391 ILE A CA 1
ATOM 2944 C C . ILE A 1 391 ? 25.755 19.998 -17.313 1.00 71.69 391 ILE A C 1
ATOM 2946 O O . ILE A 1 391 ? 26.784 20.441 -16.804 1.00 71.69 391 ILE A O 1
ATOM 2950 N N . PRO A 1 392 ? 24.551 20.500 -16.969 1.00 69.62 392 PRO A N 1
ATOM 2951 C CA . PRO A 1 392 ? 24.420 21.619 -16.033 1.00 69.62 392 PRO A CA 1
ATOM 2952 C C . PRO A 1 392 ? 24.864 21.288 -14.603 1.00 69.62 392 PRO A C 1
ATOM 2954 O O . PRO A 1 392 ? 24.979 22.185 -13.771 1.00 69.62 392 PRO A O 1
ATOM 2957 N N . CYS A 1 393 ? 25.079 20.007 -14.289 1.00 66.44 393 CYS A N 1
ATOM 2958 C CA . CYS A 1 393 ? 25.594 19.578 -12.995 1.00 66.44 393 CYS A CA 1
ATOM 2959 C C . CYS A 1 393 ? 27.130 19.608 -12.925 1.00 66.44 393 CYS A C 1
ATOM 2961 O O . CYS A 1 393 ? 27.670 19.406 -11.835 1.00 66.44 393 CYS A O 1
ATOM 2963 N N . PHE A 1 394 ? 27.835 19.844 -14.039 1.00 74.00 394 PHE A N 1
ATOM 2964 C CA . PHE A 1 394 ? 29.292 19.952 -14.045 1.00 74.00 394 PHE A CA 1
ATOM 2965 C C . PHE A 1 394 ? 29.749 21.306 -13.479 1.00 74.00 394 PHE A C 1
ATOM 2967 O O . PHE A 1 394 ? 29.130 22.334 -13.756 1.00 74.00 394 PHE A O 1
ATOM 2974 N N . PRO A 1 395 ? 30.827 21.342 -12.677 1.00 60.41 395 PRO A N 1
ATOM 2975 C CA . PRO A 1 395 ? 31.358 22.592 -12.144 1.00 60.41 395 PRO A CA 1
ATOM 2976 C C . PRO A 1 395 ? 31.896 23.467 -13.285 1.00 60.41 395 PRO A C 1
ATOM 2978 O O . PRO A 1 395 ? 32.747 23.019 -14.047 1.00 60.41 395 PRO A O 1
ATOM 2981 N N . VAL A 1 396 ? 31.433 24.714 -13.393 1.00 59.16 396 VAL A N 1
ATOM 2982 C CA . VAL A 1 396 ? 31.788 25.656 -14.474 1.00 59.16 396 VAL A CA 1
ATOM 2983 C C . VAL A 1 396 ? 32.894 26.624 -14.018 1.00 59.16 396 VAL A C 1
ATOM 2985 O O . VAL A 1 396 ? 33.010 26.919 -12.823 1.00 59.16 396 VAL A O 1
ATOM 2988 N N . ARG A 1 397 ? 33.756 27.097 -14.933 1.00 51.56 397 ARG A N 1
ATOM 2989 C CA . ARG A 1 397 ? 34.723 28.176 -14.634 1.00 51.56 397 ARG A CA 1
ATOM 2990 C C . ARG A 1 397 ? 33.974 29.489 -14.365 1.00 51.56 397 ARG A C 1
ATOM 2992 O O . ARG A 1 397 ? 33.101 29.861 -15.139 1.00 51.56 397 ARG A O 1
ATOM 2999 N N . ASP A 1 398 ? 34.323 30.198 -13.289 1.00 45.38 398 ASP A N 1
ATOM 3000 C CA . ASP A 1 398 ? 33.790 31.546 -13.059 1.00 45.38 398 ASP A CA 1
ATOM 3001 C C . ASP A 1 398 ? 34.283 32.478 -14.175 1.00 45.38 398 ASP A C 1
ATOM 3003 O O . ASP A 1 398 ? 35.455 32.418 -14.558 1.00 45.38 398 ASP A O 1
ATOM 3007 N N . ALA A 1 399 ? 33.405 33.343 -14.689 1.00 44.50 399 ALA A N 1
ATOM 3008 C CA . ALA A 1 399 ? 33.808 34.386 -15.622 1.00 44.50 399 ALA A CA 1
ATOM 3009 C C . ALA A 1 399 ? 34.840 35.292 -14.933 1.00 44.50 399 ALA A C 1
ATOM 3011 O O . ALA A 1 399 ? 34.528 35.974 -13.955 1.00 44.50 399 ALA A O 1
ATOM 3012 N N . VAL A 1 400 ? 36.079 35.282 -15.427 1.00 43.62 400 VAL A N 1
ATOM 3013 C CA . VAL A 1 400 ? 37.101 36.236 -14.987 1.00 43.62 400 VAL A CA 1
ATOM 3014 C C . VAL A 1 400 ? 36.572 37.641 -15.310 1.00 43.62 400 VAL A C 1
ATOM 3016 O O . VAL A 1 400 ? 36.125 37.860 -16.440 1.00 43.62 400 VAL A O 1
ATOM 3019 N N . PRO A 1 401 ? 36.573 38.601 -14.364 1.00 41.31 401 PRO A N 1
ATOM 3020 C CA . PRO A 1 401 ? 36.230 39.978 -14.687 1.00 41.31 401 PRO A CA 1
ATOM 3021 C C . PRO A 1 401 ? 37.218 40.458 -15.747 1.00 41.31 401 PRO A C 1
ATOM 3023 O O . PRO A 1 401 ? 38.425 40.384 -15.532 1.00 41.31 401 PRO A O 1
ATOM 3026 N N . VAL A 1 402 ? 36.714 40.899 -16.898 1.00 44.84 402 VAL A N 1
ATOM 3027 C CA . VAL A 1 402 ? 37.538 41.369 -18.015 1.00 44.84 402 VAL A CA 1
ATOM 3028 C C . VAL A 1 402 ? 38.381 42.554 -17.544 1.00 44.84 402 VAL A C 1
ATOM 3030 O O . VAL A 1 402 ? 37.899 43.679 -17.440 1.00 44.84 402 VAL A O 1
ATOM 3033 N N . SER A 1 403 ? 39.649 42.292 -17.257 1.00 44.47 403 SER A N 1
ATOM 3034 C CA . SER A 1 403 ? 40.690 43.297 -17.101 1.00 44.47 403 SER A CA 1
ATOM 3035 C C . SER A 1 403 ? 41.878 42.881 -17.958 1.00 44.47 403 SER A C 1
ATOM 3037 O O . SER A 1 403 ? 42.893 42.466 -17.420 1.00 44.47 403 SER A O 1
ATOM 3039 N N . ASP A 1 404 ? 41.685 42.872 -19.277 1.00 40.62 404 ASP A N 1
ATOM 3040 C CA . ASP A 1 404 ? 42.696 43.223 -20.285 1.00 40.62 404 ASP A CA 1
ATOM 3041 C C . ASP A 1 404 ? 42.082 43.106 -21.699 1.00 40.62 404 ASP A C 1
ATOM 3043 O O . ASP A 1 404 ? 41.396 42.123 -21.984 1.00 40.62 404 ASP A O 1
ATOM 3047 N N . PRO A 1 405 ? 42.273 44.094 -22.596 1.00 46.25 405 PRO A N 1
ATOM 3048 C CA . PRO A 1 405 ? 41.575 44.153 -23.883 1.00 46.25 405 PRO A CA 1
ATOM 3049 C C . PRO A 1 405 ? 42.245 43.374 -25.035 1.00 46.25 405 PRO A C 1
ATOM 3051 O O . PRO A 1 405 ? 41.874 43.598 -26.183 1.00 46.25 405 PRO A O 1
ATOM 3054 N N . GLU A 1 406 ? 43.203 42.470 -24.789 1.00 46.78 406 GLU A N 1
ATOM 3055 C CA . GLU A 1 406 ? 44.012 41.863 -25.872 1.00 46.78 406 GLU A CA 1
ATOM 3056 C C . GLU A 1 406 ? 44.069 40.324 -25.915 1.00 46.78 406 GLU A C 1
ATOM 3058 O O . GLU A 1 406 ? 45.003 39.756 -26.477 1.00 46.78 406 GLU A O 1
ATOM 3063 N N . VAL A 1 407 ? 43.054 39.610 -25.420 1.00 42.81 407 VAL A N 1
ATOM 3064 C CA . VAL A 1 407 ? 42.927 38.171 -25.726 1.00 42.81 407 VAL A CA 1
ATOM 3065 C C . VAL A 1 407 ? 41.568 37.878 -26.344 1.00 42.81 407 VAL A C 1
ATOM 3067 O O . VAL A 1 407 ? 40.563 37.695 -25.661 1.00 42.81 407 VAL A O 1
ATOM 3070 N N . ASP A 1 408 ? 41.566 37.831 -27.673 1.00 46.00 408 ASP A N 1
ATOM 3071 C CA . ASP A 1 408 ? 40.538 37.172 -28.466 1.00 46.00 408 ASP A CA 1
ATOM 3072 C C . ASP A 1 408 ? 40.614 35.664 -28.193 1.00 46.00 408 ASP A C 1
ATOM 3074 O O . ASP A 1 408 ? 41.548 34.997 -28.629 1.00 46.00 408 ASP A O 1
ATOM 3078 N N . ASN A 1 409 ? 39.690 35.159 -27.374 1.00 42.31 409 ASN A N 1
ATOM 3079 C CA . ASN A 1 409 ? 39.205 33.781 -27.397 1.00 42.31 409 ASN A CA 1
ATOM 3080 C C . ASN A 1 409 ? 37.909 33.723 -26.586 1.00 42.31 409 ASN A C 1
ATOM 3082 O O . ASN A 1 409 ? 37.895 33.660 -25.357 1.00 42.31 409 ASN A O 1
ATOM 3086 N N . THR A 1 410 ? 36.799 33.768 -27.310 1.00 48.09 410 THR A N 1
ATOM 3087 C CA . THR A 1 410 ? 35.449 33.525 -26.808 1.00 48.09 410 THR A CA 1
ATOM 3088 C C . THR A 1 410 ? 35.286 32.043 -26.451 1.00 48.09 410 THR A C 1
ATOM 3090 O O . THR A 1 410 ? 34.665 31.278 -27.182 1.00 48.09 410 THR A O 1
ATOM 3093 N N . GLU A 1 411 ? 35.831 31.608 -25.311 1.00 42.34 411 GLU A N 1
ATOM 3094 C CA . GLU A 1 411 ? 35.348 30.375 -24.681 1.00 42.34 411 GLU A CA 1
ATOM 3095 C C . GLU A 1 411 ? 33.982 30.658 -24.026 1.00 42.34 411 GLU A C 1
ATOM 3097 O O . GLU A 1 411 ? 33.853 31.619 -23.259 1.00 42.34 411 GLU A O 1
ATOM 3102 N N . PRO A 1 412 ? 32.928 29.877 -24.334 1.00 45.38 412 PRO A N 1
ATOM 3103 C CA . PRO A 1 412 ? 31.608 30.092 -23.758 1.00 45.38 412 PRO A CA 1
ATOM 3104 C C . PRO A 1 412 ? 31.654 29.887 -22.242 1.00 45.38 412 PRO A C 1
ATOM 3106 O O . PRO A 1 412 ? 32.332 28.994 -21.747 1.00 45.38 412 PRO A O 1
ATOM 3109 N N . ALA A 1 413 ? 30.859 30.655 -21.498 1.00 43.66 413 ALA A N 1
ATOM 3110 C CA . ALA A 1 413 ? 30.794 30.626 -20.032 1.00 43.66 413 ALA A CA 1
ATOM 3111 C C . ALA A 1 413 ? 30.300 29.293 -19.414 1.00 43.66 413 ALA A C 1
ATOM 3113 O O . ALA A 1 413 ? 29.951 29.279 -18.244 1.00 43.66 413 ALA A O 1
ATOM 3114 N N . ASN A 1 414 ? 30.251 28.197 -20.183 1.00 44.53 414 ASN A N 1
ATOM 3115 C CA . ASN A 1 414 ? 29.771 26.866 -19.804 1.00 44.53 414 ASN A CA 1
ATOM 3116 C C . ASN A 1 414 ? 30.863 25.773 -19.866 1.00 44.53 414 ASN A C 1
ATOM 3118 O O . ASN A 1 414 ? 30.537 24.593 -19.750 1.00 44.53 414 ASN A O 1
ATOM 3122 N N . THR A 1 415 ? 32.144 26.107 -20.054 1.00 43.50 415 THR A N 1
ATOM 3123 C CA . THR A 1 415 ? 33.223 25.101 -20.070 1.00 43.50 415 THR A CA 1
ATOM 3124 C C . THR A 1 415 ? 33.512 24.574 -18.645 1.00 43.50 415 THR A C 1
ATOM 3126 O O . THR A 1 415 ? 33.755 25.383 -17.738 1.00 43.50 415 THR A O 1
ATOM 3129 N N . PRO A 1 416 ? 33.495 23.244 -18.399 1.00 52.75 416 PRO A N 1
ATOM 3130 C CA . PRO A 1 416 ? 33.769 22.665 -17.079 1.00 52.75 416 PRO A CA 1
ATOM 3131 C C . PRO A 1 416 ? 35.157 23.036 -16.513 1.00 52.75 416 PRO A C 1
ATOM 3133 O O . PRO A 1 416 ? 36.121 23.198 -17.259 1.00 52.75 416 PRO A O 1
ATOM 3136 N N . ARG A 1 417 ? 35.291 23.147 -15.179 1.00 52.91 417 ARG A N 1
ATOM 3137 C CA . ARG A 1 417 ? 36.539 23.509 -14.458 1.00 52.91 417 ARG A CA 1
ATOM 3138 C C . ARG A 1 417 ? 37.692 22.507 -14.653 1.00 52.91 417 ARG A C 1
ATOM 3140 O O . ARG A 1 417 ? 38.839 22.884 -14.416 1.00 52.91 417 ARG A O 1
ATOM 3147 N N . GLY A 1 418 ? 37.413 21.283 -15.097 1.00 59.25 418 GLY A N 1
ATOM 3148 C CA . GLY A 1 418 ? 38.404 20.255 -15.417 1.00 59.25 418 GLY A CA 1
ATOM 3149 C C . GLY A 1 418 ? 37.764 19.008 -16.031 1.00 59.25 418 GLY A C 1
ATOM 3150 O O . GLY A 1 418 ? 36.552 18.836 -15.955 1.00 59.25 418 GLY A O 1
ATOM 3151 N N . ASP A 1 419 ? 38.585 18.127 -16.605 1.00 67.56 419 ASP A N 1
ATOM 3152 C CA . ASP A 1 419 ? 38.130 16.951 -17.367 1.00 67.56 419 ASP A CA 1
ATOM 3153 C C . ASP A 1 419 ? 37.675 15.770 -16.488 1.00 67.56 419 ASP A C 1
ATOM 3155 O O . ASP A 1 419 ? 37.429 14.681 -17.002 1.00 67.56 419 ASP A O 1
ATOM 3159 N N . LYS A 1 420 ? 37.602 15.938 -15.158 1.00 74.25 420 LYS A N 1
ATOM 3160 C CA . LYS A 1 420 ? 37.340 14.861 -14.187 1.00 74.25 420 LYS A CA 1
ATOM 3161 C C . LYS A 1 420 ? 36.368 15.298 -13.083 1.00 74.25 420 LYS A C 1
ATOM 3163 O O . LYS A 1 420 ? 36.458 16.425 -12.608 1.00 74.25 420 LYS A O 1
ATOM 3168 N N . LEU A 1 421 ? 35.493 14.388 -12.647 1.00 78.31 421 LEU A N 1
ATOM 3169 C CA . LEU A 1 421 ? 34.577 14.519 -11.504 1.00 78.31 421 LEU A CA 1
ATOM 3170 C C . LEU A 1 421 ? 34.987 13.590 -10.356 1.00 78.31 421 LEU A 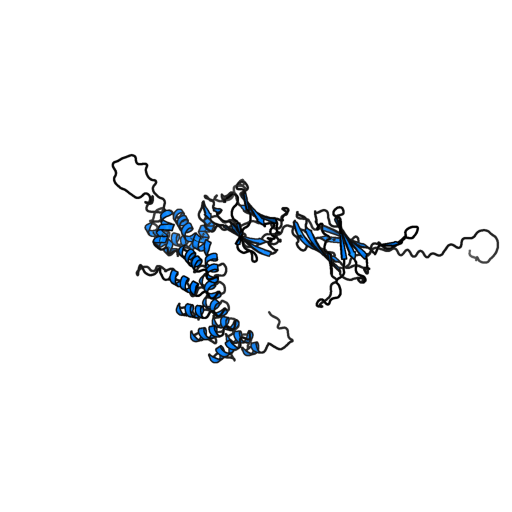C 1
ATOM 3172 O O . LEU A 1 421 ? 35.311 12.428 -10.573 1.00 78.31 421 LEU A O 1
ATOM 3176 N N . SER A 1 422 ? 34.885 14.041 -9.113 1.00 79.06 422 SER A N 1
ATOM 3177 C CA . SER A 1 422 ? 35.010 13.169 -7.940 1.00 79.06 422 SER A CA 1
ATOM 3178 C C . SER A 1 422 ? 33.847 12.165 -7.840 1.00 79.06 422 SER A C 1
ATOM 3180 O O . SER A 1 422 ? 32.764 12.361 -8.403 1.00 79.06 422 SER A O 1
ATOM 3182 N N . ARG A 1 423 ? 34.037 11.087 -7.063 1.00 77.75 423 ARG A N 1
ATOM 3183 C CA . ARG A 1 423 ? 32.981 10.093 -6.777 1.00 77.75 423 ARG A CA 1
ATOM 3184 C C . ARG A 1 423 ? 31.722 10.750 -6.200 1.00 77.75 423 ARG A C 1
ATOM 3186 O O . ARG A 1 423 ? 30.611 10.402 -6.591 1.00 77.75 423 ARG A O 1
ATOM 3193 N N . GLU A 1 424 ? 31.883 11.715 -5.297 1.00 73.19 424 GLU A N 1
ATOM 3194 C CA . GLU A 1 424 ? 30.765 12.432 -4.676 1.00 73.19 424 GLU A CA 1
ATOM 3195 C C . GLU A 1 424 ? 30.003 13.314 -5.675 1.00 73.19 424 GLU A C 1
ATOM 3197 O O . GLU A 1 424 ? 28.770 13.358 -5.646 1.00 73.19 424 GLU A O 1
ATOM 3202 N N . GLU A 1 425 ? 30.711 13.985 -6.588 1.00 76.06 425 GLU A N 1
ATOM 3203 C CA . GLU A 1 425 ? 30.099 14.786 -7.652 1.00 76.06 425 GLU A CA 1
ATOM 3204 C C . GLU A 1 425 ? 29.315 13.909 -8.628 1.00 76.06 425 GLU A C 1
ATOM 3206 O O . GLU A 1 425 ? 28.179 14.245 -8.964 1.00 76.06 425 GLU A O 1
ATOM 3211 N N . LEU A 1 426 ? 29.843 12.741 -9.005 1.00 78.06 426 LEU A N 1
ATOM 3212 C CA . LEU A 1 426 ? 29.104 11.802 -9.846 1.00 78.06 426 LEU A CA 1
ATOM 3213 C C . LEU A 1 426 ? 27.866 11.242 -9.131 1.00 78.06 426 LEU A C 1
ATOM 3215 O O . LEU A 1 426 ? 26.810 11.132 -9.746 1.00 78.06 426 LEU A O 1
ATOM 3219 N N . LEU A 1 427 ? 27.939 10.955 -7.827 1.00 75.31 427 LEU A N 1
ATOM 3220 C CA . LEU A 1 427 ? 26.760 10.560 -7.044 1.00 75.31 427 LEU A CA 1
ATOM 3221 C C . LEU A 1 427 ? 25.724 11.696 -6.946 1.00 75.31 427 LEU A C 1
ATOM 3223 O O . LEU A 1 427 ? 24.523 11.431 -6.885 1.00 75.31 427 LEU A O 1
ATOM 3227 N N . ASN A 1 428 ? 26.151 12.965 -6.959 1.00 73.75 428 ASN A N 1
ATOM 3228 C CA . ASN A 1 428 ? 25.242 14.113 -7.051 1.00 73.75 428 ASN A CA 1
ATOM 3229 C C . ASN A 1 428 ? 24.552 14.188 -8.419 1.00 73.75 428 ASN A C 1
ATOM 3231 O O . ASN A 1 428 ? 23.342 14.414 -8.458 1.00 73.75 428 ASN A O 1
ATOM 3235 N N . VAL A 1 429 ? 25.294 13.979 -9.512 1.00 74.06 429 VAL A N 1
ATOM 3236 C CA . VAL A 1 429 ? 24.754 13.886 -10.880 1.00 74.06 429 VAL A CA 1
ATOM 3237 C C . VAL A 1 429 ? 23.759 12.730 -10.969 1.00 74.06 429 VAL A C 1
ATOM 3239 O O . VAL A 1 429 ? 22.619 12.917 -11.387 1.00 74.06 429 VAL A O 1
ATOM 3242 N N . PHE A 1 430 ? 24.151 11.550 -10.490 1.00 73.38 430 PHE A N 1
ATOM 3243 C CA . PHE A 1 430 ? 23.305 10.365 -10.484 1.00 73.38 430 PHE A CA 1
ATOM 3244 C C . PHE A 1 430 ? 22.026 10.600 -9.687 1.00 73.38 430 PHE A C 1
ATOM 3246 O O . PHE A 1 430 ? 20.954 10.278 -10.171 1.00 73.38 430 PHE A O 1
ATOM 3253 N N . ALA A 1 431 ? 22.089 11.259 -8.528 1.00 70.19 431 ALA A N 1
ATOM 3254 C CA . ALA A 1 431 ? 20.894 11.610 -7.763 1.00 70.19 431 ALA A CA 1
ATOM 3255 C C . ALA A 1 431 ? 19.907 12.507 -8.532 1.00 70.19 431 ALA A C 1
ATOM 3257 O O . ALA A 1 431 ? 18.701 12.384 -8.335 1.00 70.19 431 ALA A O 1
ATOM 3258 N N . VAL A 1 432 ? 20.382 13.391 -9.416 1.00 66.62 432 VAL A N 1
ATOM 3259 C CA . VAL A 1 432 ? 19.518 14.229 -10.270 1.00 66.62 432 VAL A CA 1
ATOM 3260 C C . VAL A 1 432 ? 18.826 13.392 -11.347 1.00 66.62 432 VAL A C 1
ATOM 3262 O O . VAL A 1 432 ? 17.635 13.578 -11.588 1.00 66.62 432 VAL A O 1
ATOM 3265 N N . VAL A 1 433 ? 19.550 12.449 -11.952 1.00 64.75 433 VAL A N 1
ATOM 3266 C CA . VAL A 1 433 ? 19.047 11.587 -13.035 1.00 64.75 433 VAL A CA 1
ATOM 3267 C C . VAL A 1 433 ? 18.183 10.433 -12.514 1.00 64.75 433 VAL A C 1
ATOM 3269 O O . VAL A 1 433 ? 17.233 10.012 -13.165 1.00 64.75 433 VAL A O 1
ATOM 3272 N N . TYR A 1 434 ? 18.497 9.926 -11.327 1.00 61.28 434 TYR A N 1
ATOM 3273 C CA . TYR A 1 434 ? 17.872 8.758 -10.715 1.00 61.2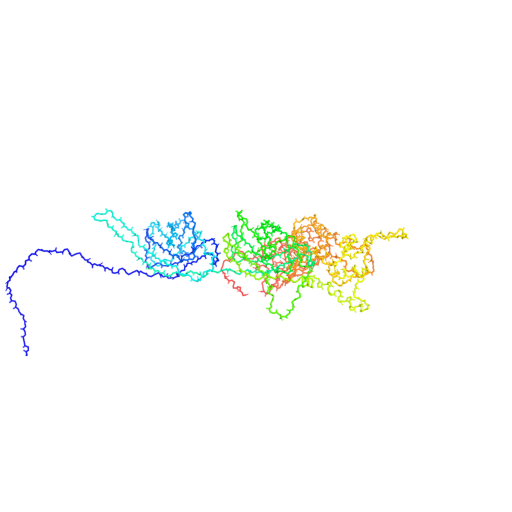8 434 TYR A CA 1
ATOM 3274 C C . TYR A 1 434 ? 16.639 9.107 -9.875 1.00 61.28 434 TYR A C 1
ATOM 3276 O O . TYR A 1 434 ? 15.740 8.279 -9.722 1.00 61.28 434 TYR A O 1
ATOM 3284 N N . ALA A 1 435 ? 16.552 10.340 -9.355 1.00 54.00 435 ALA A N 1
ATOM 3285 C CA . ALA A 1 435 ? 15.392 10.801 -8.590 1.00 54.00 435 ALA A CA 1
ATOM 3286 C C . ALA A 1 435 ? 14.053 10.607 -9.334 1.00 54.00 435 ALA A C 1
ATOM 3288 O O . ALA A 1 435 ? 13.121 10.122 -8.700 1.00 54.00 435 ALA A O 1
ATOM 3289 N N . PRO A 1 436 ? 13.918 10.876 -10.647 1.00 51.44 436 PRO A N 1
ATOM 3290 C CA . PRO A 1 436 ? 12.697 10.576 -11.398 1.00 51.44 436 PRO A CA 1
ATOM 3291 C C . PRO A 1 436 ? 12.257 9.104 -11.336 1.00 51.44 436 PRO A C 1
ATOM 3293 O O . PRO A 1 436 ? 11.081 8.842 -11.086 1.00 51.44 436 PRO A O 1
ATOM 3296 N N . ALA A 1 437 ? 13.183 8.145 -11.457 1.00 48.22 437 ALA A N 1
ATOM 3297 C CA . ALA A 1 437 ? 12.875 6.711 -11.448 1.00 48.22 437 ALA A CA 1
ATOM 3298 C C . ALA A 1 437 ? 12.269 6.201 -10.130 1.00 48.22 437 ALA A C 1
ATOM 3300 O O . ALA A 1 437 ? 11.492 5.247 -10.147 1.00 48.22 437 ALA A O 1
ATOM 3301 N N . TYR A 1 438 ? 12.554 6.867 -9.007 1.00 49.09 438 TYR A N 1
ATOM 3302 C CA . TYR A 1 438 ? 11.985 6.540 -7.692 1.00 49.09 438 TYR A CA 1
ATOM 3303 C C . TYR A 1 438 ? 10.821 7.452 -7.305 1.00 49.09 438 TYR A C 1
ATOM 3305 O O . TYR A 1 438 ? 9.845 6.978 -6.723 1.00 49.09 438 TYR A O 1
ATOM 3313 N N . LYS A 1 439 ? 10.902 8.739 -7.659 1.00 50.81 439 LYS A N 1
ATOM 3314 C CA . LYS A 1 439 ? 9.906 9.773 -7.354 1.00 50.81 439 LYS A CA 1
ATOM 3315 C C . LYS A 1 439 ? 8.576 9.546 -8.058 1.00 50.81 439 LYS A C 1
ATOM 3317 O O . LYS A 1 439 ? 7.547 9.887 -7.494 1.00 50.81 439 LYS A O 1
ATOM 3322 N N . TYR A 1 440 ? 8.611 9.007 -9.275 1.00 57.50 440 TYR A N 1
ATOM 3323 C CA . TYR A 1 440 ? 7.410 8.780 -10.076 1.00 57.50 440 TYR A CA 1
ATOM 3324 C C . TYR A 1 440 ? 7.205 7.308 -10.415 1.00 57.50 440 TYR A C 1
ATOM 3326 O O . TYR A 1 440 ? 6.336 6.984 -11.214 1.00 57.50 440 TYR A O 1
ATOM 3334 N N . GLY A 1 441 ? 7.983 6.388 -9.837 1.00 69.69 441 GLY A N 1
ATOM 3335 C CA . GLY A 1 441 ? 7.832 4.964 -10.124 1.00 69.69 441 GLY A CA 1
ATOM 3336 C C . GLY A 1 441 ? 6.443 4.449 -9.735 1.00 69.69 441 GLY A C 1
ATOM 3337 O O . GLY A 1 441 ? 5.871 3.622 -10.438 1.00 69.69 441 GLY A O 1
ATOM 3338 N N . GLN A 1 442 ? 5.862 4.937 -8.633 1.00 72.44 442 GLN A N 1
ATOM 3339 C CA . GLN A 1 442 ? 4.488 4.591 -8.257 1.00 72.44 442 GLN A CA 1
ATOM 3340 C C . GLN A 1 442 ? 3.466 5.300 -9.155 1.00 72.44 442 GLN A C 1
ATOM 3342 O O . GLN A 1 442 ? 2.507 4.684 -9.612 1.00 72.44 442 GLN A O 1
ATOM 3347 N N . GLU A 1 443 ? 3.677 6.581 -9.406 1.00 74.44 443 GLU A N 1
ATOM 3348 C CA . GLU A 1 443 ? 2.835 7.457 -10.204 1.00 74.44 443 GLU A CA 1
ATOM 3349 C C . GLU A 1 443 ? 2.715 6.905 -11.626 1.00 74.44 443 GLU A C 1
ATOM 3351 O O . GLU A 1 443 ? 1.596 6.675 -12.081 1.00 74.44 443 GLU A O 1
ATOM 3356 N N . LEU A 1 444 ? 3.845 6.563 -12.258 1.00 84.88 444 LEU A N 1
ATOM 3357 C CA . LEU A 1 444 ? 3.949 5.913 -13.566 1.00 84.88 444 LEU A CA 1
ATOM 3358 C C . LEU A 1 444 ? 3.095 4.666 -13.636 1.00 84.88 444 LEU A C 1
ATOM 3360 O O . LEU A 1 444 ? 2.267 4.541 -14.534 1.00 84.88 444 LEU A O 1
ATOM 3364 N N . ARG A 1 445 ? 3.245 3.771 -12.665 1.00 85.25 445 ARG A N 1
ATOM 3365 C CA . ARG A 1 445 ? 2.500 2.513 -12.631 1.00 85.25 445 ARG A CA 1
ATOM 3366 C C . ARG A 1 445 ? 1.000 2.745 -12.456 1.00 85.25 445 ARG A C 1
ATOM 3368 O O . ARG A 1 445 ? 0.199 2.121 -13.149 1.00 85.25 445 ARG A O 1
ATOM 3375 N N . LEU A 1 446 ? 0.609 3.714 -11.627 1.00 81.06 446 LEU A N 1
ATOM 3376 C CA . LEU A 1 446 ? -0.791 4.115 -11.474 1.00 81.06 446 LEU A CA 1
ATOM 3377 C C . LEU A 1 446 ? -1.372 4.758 -12.743 1.00 81.06 446 LEU A C 1
ATOM 3379 O O . LEU A 1 446 ? -2.508 4.443 -13.088 1.00 81.06 446 LEU A O 1
ATOM 3383 N N . ALA A 1 447 ? -0.639 5.619 -13.457 1.00 84.94 447 ALA A N 1
ATOM 3384 C CA . ALA A 1 447 ? -1.108 6.121 -14.754 1.00 84.94 447 ALA A CA 1
ATOM 3385 C C . ALA A 1 447 ? -1.188 5.016 -15.795 1.00 84.94 447 ALA A C 1
ATOM 3387 O O . ALA A 1 447 ? -2.124 5.027 -16.589 1.00 84.94 447 ALA A O 1
ATOM 3388 N N . CYS A 1 448 ? -0.251 4.064 -15.771 1.00 92.69 448 CYS A N 1
ATOM 3389 C CA . CYS A 1 448 ? -0.269 2.932 -16.684 1.00 92.69 448 CYS A CA 1
ATOM 3390 C C . CYS A 1 448 ? -1.527 2.086 -16.488 1.00 92.69 448 CYS A C 1
ATOM 3392 O O . CYS A 1 448 ? -2.169 1.736 -17.467 1.00 92.69 448 CYS A O 1
ATOM 3394 N N . GLY A 1 449 ? -1.926 1.819 -15.239 1.00 87.69 449 GLY A N 1
ATOM 3395 C CA . GLY A 1 449 ? -3.182 1.120 -14.947 1.00 87.69 449 GLY A CA 1
ATOM 3396 C C . GLY A 1 449 ? -4.439 1.948 -15.245 1.00 87.69 449 GLY A C 1
ATOM 3397 O O . GLY A 1 449 ? -5.483 1.388 -15.553 1.00 87.69 449 GLY A O 1
ATOM 3398 N N . ARG A 1 450 ? -4.360 3.283 -15.181 1.00 86.50 450 ARG A N 1
ATOM 3399 C CA . ARG A 1 450 ? -5.496 4.192 -15.438 1.00 86.50 450 ARG A CA 1
ATOM 3400 C C . ARG A 1 450 ? -5.623 4.668 -16.888 1.00 86.50 450 ARG A C 1
ATOM 3402 O O . ARG A 1 450 ? -6.573 5.381 -17.188 1.00 86.50 450 ARG A O 1
ATOM 3409 N N . GLY A 1 451 ? -4.672 4.339 -17.760 1.00 87.38 451 GLY A N 1
ATOM 3410 C CA . GLY A 1 451 ? -4.694 4.779 -19.157 1.00 87.38 451 GLY A CA 1
ATOM 3411 C C . GLY A 1 451 ? -4.272 6.237 -19.392 1.00 87.38 451 GLY A C 1
ATOM 3412 O O . GLY A 1 451 ? -4.597 6.805 -20.430 1.00 87.38 451 GLY A O 1
ATOM 3413 N N . HIS A 1 452 ? -3.575 6.894 -18.456 1.00 85.44 452 HIS A N 1
ATOM 3414 C CA . HIS A 1 452 ? -3.204 8.312 -18.612 1.00 85.44 452 HIS A CA 1
ATOM 3415 C C . HIS A 1 452 ? -1.935 8.487 -19.472 1.00 85.44 452 HIS A C 1
ATOM 3417 O O . HIS A 1 452 ? -0.843 8.695 -18.942 1.00 85.44 452 HIS A O 1
ATOM 3423 N N . LEU A 1 453 ? -2.084 8.426 -20.797 1.00 84.44 453 LEU A N 1
ATOM 3424 C CA . LEU A 1 453 ? -0.981 8.432 -21.774 1.00 84.44 453 LEU A CA 1
ATOM 3425 C C . LEU A 1 453 ? -0.004 9.610 -21.624 1.00 84.44 453 LEU A C 1
ATOM 3427 O O . LEU A 1 453 ? 1.207 9.398 -21.630 1.00 84.44 453 LEU A O 1
ATOM 3431 N N . GLU A 1 454 ? -0.509 10.831 -21.435 1.00 74.56 454 GLU A N 1
ATOM 3432 C CA . GLU A 1 454 ? 0.339 12.028 -21.313 1.00 74.56 454 GLU A CA 1
ATOM 3433 C C . GLU A 1 454 ? 1.253 11.972 -20.083 1.00 74.56 454 GLU A C 1
ATOM 3435 O O . GLU A 1 454 ? 2.443 12.263 -20.180 1.00 74.56 454 GLU A O 1
ATOM 3440 N N . LEU A 1 455 ? 0.733 11.505 -18.942 1.00 70.75 455 LEU A N 1
ATOM 3441 C CA . LEU A 1 455 ? 1.533 11.341 -17.726 1.00 70.75 455 LEU A CA 1
ATOM 3442 C C . LEU A 1 455 ? 2.567 10.221 -17.880 1.00 70.75 455 LEU A C 1
ATOM 3444 O O . LEU A 1 455 ? 3.707 10.366 -17.442 1.00 70.75 455 LEU A O 1
ATOM 3448 N N . VAL A 1 456 ? 2.194 9.118 -18.538 1.00 83.31 456 VAL A N 1
ATOM 3449 C CA . VAL A 1 456 ? 3.129 8.028 -18.856 1.00 83.31 456 VAL A CA 1
ATOM 3450 C C . V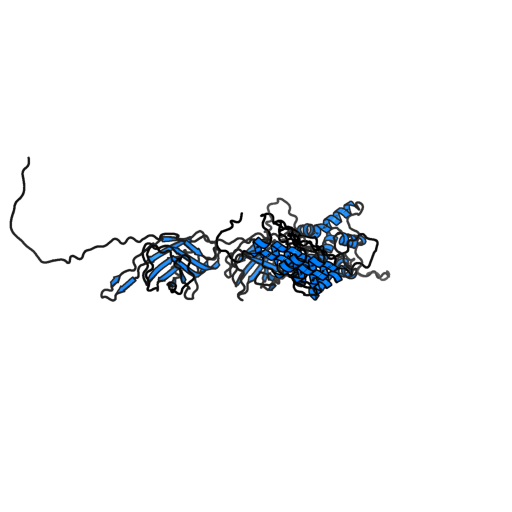AL A 1 456 ? 4.281 8.553 -19.718 1.00 83.31 456 VAL A C 1
ATOM 3452 O O . VAL A 1 456 ? 5.443 8.317 -19.385 1.00 83.31 456 VAL A O 1
ATOM 3455 N N . ARG A 1 457 ? 3.985 9.327 -20.772 1.00 77.69 457 ARG A N 1
ATOM 3456 C CA . ARG A 1 457 ? 4.997 9.949 -21.639 1.00 77.69 457 ARG A CA 1
ATOM 3457 C C . ARG A 1 457 ? 5.888 10.912 -20.860 1.00 77.69 457 ARG A C 1
ATOM 3459 O O . ARG A 1 457 ? 7.111 10.827 -20.961 1.00 77.69 457 ARG A O 1
ATOM 3466 N N . GLU A 1 458 ? 5.290 11.787 -20.059 1.00 64.81 458 GLU A N 1
ATOM 3467 C CA . GLU A 1 458 ? 6.003 12.756 -19.230 1.00 64.81 458 GLU A CA 1
ATOM 3468 C C . GLU A 1 458 ? 6.988 12.063 -18.281 1.00 64.81 458 GLU A C 1
ATOM 3470 O O . GLU A 1 458 ? 8.168 12.413 -18.253 1.00 64.81 458 GLU A O 1
ATOM 3475 N N . TRP A 1 459 ? 6.558 11.048 -17.534 1.00 70.00 459 TRP A N 1
ATOM 3476 C CA . TRP A 1 459 ? 7.434 10.391 -16.566 1.00 70.00 459 TRP A CA 1
ATOM 3477 C C . TRP A 1 459 ? 8.519 9.541 -17.223 1.00 70.00 459 TRP A C 1
ATOM 3479 O O . TRP A 1 459 ? 9.666 9.591 -16.777 1.00 70.00 459 TRP A O 1
ATOM 3489 N N . ILE A 1 460 ? 8.219 8.834 -18.315 1.00 73.19 460 ILE A N 1
ATOM 3490 C CA . ILE A 1 460 ? 9.251 8.108 -19.072 1.00 73.19 460 ILE A CA 1
ATOM 3491 C C . ILE A 1 460 ? 10.272 9.094 -19.658 1.00 73.19 460 ILE A C 1
ATOM 3493 O O . ILE A 1 460 ? 11.472 8.871 -19.517 1.00 73.19 460 ILE A O 1
ATOM 3497 N N . SER A 1 461 ? 9.833 10.237 -20.203 1.00 66.44 461 SER A N 1
ATOM 3498 C CA . SER A 1 461 ? 10.739 11.282 -20.716 1.00 66.44 461 SER A CA 1
ATOM 3499 C C . SER A 1 461 ? 11.645 11.895 -19.641 1.00 66.44 461 SER A C 1
ATOM 3501 O O . SER A 1 461 ? 12.718 12.408 -19.942 1.00 66.44 461 SER A O 1
ATOM 3503 N N . ARG A 1 462 ? 11.240 11.812 -18.369 1.00 58.53 462 ARG A N 1
ATOM 3504 C CA . ARG A 1 462 ? 12.041 12.234 -17.212 1.00 58.53 462 ARG A CA 1
ATOM 3505 C C . ARG A 1 462 ? 13.024 11.165 -16.725 1.00 58.53 462 ARG A C 1
ATOM 3507 O O . ARG A 1 462 ? 13.681 11.395 -15.720 1.00 58.53 462 ARG A O 1
ATOM 3514 N N . GLY A 1 463 ? 13.134 10.021 -17.403 1.00 61.38 463 GLY A N 1
ATOM 3515 C CA . GLY A 1 463 ? 14.047 8.933 -17.039 1.00 61.38 463 GLY A CA 1
ATOM 3516 C C . GLY A 1 463 ? 13.463 7.930 -16.042 1.00 61.38 463 GLY A C 1
ATOM 3517 O O . GLY A 1 463 ? 14.213 7.214 -15.381 1.00 61.38 463 GLY A O 1
ATOM 3518 N N . CYS A 1 464 ? 12.133 7.861 -15.898 1.00 71.56 464 CYS A N 1
ATOM 3519 C CA . CYS A 1 464 ? 11.526 6.834 -15.054 1.00 71.56 464 CYS A CA 1
ATOM 3520 C C . CYS A 1 464 ? 11.688 5.448 -15.673 1.00 71.56 464 CYS A C 1
ATOM 3522 O O . CYS A 1 464 ? 11.351 5.251 -16.837 1.00 71.56 464 CYS A O 1
ATOM 3524 N N . ASN A 1 465 ? 12.140 4.476 -14.879 1.00 73.62 465 ASN A N 1
ATOM 3525 C CA . ASN A 1 465 ? 12.297 3.099 -15.332 1.00 73.62 465 ASN A CA 1
ATOM 3526 C C . ASN A 1 465 ? 10.935 2.362 -15.336 1.00 73.62 465 ASN A C 1
ATOM 3528 O O . ASN A 1 465 ? 10.433 2.047 -14.253 1.00 73.62 465 ASN A O 1
ATOM 3532 N N . PRO A 1 466 ? 10.339 2.025 -16.502 1.00 81.75 466 PRO A N 1
ATOM 3533 C CA . PRO A 1 466 ? 9.074 1.283 -16.562 1.00 81.75 466 PRO A CA 1
ATOM 3534 C C . PRO A 1 466 ? 9.178 -0.172 -16.070 1.00 81.75 466 PRO A C 1
ATOM 3536 O O . PRO A 1 466 ? 8.160 -0.762 -15.697 1.00 81.75 466 PRO A O 1
ATOM 3539 N N . ASN A 1 467 ? 10.385 -0.747 -16.037 1.00 82.81 467 ASN A N 1
ATOM 3540 C CA . ASN A 1 467 ? 10.641 -2.106 -15.553 1.00 82.81 467 ASN A CA 1
ATOM 3541 C C . ASN A 1 467 ? 10.743 -2.176 -14.019 1.00 82.81 467 ASN A C 1
ATOM 3543 O O . ASN A 1 467 ? 10.671 -3.264 -13.453 1.00 82.81 467 ASN A O 1
ATOM 3547 N N . ALA A 1 468 ? 10.881 -1.039 -13.328 1.00 76.62 468 ALA A N 1
ATOM 3548 C CA . ALA A 1 468 ? 10.959 -1.018 -11.871 1.00 76.62 468 ALA A CA 1
ATOM 3549 C C . ALA A 1 468 ? 9.634 -1.472 -11.224 1.00 76.62 468 ALA A C 1
ATOM 3551 O O . ALA A 1 468 ? 8.556 -0.978 -11.567 1.00 76.62 468 ALA A O 1
ATOM 3552 N N . GLY A 1 469 ? 9.722 -2.405 -10.270 1.00 70.00 469 GLY A N 1
ATOM 3553 C CA . GLY A 1 469 ? 8.579 -2.929 -9.513 1.00 70.00 469 GLY A CA 1
ATOM 3554 C C . GLY A 1 469 ? 8.280 -2.163 -8.211 1.00 70.00 469 GLY A C 1
ATOM 3555 O O . GLY A 1 469 ? 9.139 -1.457 -7.686 1.00 70.00 469 GLY A O 1
ATOM 3556 N N . ASP A 1 470 ? 7.076 -2.310 -7.640 1.00 65.50 470 ASP A N 1
ATOM 3557 C CA . ASP A 1 470 ? 6.822 -1.930 -6.229 1.00 65.50 470 ASP A CA 1
ATOM 3558 C C . ASP A 1 470 ? 7.386 -2.959 -5.241 1.00 65.50 470 ASP A C 1
ATOM 3560 O O . ASP A 1 470 ? 8.065 -3.913 -5.597 1.00 65.50 470 ASP A O 1
ATOM 3564 N N . ALA A 1 471 ? 7.031 -2.781 -3.966 1.00 60.88 471 ALA A N 1
ATOM 3565 C CA . ALA A 1 471 ? 7.230 -3.731 -2.887 1.00 60.88 471 ALA A CA 1
ATOM 3566 C C . ALA A 1 471 ? 6.728 -5.160 -3.176 1.00 60.88 471 ALA A C 1
ATOM 3568 O O . ALA A 1 471 ? 7.179 -6.071 -2.490 1.00 60.88 471 ALA A O 1
ATOM 3569 N N . THR A 1 472 ? 5.809 -5.363 -4.126 1.00 63.12 472 THR A N 1
ATOM 3570 C CA . THR A 1 472 ? 5.363 -6.700 -4.552 1.00 63.12 472 THR A CA 1
ATOM 3571 C C . THR A 1 472 ? 6.077 -7.184 -5.812 1.00 63.12 472 THR A C 1
ATOM 3573 O O . THR A 1 472 ? 6.046 -8.375 -6.095 1.00 63.12 472 THR A O 1
ATOM 3576 N N . GLY A 1 473 ? 6.773 -6.299 -6.532 1.00 71.25 473 GLY A N 1
ATOM 3577 C CA . GLY A 1 473 ? 7.464 -6.584 -7.789 1.00 71.25 473 GLY A CA 1
ATOM 3578 C C . GLY A 1 473 ? 6.673 -6.200 -9.044 1.00 71.25 473 GLY A C 1
ATOM 3579 O O . GLY A 1 473 ? 7.102 -6.522 -10.147 1.00 71.25 473 GLY A O 1
ATOM 3580 N N . TRP A 1 474 ? 5.544 -5.493 -8.917 1.00 82.44 474 TRP A N 1
ATOM 3581 C CA . TRP A 1 474 ? 4.719 -5.112 -10.068 1.00 82.44 474 TRP A CA 1
ATOM 3582 C C . TRP A 1 474 ? 5.301 -3.920 -10.829 1.00 82.44 474 TRP A C 1
ATOM 3584 O O . TRP A 1 474 ? 5.372 -2.810 -10.292 1.00 82.44 474 TRP A O 1
ATOM 3594 N N . SER A 1 475 ? 5.666 -4.144 -12.093 1.00 89.44 475 SER A N 1
ATOM 3595 C CA . SER A 1 475 ? 6.160 -3.125 -13.036 1.00 89.44 475 SER A CA 1
ATOM 3596 C C . SER A 1 475 ? 5.033 -2.350 -13.735 1.00 89.44 475 SER A C 1
ATOM 3598 O O . SER A 1 475 ? 3.862 -2.710 -13.624 1.00 89.44 475 SER A O 1
ATOM 3600 N N . ALA A 1 476 ? 5.362 -1.308 -14.507 1.00 91.88 476 ALA A N 1
ATOM 3601 C CA . ALA A 1 476 ? 4.377 -0.548 -15.295 1.00 91.88 476 ALA A CA 1
ATOM 3602 C C . ALA A 1 476 ? 3.563 -1.431 -16.246 1.00 91.88 476 ALA A C 1
ATOM 3604 O O . ALA A 1 476 ? 2.354 -1.241 -16.391 1.00 91.88 476 ALA A O 1
ATOM 3605 N N . LEU A 1 477 ? 4.208 -2.451 -16.815 1.00 95.50 477 LEU A N 1
ATOM 3606 C CA . LEU A 1 477 ? 3.558 -3.404 -17.701 1.00 95.50 477 LEU A CA 1
ATOM 3607 C C . LEU A 1 477 ? 2.557 -4.309 -16.966 1.00 95.50 477 LEU A C 1
ATOM 3609 O O . LEU A 1 477 ? 1.523 -4.628 -17.541 1.00 95.50 477 LEU A O 1
ATOM 3613 N N . HIS A 1 478 ? 2.806 -4.673 -15.700 1.00 94.75 478 HIS A N 1
ATOM 3614 C CA . HIS A 1 478 ? 1.826 -5.419 -14.897 1.00 94.75 478 HIS A CA 1
ATOM 3615 C C . HIS A 1 478 ? 0.541 -4.614 -14.713 1.00 94.75 478 HIS A C 1
ATOM 3617 O O . HIS A 1 478 ? -0.542 -5.137 -14.948 1.00 94.75 478 HIS A O 1
ATOM 3623 N N . TYR A 1 479 ? 0.660 -3.331 -14.362 1.00 95.12 479 TYR A N 1
ATOM 3624 C CA . TYR A 1 479 ? -0.496 -2.446 -14.216 1.00 95.12 479 TYR A CA 1
ATOM 3625 C C . TYR A 1 479 ? -1.229 -2.248 -15.547 1.00 95.12 479 TYR A C 1
ATOM 3627 O O . TYR A 1 479 ? -2.443 -2.404 -15.600 1.00 95.12 479 TYR A O 1
ATOM 3635 N N . ALA A 1 480 ? -0.517 -1.955 -16.638 1.00 97.00 480 ALA A N 1
ATOM 3636 C CA . ALA A 1 480 ? -1.157 -1.816 -17.947 1.00 97.00 480 ALA A CA 1
ATOM 3637 C C . ALA A 1 480 ? -1.898 -3.104 -18.357 1.00 97.00 480 ALA A C 1
ATOM 3639 O O . ALA A 1 480 ? -3.021 -3.042 -18.856 1.00 97.00 480 ALA A O 1
ATOM 3640 N N . ALA A 1 481 ? -1.300 -4.271 -18.097 1.00 97.06 481 ALA A N 1
ATOM 3641 C CA . ALA A 1 481 ? -1.879 -5.557 -18.453 1.00 97.06 481 ALA A CA 1
ATOM 3642 C C . ALA A 1 481 ? -3.057 -5.973 -17.562 1.00 97.06 481 ALA A C 1
ATOM 3644 O O . ALA A 1 481 ? -4.016 -6.544 -18.069 1.00 97.06 481 ALA A O 1
ATOM 3645 N N . ASP A 1 482 ? -3.015 -5.683 -16.260 1.00 96.00 482 ASP A N 1
ATOM 3646 C CA . ASP A 1 482 ? -4.087 -6.005 -15.310 1.00 96.00 482 ASP A CA 1
ATOM 3647 C C . ASP A 1 482 ? -5.368 -5.201 -15.593 1.00 96.00 482 ASP A C 1
ATOM 3649 O O . ASP A 1 482 ? -6.474 -5.739 -15.519 1.00 96.00 482 ASP A O 1
ATOM 3653 N N . TYR A 1 483 ? -5.216 -3.939 -16.009 1.00 92.75 483 TYR A N 1
ATOM 3654 C CA . TYR A 1 483 ? -6.321 -3.019 -16.302 1.00 92.75 483 TYR A CA 1
ATOM 3655 C C . TYR A 1 483 ? -6.685 -2.906 -17.794 1.00 92.75 483 TYR A C 1
ATOM 3657 O O . TYR A 1 483 ? -7.527 -2.077 -18.141 1.00 92.75 483 TYR A O 1
ATOM 3665 N N . GLY A 1 484 ? -6.076 -3.704 -18.677 1.00 95.06 484 GLY A N 1
ATOM 3666 C CA . GLY A 1 484 ? -6.459 -3.763 -20.095 1.00 95.06 484 GLY A CA 1
ATOM 3667 C C . GLY A 1 484 ? -6.079 -2.523 -20.915 1.00 95.06 484 GLY A C 1
ATOM 3668 O O . GLY A 1 484 ? -6.799 -2.142 -21.830 1.00 95.06 484 GLY A O 1
ATOM 3669 N N . GLN A 1 485 ? -4.983 -1.845 -20.572 1.00 97.06 485 GLN A N 1
ATOM 3670 C CA . GLN A 1 485 ? -4.602 -0.560 -21.172 1.00 97.06 485 GLN A CA 1
ATOM 3671 C C . GLN A 1 485 ? -3.692 -0.754 -22.396 1.00 97.06 485 GLN A C 1
ATOM 3673 O O . GLN A 1 485 ? -2.466 -0.650 -22.301 1.00 97.06 485 GLN A O 1
ATOM 3678 N N . LEU A 1 486 ? -4.287 -1.050 -23.559 1.00 96.50 486 LEU A N 1
ATOM 3679 C CA . LEU A 1 486 ? -3.544 -1.365 -24.790 1.00 96.50 486 LEU A CA 1
ATOM 3680 C C . LEU A 1 486 ? -2.715 -0.185 -25.305 1.00 96.50 486 LEU A C 1
ATOM 3682 O O . LEU A 1 486 ? -1.561 -0.370 -25.694 1.00 96.50 486 LEU A O 1
ATOM 3686 N N . ASP A 1 487 ? -3.271 1.024 -25.272 1.00 95.81 487 ASP A N 1
ATOM 3687 C CA . ASP A 1 487 ? -2.577 2.228 -25.742 1.00 95.81 487 ASP A CA 1
ATOM 3688 C C . ASP A 1 487 ? -1.348 2.539 -24.883 1.00 95.81 487 ASP A C 1
ATOM 3690 O O . ASP A 1 487 ? -0.284 2.866 -25.406 1.00 95.81 487 ASP A O 1
ATOM 3694 N N . VAL A 1 488 ? -1.460 2.352 -23.563 1.00 95.50 488 VAL A N 1
ATOM 3695 C CA . VAL A 1 488 ? -0.323 2.469 -22.640 1.00 95.50 488 VAL A CA 1
ATOM 3696 C C . VAL A 1 488 ? 0.727 1.412 -22.955 1.00 95.50 488 VAL A C 1
ATOM 3698 O O . VAL A 1 488 ? 1.911 1.728 -22.981 1.00 95.50 488 VAL A O 1
ATOM 3701 N N . LEU A 1 489 ? 0.322 0.162 -23.196 1.00 95.75 489 LEU A N 1
ATOM 3702 C CA . LEU A 1 489 ? 1.257 -0.903 -23.549 1.00 95.75 489 LEU A CA 1
ATOM 3703 C C . LEU A 1 489 ? 2.004 -0.563 -24.847 1.00 95.75 489 LEU A C 1
ATOM 3705 O O . LEU A 1 489 ? 3.227 -0.678 -24.889 1.00 95.75 489 LEU A O 1
ATOM 3709 N N . ASN A 1 490 ? 1.302 -0.090 -25.879 1.00 94.31 490 ASN A N 1
ATOM 3710 C CA . ASN A 1 490 ? 1.928 0.359 -27.124 1.00 94.31 490 ASN A CA 1
ATOM 3711 C C . ASN A 1 490 ? 2.906 1.518 -26.885 1.00 94.31 490 ASN A C 1
ATOM 3713 O O . ASN A 1 490 ? 4.018 1.469 -27.403 1.00 94.31 490 ASN A O 1
ATOM 3717 N N . LEU A 1 491 ? 2.536 2.497 -26.055 1.00 91.88 491 LEU A N 1
ATOM 3718 C CA . LEU A 1 491 ? 3.403 3.615 -25.680 1.00 91.88 491 LEU A CA 1
ATOM 3719 C C . LEU A 1 491 ? 4.658 3.152 -24.921 1.00 91.88 491 LEU A C 1
ATOM 3721 O O . LEU A 1 491 ? 5.756 3.630 -25.193 1.00 91.88 491 LEU A O 1
ATOM 3725 N N . LEU A 1 492 ? 4.516 2.212 -23.979 1.00 90.56 492 LEU A N 1
ATOM 3726 C CA . LEU A 1 492 ? 5.643 1.630 -23.243 1.00 90.56 492 LEU A CA 1
ATOM 3727 C C . LEU A 1 492 ? 6.620 0.926 -24.189 1.00 90.56 492 LEU A C 1
ATOM 3729 O O . LEU A 1 492 ? 7.829 1.046 -24.014 1.00 90.56 492 LEU A O 1
ATOM 3733 N N . VAL A 1 493 ? 6.108 0.212 -25.193 1.00 90.12 493 VAL A N 1
ATOM 3734 C CA . VAL A 1 493 ? 6.935 -0.434 -26.221 1.00 90.12 493 VAL A CA 1
ATOM 3735 C C . VAL A 1 493 ? 7.624 0.615 -27.088 1.00 90.12 493 VAL A C 1
ATOM 3737 O O . VAL A 1 493 ? 8.843 0.596 -27.179 1.00 90.12 493 VAL A O 1
ATOM 3740 N N . GLU A 1 494 ? 6.879 1.568 -27.651 1.00 86.56 494 GLU A N 1
ATOM 3741 C CA . GLU A 1 494 ? 7.414 2.633 -28.512 1.00 86.56 494 GLU A CA 1
ATOM 3742 C C . GLU A 1 494 ? 8.579 3.374 -27.839 1.00 86.56 494 GLU A C 1
ATOM 3744 O O . GLU A 1 494 ? 9.681 3.460 -28.383 1.00 86.56 494 GLU A O 1
ATOM 3749 N N . MET A 1 495 ? 8.367 3.835 -26.605 1.00 75.94 495 MET A N 1
ATOM 3750 C CA . MET A 1 495 ? 9.355 4.620 -25.861 1.00 75.94 495 MET A CA 1
ATOM 3751 C C . MET A 1 495 ? 10.586 3.804 -25.429 1.00 75.94 495 MET A C 1
ATOM 3753 O O . MET A 1 495 ? 11.615 4.395 -25.112 1.00 75.94 495 MET A O 1
ATOM 3757 N N . THR A 1 496 ? 10.503 2.469 -25.412 1.00 70.06 496 THR A N 1
ATOM 3758 C CA . THR A 1 496 ? 11.629 1.580 -25.067 1.00 70.06 496 THR A CA 1
ATOM 3759 C C . THR A 1 496 ? 12.343 1.005 -26.296 1.00 70.06 496 THR A C 1
ATOM 3761 O O . THR A 1 496 ? 13.496 0.599 -26.186 1.00 70.06 496 THR A O 1
ATOM 3764 N N . THR A 1 497 ? 11.717 1.012 -27.481 1.00 67.19 497 THR A N 1
ATOM 3765 C CA . THR A 1 497 ? 12.320 0.525 -28.738 1.00 67.19 497 THR A CA 1
ATOM 3766 C C . THR A 1 497 ? 13.050 1.602 -29.545 1.00 67.19 497 THR A C 1
ATOM 3768 O O . THR A 1 497 ? 14.017 1.286 -30.232 1.00 67.19 497 THR A O 1
ATOM 3771 N N . CYS A 1 498 ? 12.662 2.878 -29.442 1.00 52.06 498 CYS A N 1
ATOM 3772 C CA . CYS A 1 498 ? 13.264 3.980 -30.215 1.00 52.06 498 CYS A CA 1
ATOM 3773 C C . CYS A 1 498 ? 14.704 4.372 -29.795 1.00 52.06 498 CYS A C 1
ATOM 3775 O O . CYS A 1 498 ? 15.225 5.376 -30.270 1.00 52.06 498 CYS A O 1
ATOM 3777 N N . GLN A 1 499 ? 15.367 3.607 -28.919 1.00 50.19 499 GLN A N 1
ATOM 3778 C CA . GLN A 1 499 ? 16.753 3.846 -28.478 1.00 50.19 499 GLN A CA 1
ATOM 3779 C C . GLN A 1 499 ? 17.803 2.967 -29.201 1.00 50.19 499 GLN A C 1
ATOM 3781 O O . GLN A 1 499 ? 18.945 2.909 -28.755 1.00 50.19 499 GLN A O 1
ATOM 3786 N N . GLN A 1 500 ? 17.441 2.246 -30.273 1.00 41.25 500 GLN A N 1
ATOM 3787 C CA . GLN A 1 500 ? 18.305 1.230 -30.907 1.00 41.25 500 GLN A CA 1
ATOM 3788 C C . GLN A 1 500 ? 19.108 1.684 -32.145 1.00 41.25 500 GLN A C 1
ATOM 3790 O O . GLN A 1 500 ? 19.885 0.888 -32.664 1.00 41.25 500 GLN A O 1
ATOM 3795 N N . GLU A 1 501 ? 18.971 2.918 -32.639 1.00 40.38 501 GLU A N 1
ATOM 3796 C CA . GLU A 1 501 ? 19.510 3.263 -33.972 1.00 40.38 501 GLU A CA 1
ATOM 3797 C C . GLU A 1 501 ? 20.961 3.787 -34.028 1.00 40.38 501 GLU A C 1
ATOM 3799 O O . GLU A 1 501 ? 21.428 4.110 -35.117 1.00 40.38 501 GLU A O 1
ATOM 3804 N N . TYR A 1 502 ? 21.726 3.809 -32.930 1.00 45.25 502 TYR A N 1
ATOM 3805 C CA . TYR A 1 502 ? 23.155 4.160 -32.984 1.00 45.25 502 TYR A CA 1
ATOM 3806 C C . TYR A 1 502 ? 24.039 3.140 -32.241 1.00 45.25 502 TYR A C 1
ATOM 3808 O O . TYR A 1 502 ? 23.845 2.872 -31.060 1.00 45.25 502 TYR A O 1
ATOM 3816 N N . ASP A 1 503 ? 25.031 2.626 -32.975 1.00 40.97 503 ASP A N 1
ATOM 3817 C CA . ASP A 1 503 ? 26.184 1.797 -32.585 1.00 40.97 503 ASP A CA 1
ATOM 3818 C C . ASP A 1 503 ? 26.018 0.269 -32.508 1.00 40.97 503 ASP A C 1
ATOM 3820 O O . ASP A 1 503 ? 25.819 -0.351 -31.467 1.00 40.97 503 ASP A O 1
ATOM 3824 N N . SER A 1 504 ? 26.288 -0.370 -33.650 1.00 43.72 504 SER A N 1
ATOM 3825 C CA . SER A 1 504 ? 26.342 -1.823 -33.870 1.00 43.72 504 SER A CA 1
ATOM 3826 C C . SER A 1 504 ? 27.514 -2.557 -33.189 1.00 43.72 504 SER A C 1
ATOM 3828 O O . SER A 1 504 ? 27.748 -3.714 -33.519 1.00 43.72 504 SER A O 1
ATOM 3830 N N . ASN A 1 505 ? 28.267 -1.923 -32.282 1.00 45.22 505 ASN A N 1
ATOM 3831 C CA . ASN A 1 505 ? 29.520 -2.481 -31.741 1.00 45.22 505 ASN A CA 1
ATOM 3832 C C . ASN A 1 505 ? 29.715 -2.334 -30.217 1.00 45.22 505 ASN A C 1
ATOM 3834 O O . ASN A 1 505 ? 30.824 -2.534 -29.726 1.00 45.22 505 ASN A O 1
ATOM 3838 N N . SER A 1 506 ? 28.671 -2.032 -29.441 1.00 41.53 506 SER A N 1
ATOM 3839 C CA . SER A 1 506 ? 28.742 -2.072 -27.973 1.00 41.53 506 SER A CA 1
ATOM 3840 C C . SER A 1 506 ? 27.733 -3.081 -27.431 1.00 41.53 506 SER A C 1
ATOM 3842 O O . SER A 1 506 ? 26.548 -2.987 -27.738 1.00 41.53 506 SER A O 1
ATOM 3844 N N . GLU A 1 507 ? 28.171 -4.013 -26.576 1.00 40.50 507 GLU A N 1
ATOM 3845 C CA . GLU A 1 507 ? 27.317 -4.905 -25.761 1.00 40.50 507 GLU A CA 1
ATOM 3846 C C . GLU A 1 507 ? 26.524 -4.129 -24.678 1.00 40.50 507 GLU A C 1
ATOM 3848 O O . GLU A 1 507 ? 26.286 -4.597 -23.565 1.00 40.50 507 GLU A O 1
ATOM 3853 N N . SER A 1 508 ? 26.113 -2.902 -24.992 1.00 41.12 508 SER A N 1
ATOM 3854 C CA . SER A 1 508 ? 25.330 -2.031 -24.136 1.00 41.12 508 SER A CA 1
ATOM 3855 C C . SER A 1 508 ? 23.874 -2.471 -24.146 1.00 41.12 508 SER A C 1
ATOM 3857 O O . SER A 1 508 ? 23.153 -2.301 -25.128 1.00 41.12 508 SER A O 1
ATOM 3859 N N . LYS A 1 509 ? 23.431 -3.043 -23.026 1.00 41.53 509 LYS A N 1
ATOM 3860 C CA . LYS A 1 509 ? 22.047 -3.456 -22.779 1.00 41.53 509 LYS A CA 1
ATOM 3861 C C . LYS A 1 509 ? 21.103 -2.245 -22.885 1.00 41.53 509 LYS A C 1
ATOM 3863 O O . LYS A 1 509 ? 20.895 -1.523 -21.915 1.00 41.53 509 LYS A O 1
ATOM 3868 N N . SER A 1 510 ? 20.552 -2.032 -24.080 1.00 45.06 510 SER A N 1
ATOM 3869 C CA . SER A 1 510 ? 19.465 -1.091 -24.373 1.00 45.06 510 SER A CA 1
ATOM 3870 C C . SER A 1 510 ? 18.295 -1.299 -23.398 1.00 45.06 510 SER A C 1
ATOM 3872 O O . SER A 1 510 ? 18.014 -2.441 -23.012 1.00 45.06 510 SER A O 1
ATOM 3874 N N . MET A 1 511 ? 17.628 -0.209 -22.993 1.00 60.44 511 MET A N 1
ATOM 3875 C CA . MET A 1 511 ? 16.496 -0.169 -22.053 1.00 60.44 511 MET A CA 1
ATOM 3876 C C . MET A 1 511 ? 15.264 -0.876 -22.635 1.00 60.44 511 MET A C 1
ATOM 3878 O O . MET A 1 511 ? 14.270 -0.264 -23.011 1.00 60.44 511 MET A O 1
ATOM 3882 N N . THR A 1 512 ? 15.347 -2.196 -22.731 1.00 73.25 512 THR A N 1
ATOM 3883 C CA . THR A 1 512 ? 14.330 -3.042 -23.347 1.00 73.25 512 THR A CA 1
ATOM 3884 C C . THR A 1 512 ? 13.230 -3.303 -22.321 1.00 73.25 512 THR A C 1
ATOM 3886 O O . THR A 1 512 ? 13.517 -3.632 -21.166 1.00 73.25 512 THR A O 1
ATOM 3889 N N . LEU A 1 513 ? 11.964 -3.147 -22.713 1.00 84.50 513 LEU A N 1
ATOM 3890 C CA . LEU A 1 513 ? 10.829 -3.454 -21.843 1.00 84.50 513 LEU A CA 1
ATOM 3891 C C . LEU A 1 513 ? 10.842 -4.944 -21.461 1.00 84.50 513 LEU A C 1
ATOM 3893 O O . LEU A 1 513 ? 10.853 -5.821 -22.326 1.00 84.50 513 LEU A O 1
ATOM 3897 N N . GLU A 1 514 ? 10.818 -5.247 -20.163 1.00 87.12 514 GLU A N 1
ATOM 3898 C CA . GLU A 1 514 ? 10.824 -6.624 -19.665 1.00 87.12 514 GLU A CA 1
ATOM 3899 C C . GLU A 1 514 ? 9.424 -7.247 -19.773 1.00 87.12 514 GLU A C 1
ATOM 3901 O O . GLU A 1 514 ? 8.638 -7.261 -18.825 1.00 87.12 514 GLU A O 1
ATOM 3906 N N . ILE A 1 515 ? 9.112 -7.802 -20.949 1.00 93.94 515 ILE A N 1
ATOM 3907 C CA . ILE A 1 515 ? 7.813 -8.433 -21.254 1.00 93.94 515 ILE A CA 1
ATOM 3908 C C . ILE A 1 515 ? 7.475 -9.580 -20.286 1.00 93.94 515 ILE A C 1
ATOM 3910 O O . ILE A 1 515 ? 6.316 -9.803 -19.938 1.00 93.94 515 ILE A O 1
ATOM 3914 N N . ASN A 1 516 ? 8.506 -10.291 -19.825 1.00 93.31 516 ASN A N 1
ATOM 3915 C CA . ASN A 1 516 ? 8.408 -11.449 -18.939 1.00 93.31 516 ASN A CA 1
ATOM 3916 C C . ASN A 1 516 ? 8.757 -11.121 -17.478 1.00 93.31 516 ASN A C 1
ATOM 3918 O O . ASN A 1 516 ? 9.155 -12.024 -16.741 1.00 93.31 516 ASN A O 1
ATOM 3922 N N . ALA A 1 517 ? 8.640 -9.852 -17.066 1.00 90.06 517 ALA A N 1
ATOM 3923 C CA . ALA A 1 517 ? 8.859 -9.444 -15.680 1.00 90.06 517 ALA A CA 1
ATOM 3924 C C . ALA A 1 517 ? 8.022 -10.299 -14.713 1.00 90.06 517 ALA A C 1
ATOM 3926 O O . ALA A 1 517 ? 6.895 -10.686 -15.032 1.00 90.06 517 ALA A O 1
ATOM 3927 N N . ARG A 1 518 ? 8.590 -10.609 -13.542 1.00 90.06 518 ARG A N 1
ATOM 3928 C CA . ARG A 1 518 ? 7.972 -11.475 -12.531 1.00 90.06 518 ARG A CA 1
ATOM 3929 C C . ARG A 1 518 ? 7.908 -10.776 -11.186 1.00 90.06 518 ARG A C 1
ATOM 3931 O O . ARG A 1 518 ? 8.931 -10.299 -10.700 1.00 90.06 518 ARG A O 1
ATOM 3938 N N . ASP A 1 519 ? 6.729 -10.771 -10.579 1.00 84.38 519 ASP A N 1
ATOM 3939 C CA . ASP A 1 519 ? 6.553 -10.272 -9.217 1.00 84.38 519 ASP A CA 1
ATOM 3940 C C . ASP A 1 519 ? 7.051 -11.281 -8.154 1.00 84.38 519 ASP A C 1
ATOM 3942 O O . ASP A 1 519 ? 7.515 -12.384 -8.469 1.00 84.38 519 ASP A O 1
ATOM 3946 N N . GLY A 1 520 ? 6.946 -10.927 -6.869 1.00 73.44 520 GLY A N 1
ATOM 3947 C CA . GLY A 1 520 ? 7.340 -11.784 -5.742 1.00 73.44 520 GLY A CA 1
ATOM 3948 C C . GLY A 1 520 ? 6.543 -13.092 -5.622 1.00 73.44 520 GLY A C 1
ATOM 3949 O O . GLY A 1 520 ? 6.983 -14.026 -4.950 1.00 73.44 520 GLY A O 1
ATOM 3950 N N . HIS A 1 521 ? 5.401 -13.196 -6.301 1.00 86.38 521 HIS A N 1
ATOM 3951 C CA . HIS A 1 521 ? 4.587 -14.404 -6.427 1.00 86.38 521 HIS A CA 1
ATOM 3952 C C . HIS A 1 521 ? 4.758 -15.084 -7.797 1.00 86.38 521 HIS A C 1
ATOM 3954 O O . HIS A 1 521 ? 4.090 -16.078 -8.094 1.00 86.38 521 HIS A O 1
ATOM 3960 N N . GLY A 1 522 ? 5.684 -14.605 -8.629 1.00 90.50 522 GLY A N 1
ATOM 3961 C CA . GLY A 1 522 ? 5.964 -15.130 -9.958 1.00 90.50 522 GLY A CA 1
ATOM 3962 C C . GLY A 1 522 ? 4.903 -14.806 -11.011 1.00 90.50 522 GLY A C 1
ATOM 3963 O O . GLY A 1 522 ? 4.896 -15.468 -12.050 1.00 90.50 522 GLY A O 1
ATOM 3964 N N . TRP A 1 523 ? 4.010 -13.848 -10.755 1.00 94.94 523 TRP A N 1
ATOM 3965 C CA . TRP A 1 523 ? 3.045 -13.367 -11.740 1.00 94.94 523 TRP A CA 1
ATOM 3966 C C . TRP A 1 523 ? 3.756 -12.613 -12.850 1.00 94.94 523 TRP A C 1
ATOM 3968 O O . TRP A 1 523 ? 4.699 -11.874 -12.587 1.00 94.94 523 TRP A O 1
ATOM 3978 N N . THR A 1 524 ? 3.292 -12.813 -14.081 1.00 97.75 524 THR A N 1
ATOM 3979 C CA . THR A 1 524 ? 3.747 -12.071 -15.259 1.00 97.75 524 THR A CA 1
ATOM 3980 C C . THR A 1 524 ? 2.626 -11.177 -15.785 1.00 97.75 524 THR A C 1
ATOM 3982 O O . THR A 1 524 ? 1.451 -11.476 -15.542 1.00 97.75 524 THR A O 1
ATOM 3985 N N . PRO A 1 525 ? 2.927 -10.143 -16.595 1.00 97.75 525 PRO A N 1
ATOM 3986 C CA . PRO A 1 525 ? 1.891 -9.331 -17.233 1.00 97.75 525 PRO A CA 1
ATOM 3987 C C . PRO A 1 525 ? 0.891 -10.164 -18.054 1.00 97.75 525 PRO A C 1
ATOM 3989 O O . PRO A 1 525 ? -0.308 -9.892 -18.038 1.00 97.75 525 PRO A O 1
ATOM 3992 N N . LEU A 1 526 ? 1.361 -11.238 -18.705 1.00 98.44 526 LEU A N 1
ATOM 3993 C CA . LEU A 1 526 ? 0.506 -12.177 -19.440 1.00 98.44 526 LEU A CA 1
ATOM 3994 C C . LEU A 1 526 ? -0.494 -12.896 -18.517 1.00 98.44 526 LEU A C 1
ATOM 3996 O O . LEU A 1 526 ? -1.641 -13.101 -18.909 1.00 98.44 526 LEU A O 1
ATOM 4000 N N . MET A 1 527 ? -0.091 -13.259 -17.292 1.00 98.25 527 MET A N 1
ATOM 4001 C CA . MET A 1 527 ? -0.998 -13.853 -16.301 1.00 98.25 527 MET A CA 1
ATOM 4002 C C . MET A 1 527 ? -2.048 -12.851 -15.820 1.00 98.25 527 MET A C 1
ATOM 4004 O O . MET A 1 527 ? -3.213 -13.230 -15.720 1.00 98.25 527 MET A O 1
ATOM 4008 N N . CYS A 1 528 ? -1.670 -11.590 -15.578 1.00 97.38 528 CYS A N 1
ATOM 4009 C CA . CYS A 1 528 ? -2.619 -10.537 -15.197 1.00 97.38 528 CYS A CA 1
ATOM 4010 C C . CYS A 1 528 ? -3.676 -10.324 -16.293 1.00 97.38 528 CYS A C 1
ATOM 4012 O O . CYS A 1 528 ? -4.877 -10.371 -16.026 1.00 97.38 528 CYS A O 1
ATOM 4014 N N . ALA A 1 529 ? -3.237 -10.188 -17.549 1.00 98.12 529 ALA A N 1
ATOM 4015 C CA . ALA A 1 529 ? -4.137 -10.033 -18.689 1.00 98.12 529 ALA A CA 1
ATOM 4016 C C . ALA A 1 529 ? -5.061 -11.251 -18.871 1.00 98.12 529 ALA A C 1
ATOM 4018 O O . ALA A 1 529 ? -6.260 -11.095 -19.099 1.00 98.12 529 ALA A O 1
ATOM 4019 N N . ALA A 1 530 ? -4.530 -12.469 -18.713 1.00 98.06 530 ALA A N 1
ATOM 4020 C CA . ALA A 1 530 ? -5.301 -13.708 -18.802 1.00 98.06 530 ALA A CA 1
ATOM 4021 C C . ALA A 1 530 ? -6.345 -13.854 -17.684 1.00 98.06 530 ALA A C 1
ATOM 4023 O O . ALA A 1 530 ? -7.467 -14.285 -17.950 1.00 98.06 530 ALA A O 1
ATOM 4024 N N . ALA A 1 531 ? -6.000 -13.471 -16.452 1.00 97.31 531 ALA A N 1
ATOM 4025 C CA . ALA A 1 531 ? -6.900 -13.524 -15.303 1.00 97.31 531 ALA A CA 1
ATOM 4026 C C . ALA A 1 531 ? -8.105 -12.579 -15.452 1.00 97.31 531 ALA A C 1
ATOM 4028 O O . ALA A 1 531 ? -9.191 -12.894 -14.967 1.00 97.31 531 ALA A O 1
ATOM 4029 N N . ASN A 1 532 ? -7.924 -11.436 -16.118 1.00 95.75 532 ASN A N 1
ATOM 4030 C CA . ASN A 1 532 ? -8.985 -10.445 -16.322 1.00 95.75 532 ASN A CA 1
ATOM 4031 C C . ASN A 1 532 ? -9.609 -10.480 -17.728 1.00 95.75 532 ASN A C 1
ATOM 4033 O O . ASN A 1 532 ? -10.574 -9.766 -17.977 1.00 95.75 532 ASN A O 1
ATOM 4037 N N . GLY A 1 533 ? -9.105 -11.329 -18.629 1.00 96.19 533 GLY A N 1
ATOM 4038 C CA . GLY A 1 533 ? -9.695 -11.549 -19.950 1.00 96.19 533 GLY A CA 1
ATOM 4039 C C . GLY A 1 533 ? -9.392 -10.469 -20.991 1.00 96.19 533 GLY A C 1
ATOM 4040 O O . GLY A 1 533 ? -10.149 -10.338 -21.950 1.00 96.19 533 GLY A O 1
ATOM 4041 N N . HIS A 1 534 ? -8.298 -9.719 -20.840 1.00 98.06 534 HIS A N 1
ATOM 4042 C CA . HIS A 1 534 ? -7.912 -8.630 -21.750 1.00 98.06 534 HIS A CA 1
ATOM 4043 C C . HIS A 1 534 ? -7.273 -9.172 -23.035 1.00 98.06 534 HIS A C 1
ATOM 4045 O O . HIS A 1 534 ? -6.056 -9.314 -23.142 1.00 98.06 534 HIS A O 1
ATOM 4051 N N . ILE A 1 535 ? -8.113 -9.565 -23.994 1.00 98.12 535 ILE A N 1
ATOM 4052 C CA . ILE A 1 535 ? -7.725 -10.343 -25.186 1.00 98.12 535 ILE A CA 1
ATOM 4053 C C . ILE A 1 535 ? -6.700 -9.623 -26.068 1.00 98.12 535 ILE A C 1
ATOM 4055 O O . ILE A 1 535 ? -5.755 -10.243 -26.554 1.00 98.12 535 ILE A O 1
ATOM 4059 N N . ASP A 1 536 ? -6.884 -8.325 -26.258 1.00 97.69 536 ASP A N 1
ATOM 4060 C CA . ASP A 1 536 ? -6.008 -7.439 -27.019 1.00 97.69 536 ASP A CA 1
ATOM 4061 C C . ASP A 1 536 ? -4.606 -7.332 -26.399 1.00 97.69 536 ASP A C 1
ATOM 4063 O O . ASP A 1 536 ? -3.600 -7.472 -27.100 1.00 97.69 536 ASP A O 1
ATOM 4067 N N . ILE A 1 537 ? -4.526 -7.194 -25.074 1.00 98.12 537 ILE A N 1
ATOM 4068 C CA . ILE A 1 537 ? -3.265 -7.235 -24.331 1.00 98.12 537 ILE A CA 1
ATOM 4069 C C . ILE A 1 537 ? -2.586 -8.594 -24.490 1.00 98.12 537 ILE A C 1
ATOM 4071 O O . ILE A 1 537 ? -1.388 -8.640 -24.761 1.00 98.12 537 ILE A O 1
ATOM 4075 N N . ILE A 1 538 ? -3.321 -9.703 -24.342 1.00 98.31 538 ILE A N 1
ATOM 4076 C CA . ILE A 1 538 ? -2.749 -11.053 -24.474 1.00 98.31 538 ILE A CA 1
ATOM 4077 C C . ILE A 1 538 ? -2.155 -11.233 -25.878 1.00 98.31 538 ILE A C 1
ATOM 4079 O O . ILE A 1 538 ? -1.012 -11.670 -26.002 1.00 98.31 538 ILE A O 1
ATOM 4083 N N . GLN A 1 539 ? -2.885 -10.850 -26.931 1.00 97.94 539 GLN A N 1
ATOM 4084 C CA . GLN A 1 539 ? -2.392 -10.899 -28.312 1.00 97.94 539 GLN A CA 1
ATOM 4085 C C . GLN A 1 539 ? -1.114 -10.084 -28.488 1.00 97.94 539 GLN A C 1
ATOM 4087 O O . GLN A 1 539 ? -0.133 -10.578 -29.045 1.00 97.94 539 GLN A O 1
ATOM 4092 N N . LYS A 1 540 ? -1.112 -8.845 -27.987 1.00 97.56 540 LYS A N 1
ATOM 4093 C CA . LYS A 1 540 ? 0.032 -7.950 -28.115 1.00 97.56 540 LYS A CA 1
ATOM 4094 C C . LYS A 1 540 ? 1.247 -8.462 -27.339 1.00 97.56 540 LYS A C 1
ATOM 4096 O O . LYS A 1 540 ? 2.340 -8.476 -27.893 1.00 97.56 540 LYS A O 1
ATOM 4101 N N . LEU A 1 541 ? 1.074 -8.929 -26.103 1.00 97.25 541 LEU A N 1
ATOM 4102 C CA . LEU A 1 541 ? 2.153 -9.505 -25.293 1.00 97.25 541 LEU A CA 1
ATOM 4103 C C . LEU A 1 541 ? 2.756 -10.751 -25.954 1.00 97.25 541 LEU A C 1
ATOM 4105 O O . LEU A 1 541 ? 3.977 -10.875 -26.009 1.00 97.25 541 LEU A O 1
ATOM 4109 N N . LEU A 1 542 ? 1.929 -11.649 -26.496 1.00 96.88 542 LEU A N 1
ATOM 4110 C CA . LEU A 1 542 ? 2.411 -12.829 -27.221 1.00 96.88 542 LEU A CA 1
ATOM 4111 C C . LEU A 1 542 ? 3.181 -12.442 -28.491 1.00 96.88 542 LEU A C 1
ATOM 4113 O O . LEU A 1 542 ? 4.240 -13.008 -28.752 1.00 96.88 542 LEU A O 1
ATOM 4117 N N . ALA A 1 543 ? 2.709 -11.438 -29.236 1.00 95.44 543 ALA A N 1
ATOM 4118 C CA . ALA A 1 543 ? 3.425 -10.906 -30.397 1.00 95.44 543 ALA A CA 1
ATOM 4119 C C . ALA A 1 543 ? 4.781 -10.272 -30.023 1.00 95.44 543 ALA A C 1
ATOM 4121 O O . ALA A 1 543 ? 5.715 -10.315 -30.818 1.00 95.44 543 ALA A O 1
ATOM 4122 N N . LEU A 1 544 ? 4.903 -9.726 -28.808 1.00 92.62 544 LEU A N 1
ATOM 4123 C CA . LEU A 1 544 ? 6.149 -9.190 -28.245 1.00 92.62 544 LEU A CA 1
ATOM 4124 C C . LEU A 1 544 ? 7.059 -10.269 -27.622 1.00 92.62 544 LEU A C 1
ATOM 4126 O O . LEU A 1 544 ? 8.094 -9.934 -27.052 1.00 92.62 544 LEU A O 1
ATOM 4130 N N . GLY A 1 545 ? 6.697 -11.554 -27.704 1.00 92.38 545 GLY A N 1
ATOM 4131 C CA . GLY A 1 545 ? 7.511 -12.657 -27.182 1.00 92.38 545 GLY A CA 1
ATOM 4132 C C . GLY A 1 545 ? 7.288 -12.982 -25.700 1.00 92.38 545 GLY A C 1
ATOM 4133 O O . GLY A 1 545 ? 8.178 -13.538 -25.047 1.00 92.38 545 GLY A O 1
ATOM 4134 N N . ALA A 1 546 ? 6.118 -12.658 -25.138 1.00 95.69 546 ALA A N 1
ATOM 4135 C CA . ALA A 1 546 ? 5.749 -13.127 -23.804 1.00 95.69 546 ALA A CA 1
ATOM 4136 C C . ALA A 1 546 ? 5.763 -14.664 -23.745 1.00 95.69 546 ALA A C 1
ATOM 4138 O O . ALA A 1 546 ? 5.136 -15.346 -24.557 1.00 95.69 546 ALA A O 1
ATOM 4139 N N . SER A 1 547 ? 6.469 -15.219 -22.761 1.00 95.25 547 SER A N 1
ATOM 4140 C CA . SER A 1 547 ? 6.608 -16.661 -22.596 1.00 95.25 547 SER A CA 1
ATOM 4141 C C . SER A 1 547 ? 5.353 -17.251 -21.966 1.00 95.25 547 SER A C 1
ATOM 4143 O O . SER A 1 547 ? 5.023 -16.985 -20.808 1.00 95.25 547 SER A O 1
ATOM 4145 N N . ILE A 1 548 ? 4.686 -18.118 -22.723 1.00 95.75 548 ILE A N 1
ATOM 4146 C CA . ILE A 1 548 ? 3.501 -18.854 -22.272 1.00 95.75 548 ILE A CA 1
ATOM 4147 C C . ILE A 1 548 ? 3.830 -19.973 -21.269 1.00 95.75 548 ILE A C 1
ATOM 4149 O O . ILE A 1 548 ? 2.939 -20.487 -20.595 1.00 95.75 548 ILE A O 1
ATOM 4153 N N . LEU A 1 549 ? 5.114 -20.333 -21.158 1.00 93.44 549 LEU A N 1
ATOM 4154 C CA . LEU A 1 549 ? 5.615 -21.422 -20.315 1.00 93.44 549 LEU A CA 1
ATOM 4155 C C . LEU A 1 549 ? 5.871 -20.993 -18.866 1.00 93.44 549 LEU A C 1
ATOM 4157 O O . LEU A 1 549 ? 6.093 -21.835 -17.999 1.00 93.44 549 LEU A O 1
ATOM 4161 N N . LEU A 1 550 ? 5.880 -19.687 -18.590 1.00 96.19 550 LEU A N 1
ATOM 4162 C CA . LEU A 1 550 ? 6.114 -19.183 -17.243 1.00 96.19 550 LEU A CA 1
ATOM 4163 C C . LEU A 1 550 ? 4.924 -19.495 -16.328 1.00 96.19 550 LEU A C 1
ATOM 4165 O O . LEU A 1 550 ? 3.762 -19.387 -16.720 1.00 96.19 550 LEU A O 1
ATOM 4169 N N . THR A 1 551 ? 5.229 -19.830 -15.075 1.00 96.81 551 THR A N 1
ATOM 4170 C CA . THR A 1 551 ? 4.237 -20.143 -14.035 1.00 96.81 551 THR A CA 1
ATOM 4171 C C . THR A 1 551 ? 4.462 -19.308 -12.780 1.00 96.81 551 THR A C 1
ATOM 4173 O O . THR A 1 551 ? 5.596 -18.907 -12.522 1.00 96.81 551 THR A O 1
ATOM 4176 N N . SER A 1 552 ? 3.428 -19.067 -11.976 1.00 94.94 552 SER A N 1
ATOM 4177 C CA . SER A 1 552 ? 3.559 -18.451 -10.647 1.00 94.94 552 SER A CA 1
ATOM 4178 C C . SER A 1 552 ? 4.332 -19.359 -9.675 1.00 94.94 552 SER A C 1
ATOM 4180 O O . SER A 1 552 ? 4.691 -20.492 -10.010 1.00 94.94 552 SER A O 1
ATOM 4182 N N . THR A 1 553 ? 4.577 -18.894 -8.448 1.00 94.12 553 THR A N 1
ATOM 4183 C CA . THR A 1 553 ? 5.164 -19.709 -7.362 1.00 94.12 553 THR A CA 1
ATOM 4184 C C . THR A 1 553 ? 4.290 -20.902 -6.958 1.00 94.12 553 THR A C 1
ATOM 4186 O O . THR A 1 553 ? 4.779 -21.858 -6.359 1.00 94.12 553 THR A O 1
ATOM 4189 N N . GLU A 1 554 ? 3.008 -20.889 -7.329 1.00 93.56 554 GLU A N 1
ATOM 4190 C CA . GLU A 1 554 ? 2.082 -22.016 -7.187 1.00 93.56 554 GLU A CA 1
ATOM 4191 C C . GLU A 1 554 ? 2.101 -22.957 -8.404 1.00 93.56 554 GLU A C 1
ATOM 4193 O O . GLU A 1 554 ? 1.266 -23.849 -8.499 1.00 93.56 554 GLU A O 1
ATOM 4198 N N . HIS A 1 555 ? 3.034 -22.769 -9.343 1.00 96.81 555 HIS A N 1
ATOM 4199 C CA . HIS A 1 555 ? 3.088 -23.460 -10.637 1.00 96.81 555 HIS A CA 1
ATOM 4200 C C . HIS A 1 555 ? 1.858 -23.232 -11.537 1.00 96.81 555 HIS A C 1
ATOM 4202 O O . HIS A 1 555 ? 1.626 -23.985 -12.479 1.00 96.81 555 HIS A O 1
ATOM 4208 N N . ARG A 1 556 ? 1.091 -22.157 -11.312 1.00 97.31 556 ARG A N 1
ATOM 4209 C CA . ARG A 1 556 ? -0.057 -21.803 -12.161 1.00 97.31 556 ARG A CA 1
ATOM 4210 C C . ARG A 1 556 ? 0.392 -21.008 -13.382 1.00 97.31 556 ARG A C 1
ATOM 4212 O O . ARG A 1 556 ? 1.075 -19.995 -13.247 1.00 97.31 556 ARG A O 1
ATOM 4219 N N . SER A 1 557 ? 0.005 -21.461 -14.571 1.00 97.69 557 SER A N 1
ATOM 4220 C CA . SER A 1 557 ? 0.227 -20.752 -15.843 1.00 97.69 557 SER A CA 1
ATOM 4221 C C . SER A 1 557 ? -0.865 -19.708 -16.117 1.00 97.69 557 SER A C 1
ATOM 4223 O O . SER A 1 557 ? -1.899 -19.686 -15.448 1.00 97.69 557 SER A O 1
ATOM 4225 N N . ALA A 1 558 ? -0.690 -18.875 -17.149 1.00 98.06 558 ALA A N 1
ATOM 4226 C CA . ALA A 1 558 ? -1.734 -17.946 -17.601 1.00 98.06 558 ALA A CA 1
ATOM 4227 C C . ALA A 1 558 ? -3.068 -18.660 -17.918 1.00 98.06 558 ALA A C 1
ATOM 4229 O O . ALA A 1 558 ? -4.140 -18.135 -17.621 1.00 98.06 558 ALA A O 1
ATOM 4230 N N . LEU A 1 559 ? -3.009 -19.894 -18.441 1.00 98.50 559 LEU A N 1
ATOM 4231 C CA . LEU A 1 559 ? -4.196 -20.704 -18.729 1.00 98.50 559 LEU A CA 1
ATOM 4232 C C . LEU A 1 559 ? -4.939 -21.135 -17.453 1.00 98.50 559 LEU A C 1
ATOM 4234 O O . LEU A 1 559 ? -6.168 -21.155 -17.453 1.00 98.50 559 LEU A O 1
ATOM 4238 N N . HIS A 1 560 ? -4.223 -21.417 -16.356 1.00 98.44 560 HIS A N 1
ATOM 4239 C CA . HIS A 1 560 ? -4.858 -21.683 -15.060 1.00 98.44 560 HIS A CA 1
ATOM 4240 C C . HIS A 1 560 ? -5.652 -20.465 -14.595 1.00 98.44 560 HIS A C 1
ATOM 4242 O O . HIS A 1 560 ? -6.818 -20.595 -14.241 1.00 98.44 560 HIS A O 1
ATOM 4248 N N . TRP A 1 561 ? -5.054 -19.273 -14.642 1.00 97.88 561 TRP A N 1
ATOM 4249 C CA . TRP A 1 561 ? -5.721 -18.049 -14.201 1.00 97.88 561 TRP A CA 1
ATOM 4250 C C . TRP A 1 561 ? -6.941 -17.695 -15.059 1.00 97.88 561 TRP A C 1
ATOM 4252 O O . TRP A 1 561 ? -7.992 -17.369 -14.505 1.00 97.88 561 TRP A O 1
ATOM 4262 N N . ALA A 1 562 ? -6.853 -17.849 -16.385 1.00 98.19 562 ALA A N 1
ATOM 4263 C CA . ALA A 1 562 ? -8.006 -17.701 -17.274 1.00 98.19 562 ALA A CA 1
ATOM 4264 C C . ALA A 1 562 ? -9.125 -18.707 -16.937 1.00 98.19 562 ALA A C 1
ATOM 4266 O O . ALA A 1 562 ? -10.302 -18.347 -16.916 1.00 98.19 562 ALA A O 1
ATOM 4267 N N . ALA A 1 563 ? -8.771 -19.956 -16.620 1.00 97.75 563 ALA A N 1
ATOM 4268 C CA . ALA A 1 563 ? -9.724 -20.994 -16.240 1.00 97.75 563 ALA A CA 1
ATOM 4269 C C . ALA A 1 563 ? -10.381 -20.743 -14.869 1.00 97.75 563 ALA A C 1
ATOM 4271 O O . ALA A 1 563 ? -11.596 -20.892 -14.755 1.00 97.75 563 ALA A O 1
ATOM 4272 N N . ILE A 1 564 ? -9.615 -20.307 -13.859 1.00 97.12 564 ILE A N 1
ATOM 4273 C CA . ILE A 1 564 ? -10.113 -19.916 -12.524 1.00 97.12 564 ILE A CA 1
ATOM 4274 C C . ILE A 1 564 ? -11.132 -18.778 -12.642 1.00 97.12 564 ILE A C 1
ATOM 4276 O O . ILE A 1 564 ? -12.163 -18.786 -11.975 1.00 97.12 564 ILE A O 1
ATOM 4280 N N . ARG A 1 565 ? -10.850 -17.792 -13.498 1.00 96.56 565 ARG A N 1
ATOM 4281 C CA . ARG A 1 565 ? -11.658 -16.572 -13.624 1.00 96.56 565 ARG A CA 1
ATOM 4282 C C . ARG A 1 565 ? -12.771 -16.672 -14.668 1.00 96.56 565 ARG A C 1
ATOM 4284 O O . ARG A 1 565 ? -13.571 -15.752 -14.766 1.00 96.56 565 ARG A O 1
ATOM 4291 N N . GLY A 1 566 ? -12.843 -17.766 -15.426 1.00 95.81 566 GLY A N 1
ATOM 4292 C CA . GLY A 1 566 ? -13.896 -17.995 -16.422 1.00 95.81 566 GLY A CA 1
ATOM 4293 C C . GLY A 1 566 ? -13.691 -17.254 -17.744 1.00 95.81 566 GLY A C 1
ATOM 4294 O O . GLY A 1 566 ? -14.640 -17.047 -18.498 1.00 95.81 566 GLY A O 1
ATOM 4295 N N . MET A 1 567 ? -12.455 -16.860 -18.052 1.00 98.06 567 MET A N 1
ATOM 4296 C CA . MET A 1 567 ? -12.101 -16.089 -19.244 1.00 98.06 567 MET A CA 1
ATOM 4297 C C . MET A 1 567 ? -11.959 -17.000 -20.476 1.00 98.06 567 MET A C 1
ATOM 4299 O O . MET A 1 567 ? -10.859 -17.271 -20.956 1.00 98.06 567 MET A O 1
ATOM 4303 N N . ALA A 1 568 ? -13.090 -17.481 -20.997 1.00 97.38 568 ALA A N 1
ATOM 4304 C CA . ALA A 1 568 ? -13.175 -18.470 -22.080 1.00 97.38 568 ALA A CA 1
ATOM 4305 C C . ALA A 1 568 ? -12.413 -18.070 -23.359 1.00 97.38 568 ALA A C 1
ATOM 4307 O O . ALA A 1 568 ? -11.670 -18.869 -23.939 1.00 97.38 568 ALA A O 1
ATOM 4308 N N . THR A 1 569 ? -12.551 -16.814 -23.783 1.00 98.12 569 THR A N 1
ATOM 4309 C CA . THR A 1 569 ? -11.855 -16.288 -24.966 1.00 98.12 569 THR A CA 1
ATOM 4310 C C . THR A 1 569 ? -10.344 -16.207 -24.739 1.00 98.12 569 THR A C 1
ATOM 4312 O O . THR A 1 569 ? -9.573 -16.575 -25.624 1.00 98.12 569 THR A O 1
ATOM 4315 N N . ALA A 1 570 ? -9.907 -15.810 -23.538 1.00 98.06 570 ALA A N 1
ATOM 4316 C CA . ALA A 1 570 ? -8.490 -15.785 -23.176 1.00 98.06 570 ALA A CA 1
ATOM 4317 C C . ALA A 1 570 ? -7.905 -17.202 -23.140 1.00 98.06 570 ALA A C 1
ATOM 4319 O O . ALA A 1 570 ? -6.840 -17.439 -23.701 1.00 98.06 570 ALA A O 1
ATOM 4320 N N . ALA A 1 571 ? -8.630 -18.162 -22.557 1.00 98.06 571 ALA A N 1
ATOM 4321 C CA . ALA A 1 571 ? -8.236 -19.568 -22.544 1.00 98.06 571 ALA A CA 1
ATOM 4322 C C . ALA A 1 571 ? -8.078 -20.123 -23.969 1.00 98.06 571 ALA A C 1
ATOM 4324 O O . ALA A 1 571 ? -7.061 -20.740 -24.278 1.00 98.06 571 ALA A O 1
ATOM 4325 N N . SER A 1 572 ? -9.036 -19.840 -24.860 1.00 98.06 572 SER A N 1
ATOM 4326 C CA . SER A 1 572 ? -8.962 -20.248 -26.271 1.00 98.06 572 SER A CA 1
ATOM 4327 C C . SER A 1 572 ? -7.730 -19.680 -26.971 1.00 98.06 572 SER A C 1
ATOM 4329 O O . SER A 1 572 ? -7.053 -20.395 -27.709 1.00 98.06 572 SER A O 1
ATOM 4331 N N . LEU A 1 573 ? -7.429 -18.404 -26.726 1.00 97.94 573 LEU A N 1
ATOM 4332 C CA . LEU A 1 573 ? -6.297 -17.722 -27.338 1.00 97.94 573 LEU A CA 1
ATOM 4333 C C . LEU A 1 573 ? -4.953 -18.253 -26.826 1.00 97.94 573 LEU A C 1
ATOM 4335 O O . LEU A 1 573 ? -4.053 -18.510 -27.619 1.00 97.94 573 LEU A O 1
ATOM 4339 N N . LEU A 1 574 ? -4.833 -18.483 -25.518 1.00 98.06 574 LEU A N 1
ATOM 4340 C CA . LEU A 1 574 ? -3.641 -19.080 -24.915 1.00 98.06 574 LEU A CA 1
ATOM 4341 C C . LEU A 1 574 ? -3.402 -20.509 -25.429 1.00 98.06 574 LEU A C 1
ATOM 4343 O O . LEU A 1 574 ? -2.267 -20.872 -25.723 1.00 98.06 574 LEU A O 1
ATOM 4347 N N . LEU A 1 575 ? -4.458 -21.310 -25.599 1.00 97.94 575 LEU A N 1
ATOM 4348 C CA . LEU A 1 575 ? -4.361 -22.651 -26.189 1.00 97.94 575 LEU A CA 1
ATOM 4349 C C . LEU A 1 575 ? -3.917 -22.597 -27.654 1.00 97.94 575 LEU A C 1
ATOM 4351 O O . LEU A 1 575 ? -3.064 -23.379 -28.065 1.00 97.94 575 LEU A O 1
ATOM 4355 N N . ALA A 1 576 ? -4.450 -21.654 -28.437 1.00 97.06 576 ALA A N 1
ATOM 4356 C CA . ALA A 1 576 ? -4.007 -21.432 -29.813 1.00 97.06 576 ALA A CA 1
ATOM 4357 C C . ALA A 1 576 ? -2.532 -20.997 -29.890 1.00 97.06 576 ALA A C 1
ATOM 4359 O O . ALA A 1 576 ? -1.841 -21.346 -30.842 1.00 97.06 576 ALA A O 1
ATOM 4360 N N . ALA A 1 577 ? -2.043 -20.292 -28.867 1.00 95.75 577 ALA A N 1
ATOM 4361 C CA . ALA A 1 577 ? -0.646 -19.895 -28.715 1.00 95.75 577 ALA A CA 1
ATOM 4362 C C . ALA A 1 577 ? 0.264 -20.993 -28.120 1.00 95.75 577 ALA A C 1
ATOM 4364 O O . ALA A 1 577 ? 1.442 -20.740 -27.875 1.00 95.75 577 ALA A O 1
ATOM 4365 N N . GLY A 1 578 ? -0.252 -22.207 -27.894 1.00 95.62 578 GLY A N 1
ATOM 4366 C CA . GLY A 1 578 ? 0.540 -23.359 -27.455 1.00 95.62 578 GLY A CA 1
ATOM 4367 C C . GLY A 1 578 ? 0.626 -23.566 -25.941 1.00 95.62 578 GLY A C 1
ATOM 4368 O O . GLY A 1 578 ? 1.530 -24.262 -25.484 1.00 95.62 578 GLY A O 1
ATOM 4369 N N . ALA A 1 579 ? -0.285 -22.995 -25.144 1.00 97.00 579 ALA A N 1
ATOM 4370 C CA . ALA A 1 579 ? -0.379 -23.334 -23.724 1.00 97.00 579 ALA A CA 1
ATOM 4371 C C . ALA A 1 579 ? -0.683 -24.829 -23.535 1.00 97.00 579 ALA A C 1
ATOM 4373 O O . ALA A 1 579 ? -1.586 -25.370 -24.175 1.00 97.00 579 ALA A O 1
ATOM 4374 N N . ASP A 1 580 ? 0.016 -25.483 -22.604 1.00 97.31 580 ASP A N 1
ATOM 4375 C CA . ASP A 1 580 ? -0.288 -26.867 -22.245 1.00 97.31 580 ASP A CA 1
ATOM 4376 C C . ASP A 1 580 ? -1.620 -26.941 -21.480 1.00 97.31 580 ASP A C 1
ATOM 4378 O O . ASP A 1 580 ? -1.748 -26.503 -20.333 1.00 97.31 580 ASP A O 1
ATOM 4382 N N . VAL A 1 581 ? -2.617 -27.527 -22.145 1.00 97.62 581 VAL A N 1
ATOM 4383 C CA . VAL A 1 581 ? -3.977 -27.746 -21.637 1.00 97.62 581 VAL A CA 1
ATOM 4384 C C . VAL A 1 581 ? -4.018 -28.649 -20.396 1.00 97.62 581 VAL A C 1
ATOM 4386 O O . VAL A 1 581 ? -4.966 -28.581 -19.613 1.00 97.62 581 VAL A O 1
ATOM 4389 N N . ASN A 1 582 ? -2.991 -29.482 -20.199 1.00 97.12 582 ASN A N 1
ATOM 4390 C CA . ASN A 1 582 ? -2.872 -30.435 -19.098 1.00 97.12 582 ASN A CA 1
ATOM 4391 C C . ASN A 1 582 ? -1.753 -30.075 -18.107 1.00 97.12 582 ASN A C 1
ATOM 4393 O O . ASN A 1 582 ? -1.447 -30.897 -17.240 1.00 97.12 582 ASN A O 1
ATOM 4397 N N . GLN A 1 583 ? -1.164 -28.875 -18.203 1.00 96.88 583 GLN A N 1
ATOM 4398 C CA . GLN A 1 583 ? -0.180 -28.395 -17.231 1.00 96.88 583 GLN A CA 1
ATOM 4399 C C . GLN A 1 583 ? -0.767 -28.499 -15.825 1.00 96.88 583 GLN A C 1
ATOM 4401 O O . GLN A 1 583 ? -1.913 -28.116 -15.616 1.00 96.88 583 GLN A O 1
ATOM 4406 N N . VAL A 1 584 ? 0.016 -28.983 -14.866 1.00 96.94 584 VAL A N 1
ATOM 4407 C CA . VAL A 1 584 ? -0.416 -29.090 -13.469 1.00 96.94 584 VAL A CA 1
ATOM 4408 C C . VAL A 1 584 ? 0.216 -28.008 -12.603 1.00 96.94 584 VAL A C 1
ATOM 4410 O O . VAL A 1 584 ? 1.385 -27.656 -12.796 1.00 96.94 584 VAL A O 1
ATOM 4413 N N . ASP A 1 585 ? -0.552 -27.509 -11.639 1.00 96.38 585 ASP A N 1
ATOM 4414 C CA . ASP A 1 585 ? -0.079 -26.618 -10.584 1.00 96.38 585 ASP A CA 1
ATOM 4415 C C . ASP A 1 585 ? 0.523 -27.394 -9.391 1.00 96.38 585 ASP A C 1
ATOM 4417 O O . ASP A 1 585 ? 0.669 -28.623 -9.403 1.00 96.38 585 ASP A O 1
ATOM 4421 N N . ARG A 1 586 ? 0.893 -26.684 -8.317 1.00 95.12 586 ARG A N 1
ATOM 4422 C CA . ARG A 1 586 ? 1.504 -27.284 -7.119 1.00 95.12 586 ARG A CA 1
ATOM 4423 C C . ARG A 1 586 ? 0.604 -28.316 -6.431 1.00 95.12 586 ARG A C 1
ATOM 4425 O O . ARG A 1 586 ? 1.135 -29.198 -5.750 1.00 95.12 586 ARG A O 1
ATOM 4432 N N . CYS A 1 587 ? -0.710 -28.238 -6.598 1.00 93.56 587 CYS A N 1
ATOM 4433 C CA . CYS A 1 587 ? -1.691 -29.173 -6.050 1.00 93.56 587 CYS A CA 1
ATOM 4434 C C . CYS A 1 587 ? -2.013 -30.325 -7.016 1.00 93.56 587 CYS A C 1
ATOM 4436 O O . CYS A 1 587 ? -2.787 -31.216 -6.671 1.00 93.56 587 CYS A O 1
ATOM 4438 N N . GLY A 1 588 ? -1.381 -30.361 -8.191 1.00 95.69 588 GLY A N 1
ATOM 4439 C CA . GLY A 1 588 ? -1.714 -31.316 -9.244 1.00 95.69 588 GLY A CA 1
ATOM 4440 C C . GLY A 1 588 ? -2.953 -30.908 -10.042 1.00 95.69 588 GLY A C 1
ATOM 4441 O O . GLY A 1 588 ? -3.472 -31.724 -10.797 1.00 95.69 588 GLY A O 1
ATOM 4442 N N . TRP A 1 589 ? -3.454 -29.680 -9.878 1.00 97.19 589 TRP A N 1
ATOM 4443 C CA . TRP A 1 589 ? -4.631 -29.220 -10.605 1.00 97.19 589 TRP A CA 1
ATOM 4444 C C . TRP A 1 589 ? -4.257 -28.809 -12.014 1.00 97.19 589 TRP A C 1
ATOM 4446 O O . TRP A 1 589 ? -3.314 -28.053 -12.213 1.00 97.19 589 TRP A O 1
ATOM 4456 N N . THR A 1 590 ? -5.031 -29.294 -12.979 1.00 97.75 590 THR A N 1
ATOM 4457 C CA . THR A 1 590 ? -4.998 -28.803 -14.361 1.00 97.75 590 THR A CA 1
ATOM 4458 C C . THR A 1 590 ? -5.906 -27.578 -14.513 1.00 97.75 590 THR A C 1
ATOM 4460 O O . THR A 1 590 ? -6.801 -27.379 -13.682 1.00 97.75 590 THR A O 1
ATOM 4463 N N . PRO A 1 591 ? -5.803 -26.798 -15.607 1.00 97.94 591 PRO A N 1
ATOM 4464 C CA . PRO A 1 591 ? -6.769 -25.741 -15.896 1.00 97.94 591 PRO A CA 1
ATOM 4465 C C . PRO A 1 591 ? -8.223 -26.233 -15.877 1.00 97.94 591 PRO A C 1
ATOM 4467 O O . PRO A 1 591 ? -9.114 -25.491 -15.472 1.00 97.94 591 PRO A O 1
ATOM 4470 N N . LEU A 1 592 ? -8.475 -27.496 -16.251 1.00 97.56 592 LEU A N 1
ATOM 4471 C CA . LEU A 1 592 ? -9.816 -28.082 -16.192 1.00 97.56 592 LEU A CA 1
ATOM 4472 C C . LEU A 1 592 ? -10.318 -28.231 -14.748 1.00 97.56 592 LEU A C 1
ATOM 4474 O O . LEU A 1 592 ? -11.461 -27.872 -14.498 1.00 97.56 592 LEU A O 1
ATOM 4478 N N . HIS A 1 593 ? -9.475 -28.670 -13.802 1.00 96.25 593 HIS A N 1
ATOM 4479 C CA . HIS A 1 593 ? -9.830 -28.700 -12.371 1.00 96.25 593 HIS A CA 1
ATOM 4480 C C . HIS A 1 593 ? -10.207 -27.305 -11.866 1.00 96.25 593 HIS A C 1
ATOM 4482 O O . HIS A 1 593 ? -11.196 -27.130 -11.159 1.00 96.25 593 HIS A O 1
ATOM 4488 N N . CYS A 1 594 ? -9.430 -26.294 -12.259 1.00 96.00 594 CYS A N 1
ATOM 4489 C CA . CYS A 1 594 ? -9.715 -24.915 -11.895 1.00 96.00 594 CYS A CA 1
ATOM 4490 C C . CYS A 1 594 ? -11.054 -24.427 -12.463 1.00 96.00 594 CYS A C 1
ATOM 4492 O O . CYS A 1 594 ? -11.829 -23.812 -11.731 1.00 96.00 594 CYS A O 1
ATOM 4494 N N . ALA A 1 595 ? -11.330 -24.698 -13.744 1.00 95.94 595 ALA A N 1
ATOM 4495 C CA . ALA A 1 595 ? -12.577 -24.300 -14.390 1.00 95.94 595 ALA A CA 1
ATOM 4496 C C . ALA A 1 595 ? -13.797 -24.990 -13.766 1.00 95.94 595 ALA A C 1
ATOM 4498 O O . ALA A 1 595 ? -14.803 -24.326 -13.527 1.00 95.94 595 ALA A O 1
ATOM 4499 N N . THR A 1 596 ? -13.716 -26.294 -13.477 1.00 93.56 596 THR A N 1
ATOM 4500 C CA . THR A 1 596 ? -14.835 -27.051 -12.896 1.00 93.56 596 THR A CA 1
ATOM 4501 C C . THR A 1 596 ? -15.135 -26.624 -11.466 1.00 93.56 596 THR A C 1
ATOM 4503 O O . THR A 1 596 ? -16.295 -26.366 -11.160 1.00 93.56 596 THR A O 1
ATOM 4506 N N . LEU A 1 597 ? -14.109 -26.455 -10.622 1.00 93.25 597 LEU A N 1
ATOM 4507 C CA . LEU A 1 597 ? -14.265 -25.996 -9.237 1.00 93.25 597 LEU A CA 1
ATOM 4508 C C . LEU A 1 597 ? -14.985 -24.644 -9.140 1.00 93.25 597 LEU A C 1
ATOM 4510 O O . LEU A 1 597 ? -15.775 -24.423 -8.227 1.00 93.25 597 LEU A O 1
ATOM 4514 N N . HIS A 1 598 ? -14.708 -23.736 -10.075 1.00 90.69 598 HIS A N 1
ATOM 4515 C CA . HIS A 1 598 ? -15.298 -22.396 -10.091 1.00 90.69 598 HIS A CA 1
ATOM 4516 C C . HIS A 1 598 ? -16.580 -22.315 -10.939 1.00 90.69 598 HIS A C 1
ATOM 4518 O O . HIS A 1 598 ? -17.102 -21.223 -11.146 1.00 90.69 598 HIS A O 1
ATOM 4524 N N . GLY A 1 599 ? -17.094 -23.443 -11.448 1.00 91.56 599 GLY A N 1
ATOM 4525 C CA . GLY A 1 599 ? -18.319 -23.481 -12.254 1.00 91.56 599 GLY A CA 1
ATOM 4526 C C . GLY A 1 599 ? -18.201 -22.808 -13.629 1.00 91.56 599 GLY A C 1
ATOM 4527 O O . GLY A 1 599 ? -19.212 -22.469 -14.244 1.00 91.56 599 GLY A O 1
ATOM 4528 N N . ASN A 1 600 ? -16.984 -22.615 -14.142 1.00 94.75 600 ASN A N 1
ATOM 4529 C CA . ASN A 1 600 ? -16.714 -21.932 -15.407 1.00 94.75 600 ASN A CA 1
ATOM 4530 C C . ASN A 1 600 ? -16.919 -22.874 -16.603 1.00 94.75 600 ASN A C 1
ATOM 4532 O O . ASN A 1 600 ? -15.966 -23.290 -17.268 1.00 94.75 600 ASN A O 1
ATOM 4536 N N . THR A 1 601 ? -18.180 -23.208 -16.879 1.00 93.19 601 THR A N 1
ATOM 4537 C CA . THR A 1 601 ? -18.593 -24.211 -17.877 1.00 93.19 601 THR A CA 1
ATOM 4538 C C . THR A 1 601 ? -18.036 -23.942 -19.272 1.00 93.19 601 THR A C 1
ATOM 4540 O O . THR A 1 601 ? -17.482 -24.850 -19.879 1.00 93.19 601 THR A O 1
ATOM 4543 N N . ASN A 1 602 ? -18.084 -22.699 -19.758 1.00 94.62 602 ASN A N 1
ATOM 4544 C CA . ASN A 1 602 ? -17.546 -22.346 -21.078 1.00 94.62 602 ASN A CA 1
ATOM 4545 C C . ASN A 1 602 ? -16.038 -22.623 -21.183 1.00 94.62 602 ASN A C 1
ATOM 4547 O O . ASN A 1 602 ? -15.584 -23.180 -22.181 1.00 94.62 602 ASN A O 1
ATOM 4551 N N . CYS A 1 603 ? -15.262 -22.283 -20.145 1.00 94.75 603 CYS A N 1
ATOM 4552 C CA . CYS A 1 603 ? -13.839 -22.626 -20.092 1.00 94.75 603 CYS A CA 1
ATOM 4553 C C . CYS A 1 603 ? -13.639 -24.143 -20.065 1.00 94.75 603 CYS A C 1
ATOM 4555 O O . CYS A 1 603 ? -12.794 -24.649 -20.795 1.00 94.75 603 CYS A O 1
ATOM 4557 N N . ALA A 1 604 ? -14.410 -24.869 -19.251 1.00 95.06 604 ALA A N 1
ATOM 4558 C CA . ALA A 1 604 ? -14.313 -26.323 -19.153 1.00 95.06 604 ALA A CA 1
ATOM 4559 C C . ALA A 1 604 ? -14.612 -27.020 -20.493 1.00 95.06 604 ALA A C 1
ATOM 4561 O O . ALA A 1 604 ? -13.882 -27.937 -20.875 1.00 95.06 604 ALA A O 1
ATOM 4562 N N . THR A 1 605 ? -15.622 -26.552 -21.234 1.00 94.94 605 THR A N 1
ATOM 4563 C CA . THR A 1 605 ? -15.940 -27.037 -22.584 1.00 94.94 605 THR A CA 1
ATOM 4564 C C . THR A 1 605 ? -14.769 -26.803 -23.531 1.00 94.94 605 THR A C 1
ATOM 4566 O O . THR A 1 605 ? -14.255 -27.757 -24.102 1.00 94.94 605 THR A O 1
ATOM 4569 N N . ILE A 1 606 ? -14.259 -25.568 -23.611 1.00 96.56 606 ILE A N 1
ATOM 4570 C CA . ILE A 1 606 ? -13.117 -25.224 -24.476 1.00 96.56 606 ILE A CA 1
ATOM 4571 C C . ILE A 1 606 ? -11.884 -26.068 -24.142 1.00 96.56 606 ILE A C 1
ATOM 4573 O O . ILE A 1 606 ? -11.209 -26.565 -25.039 1.00 96.56 606 ILE A O 1
ATOM 4577 N N . LEU A 1 607 ? -11.577 -26.236 -22.855 1.00 96.94 607 LEU A N 1
ATOM 4578 C CA . LEU A 1 607 ? -10.448 -27.045 -22.405 1.00 96.94 607 LEU A CA 1
ATOM 4579 C C . LEU A 1 607 ? -10.620 -28.509 -22.831 1.00 96.94 607 LEU A C 1
ATOM 4581 O O . LEU A 1 607 ? -9.679 -29.106 -23.349 1.00 96.94 607 LEU A O 1
ATOM 4585 N N . THR A 1 608 ? -11.820 -29.071 -22.667 1.00 94.81 608 THR A N 1
ATOM 4586 C CA . THR A 1 608 ? -12.139 -30.449 -23.076 1.00 94.81 608 THR A CA 1
ATOM 4587 C C . THR A 1 608 ? -12.022 -30.622 -24.590 1.00 94.81 608 THR A C 1
ATOM 4589 O O . THR A 1 608 ? -11.345 -31.542 -25.048 1.00 94.81 608 THR A O 1
ATOM 4592 N N . ASP A 1 609 ? -12.576 -29.688 -25.364 1.00 95.56 609 ASP A N 1
ATOM 4593 C CA . ASP A 1 609 ? -12.501 -29.674 -26.830 1.00 95.56 609 ASP A CA 1
ATOM 4594 C C . ASP A 1 609 ? -11.055 -29.566 -27.338 1.00 95.56 609 ASP A C 1
ATOM 4596 O O . ASP A 1 609 ? -10.718 -30.055 -28.417 1.00 95.56 609 ASP A O 1
ATOM 4600 N N . LYS A 1 610 ? -10.175 -28.937 -26.551 1.00 95.44 610 LYS A N 1
ATOM 4601 C CA . LYS A 1 610 ? -8.740 -28.792 -26.833 1.00 95.44 610 LYS A CA 1
ATOM 4602 C C . LYS A 1 610 ? -7.873 -29.889 -26.205 1.00 95.44 610 LYS A C 1
ATOM 4604 O O . LYS A 1 610 ? -6.651 -29.764 -26.204 1.00 95.44 610 LYS A O 1
ATOM 4609 N N . GLY A 1 611 ? -8.473 -30.982 -25.729 1.00 92.75 611 GLY A N 1
ATOM 4610 C CA . GLY A 1 611 ? -7.747 -32.177 -25.290 1.00 92.75 611 GLY A CA 1
ATOM 4611 C C . GLY A 1 611 ? -7.340 -32.188 -23.814 1.00 92.75 611 GLY A C 1
ATOM 4612 O O . GLY A 1 611 ? -6.401 -32.903 -23.441 1.00 92.75 611 GLY A O 1
ATOM 4613 N N . ALA A 1 612 ? -8.024 -31.423 -22.957 1.00 94.56 612 ALA A N 1
ATOM 4614 C CA . ALA A 1 612 ? -7.915 -31.604 -21.512 1.00 94.56 612 ALA A CA 1
ATOM 4615 C C . ALA A 1 612 ? -8.339 -33.026 -21.126 1.00 94.56 612 ALA A C 1
ATOM 4617 O O . ALA A 1 612 ? -9.332 -33.551 -21.624 1.00 94.56 612 ALA A O 1
ATOM 4618 N N . LYS A 1 613 ? -7.600 -33.652 -20.210 1.00 93.12 613 LYS A N 1
ATOM 4619 C CA . LYS A 1 613 ? -7.895 -35.000 -19.712 1.00 93.12 613 LYS A CA 1
ATOM 4620 C C . LYS A 1 613 ? -8.873 -34.910 -18.530 1.00 93.12 613 LYS A C 1
ATOM 4622 O O . LYS A 1 613 ? -8.424 -34.610 -17.426 1.00 93.12 613 LYS A O 1
ATOM 4627 N N . PRO A 1 614 ? -10.177 -35.216 -18.689 1.00 89.00 614 PRO A N 1
ATOM 4628 C CA . PRO A 1 614 ? -11.145 -35.111 -17.591 1.00 89.00 614 PRO A CA 1
ATOM 4629 C C . PRO A 1 614 ? -10.887 -36.114 -16.461 1.00 89.00 614 PRO A C 1
ATOM 4631 O O . PRO A 1 614 ? -11.258 -35.855 -15.323 1.00 89.00 614 PRO A O 1
ATOM 4634 N N . ALA A 1 615 ? -10.228 -37.235 -16.770 1.00 90.88 615 ALA A N 1
ATOM 4635 C CA . ALA A 1 615 ? -9.841 -38.266 -15.809 1.00 90.88 615 ALA A CA 1
ATOM 4636 C C . ALA A 1 615 ? -8.462 -38.026 -15.162 1.00 90.88 615 ALA A C 1
ATOM 4638 O O . ALA A 1 615 ? -8.012 -38.860 -14.378 1.00 90.88 615 ALA A O 1
ATOM 4639 N N . ALA A 1 616 ? -7.762 -36.934 -15.507 1.00 91.38 616 ALA A N 1
ATOM 4640 C CA . ALA A 1 616 ? -6.547 -36.555 -14.793 1.00 91.38 616 ALA A CA 1
ATOM 4641 C C . ALA A 1 616 ? -6.899 -36.283 -13.330 1.00 91.38 616 ALA A C 1
ATOM 4643 O O . ALA A 1 616 ? -7.884 -35.601 -13.055 1.00 91.38 616 ALA A O 1
ATOM 4644 N N . LYS A 1 617 ? -6.095 -36.834 -12.424 1.00 92.44 617 LYS A N 1
ATOM 4645 C CA . LYS A 1 617 ? -6.303 -36.724 -10.986 1.00 92.44 617 LYS A CA 1
ATOM 4646 C C . LYS A 1 617 ? -5.294 -35.772 -10.370 1.00 92.44 617 LYS A C 1
ATOM 4648 O O . LYS A 1 617 ? -4.138 -35.733 -10.795 1.00 92.44 617 LYS A O 1
ATOM 4653 N N . ASP A 1 618 ? -5.740 -35.041 -9.363 1.00 92.38 618 ASP A N 1
ATOM 4654 C CA . ASP A 1 618 ? -4.886 -34.191 -8.554 1.00 92.38 618 ASP A CA 1
ATOM 4655 C C . ASP A 1 618 ? -4.108 -34.978 -7.486 1.00 92.38 618 ASP A C 1
ATOM 4657 O O . ASP A 1 618 ? -4.143 -36.209 -7.421 1.00 92.38 618 ASP A O 1
ATOM 4661 N N . LYS A 1 619 ? -3.383 -34.265 -6.617 1.00 94.00 619 LYS A N 1
ATOM 4662 C CA . LYS A 1 619 ? -2.634 -34.889 -5.514 1.00 94.00 619 LYS A CA 1
ATOM 4663 C C . LYS A 1 619 ? -3.514 -35.563 -4.456 1.00 94.00 619 LYS A C 1
ATOM 4665 O O . LYS A 1 619 ? -2.980 -36.311 -3.642 1.00 94.00 619 LYS A O 1
ATOM 4670 N N . LEU A 1 620 ? -4.816 -35.291 -4.446 1.00 91.62 620 LEU A N 1
ATOM 4671 C CA . LEU A 1 620 ? -5.799 -35.918 -3.565 1.00 91.62 620 LEU A CA 1
ATOM 4672 C C . LEU A 1 620 ? -6.523 -37.091 -4.249 1.00 91.62 620 LEU A C 1
ATOM 4674 O O . LEU A 1 620 ? -7.460 -37.639 -3.678 1.00 91.62 620 LEU A O 1
ATOM 4678 N N . ASP A 1 621 ? -6.067 -37.496 -5.439 1.00 93.25 621 ASP A N 1
ATOM 4679 C CA . ASP A 1 621 ? -6.653 -38.558 -6.261 1.00 93.25 621 ASP A CA 1
ATOM 4680 C C . ASP A 1 621 ? -8.079 -38.233 -6.767 1.00 93.25 621 ASP A C 1
ATOM 4682 O O . ASP A 1 621 ? -8.814 -39.125 -7.202 1.00 93.25 621 ASP A O 1
ATOM 4686 N N . TYR A 1 622 ? -8.462 -36.948 -6.780 1.00 91.62 622 TYR A N 1
ATOM 4687 C CA . TYR A 1 622 ? -9.735 -36.478 -7.326 1.00 91.62 622 TYR A CA 1
ATOM 4688 C C . TYR A 1 622 ? -9.569 -35.957 -8.752 1.00 91.62 622 TYR A C 1
ATOM 4690 O O . TYR A 1 622 ? -8.626 -35.236 -9.065 1.00 91.62 622 TYR A O 1
ATOM 4698 N N . ALA A 1 623 ? -10.512 -36.318 -9.621 1.00 92.56 623 ALA A N 1
ATOM 4699 C CA . ALA A 1 623 ? -10.600 -35.786 -10.977 1.00 92.56 623 ALA A CA 1
ATOM 4700 C C . ALA A 1 623 ? -11.372 -34.458 -11.008 1.00 92.56 623 ALA A C 1
ATOM 4702 O O . ALA A 1 623 ? -12.173 -34.177 -10.117 1.00 92.56 623 ALA A O 1
ATOM 4703 N N . ALA A 1 624 ? -11.218 -33.675 -12.078 1.00 89.19 624 ALA A N 1
ATOM 4704 C CA . ALA A 1 624 ? -11.852 -32.359 -12.213 1.00 89.19 624 ALA A CA 1
ATOM 4705 C C . ALA A 1 624 ? -13.382 -32.369 -11.994 1.00 89.19 624 ALA A C 1
ATOM 4707 O O . ALA A 1 624 ? -13.927 -31.417 -11.439 1.00 89.19 624 ALA A O 1
ATOM 4708 N N . GLN A 1 625 ? -14.069 -33.448 -12.388 1.00 85.50 625 GLN A N 1
ATOM 4709 C CA . GLN A 1 625 ? -15.523 -33.612 -12.230 1.00 85.50 625 GLN A CA 1
ATOM 4710 C C . GLN A 1 625 ? -15.973 -33.620 -10.763 1.00 85.50 625 GLN A C 1
ATOM 4712 O O . GLN A 1 625 ? -17.010 -33.046 -10.448 1.00 85.50 625 GLN A O 1
ATOM 4717 N N . TYR A 1 626 ? -15.159 -34.182 -9.858 1.00 86.56 626 TYR A N 1
ATOM 4718 C CA . TYR A 1 626 ? -15.455 -34.228 -8.420 1.00 86.56 626 TYR A CA 1
ATOM 4719 C C . TYR A 1 626 ? -15.728 -32.830 -7.847 1.00 86.56 626 TYR A C 1
ATOM 4721 O O . TYR A 1 626 ? -16.608 -32.649 -7.010 1.00 86.56 626 TYR A O 1
ATOM 4729 N N . TYR A 1 627 ? -15.001 -31.829 -8.344 1.00 83.31 627 TYR A N 1
ATOM 4730 C CA . TYR A 1 627 ? -15.120 -30.444 -7.903 1.00 83.31 627 TYR A CA 1
ATOM 4731 C C . TYR A 1 627 ? -16.288 -29.683 -8.549 1.00 83.31 627 TYR A C 1
ATOM 4733 O O . TYR A 1 627 ? -16.675 -28.640 -8.032 1.00 83.31 627 TYR A O 1
ATOM 4741 N N . GLY A 1 628 ? -16.860 -30.189 -9.648 1.00 71.19 628 GLY A N 1
ATOM 4742 C CA . GLY A 1 628 ? -18.010 -29.580 -10.328 1.00 71.19 628 GLY A CA 1
ATOM 4743 C C . GLY A 1 628 ? -19.368 -29.971 -9.730 1.00 71.19 628 GLY A C 1
ATOM 4744 O O . GLY A 1 628 ? -20.302 -29.172 -9.763 1.00 71.19 628 GLY A O 1
ATOM 4745 N N . ASP A 1 629 ? -19.472 -31.161 -9.130 1.00 60.12 629 ASP A N 1
ATOM 4746 C CA . ASP A 1 629 ? -20.738 -31.720 -8.619 1.00 60.12 629 ASP A CA 1
ATOM 4747 C C . ASP A 1 629 ? -21.111 -31.243 -7.195 1.00 60.12 629 ASP A C 1
ATOM 4749 O O . ASP A 1 629 ? -22.189 -31.545 -6.680 1.00 60.12 629 ASP A O 1
ATOM 4753 N N . ALA A 1 630 ? -20.255 -30.449 -6.541 1.00 50.62 630 ALA A N 1
ATOM 4754 C CA . ALA A 1 630 ? -20.413 -30.039 -5.140 1.00 50.62 630 ALA A CA 1
ATOM 4755 C C . ALA A 1 630 ? -21.359 -28.841 -4.904 1.00 50.62 630 ALA A C 1
ATOM 4757 O O . ALA A 1 630 ? -21.443 -28.335 -3.783 1.00 50.62 630 ALA A O 1
ATOM 4758 N N . ALA A 1 631 ? -22.115 -28.395 -5.913 1.00 42.94 631 ALA A N 1
ATOM 4759 C CA . ALA A 1 631 ? -23.112 -27.338 -5.729 1.00 42.94 631 ALA A CA 1
ATOM 4760 C C . ALA A 1 631 ? -24.346 -27.774 -4.902 1.00 42.94 631 ALA A C 1
ATOM 4762 O O . ALA A 1 631 ? -25.114 -26.911 -4.488 1.00 42.94 631 ALA A O 1
ATOM 4763 N N . PHE A 1 632 ? -24.548 -29.068 -4.606 1.00 40.38 632 PHE A N 1
ATOM 4764 C CA . PHE A 1 632 ? -25.681 -29.537 -3.790 1.00 40.38 632 PHE A CA 1
ATOM 4765 C C . PHE A 1 632 ? -25.377 -30.821 -2.996 1.00 40.38 632 PHE A C 1
ATOM 4767 O O . PHE A 1 632 ? -25.874 -31.880 -3.345 1.00 40.38 632 PHE A O 1
ATOM 4774 N N . PHE A 1 633 ? -24.660 -30.736 -1.868 1.00 32.88 633 PHE A N 1
ATOM 4775 C CA . PHE A 1 633 ? -24.949 -31.598 -0.707 1.00 32.88 633 PHE A CA 1
ATOM 4776 C C . PHE A 1 633 ? -24.592 -30.892 0.614 1.00 32.88 633 PHE A C 1
ATOM 4778 O O . PHE A 1 633 ? -23.441 -30.502 0.812 1.00 32.88 633 PHE A O 1
ATOM 4785 N N . PRO A 1 634 ? -25.543 -30.742 1.559 1.00 38.78 634 PRO A N 1
ATOM 4786 C CA . PRO A 1 634 ? -25.220 -30.399 2.933 1.00 38.78 634 PRO A CA 1
ATOM 4787 C C . PRO A 1 634 ? -24.631 -31.632 3.639 1.00 38.78 634 PRO A C 1
ATOM 4789 O O . PRO A 1 634 ? -24.992 -32.766 3.334 1.00 38.78 634 PRO A O 1
ATOM 4792 N N . SER A 1 635 ? -23.797 -31.391 4.654 1.00 40.41 635 SER A N 1
ATOM 4793 C CA . SER A 1 635 ? -23.306 -32.347 5.667 1.00 40.41 635 SER A CA 1
ATOM 4794 C C . SER A 1 635 ? -22.098 -33.244 5.328 1.00 40.41 635 SER A C 1
ATOM 4796 O O . SER A 1 635 ? -22.196 -34.462 5.224 1.00 40.41 635 SER A O 1
ATOM 4798 N N . LYS A 1 636 ? -20.898 -32.650 5.367 1.00 31.45 636 LYS A N 1
ATOM 4799 C CA . LYS A 1 636 ? -19.837 -33.044 6.323 1.00 31.45 636 LYS A CA 1
ATOM 4800 C C . LYS A 1 636 ? -18.715 -31.994 6.322 1.00 31.45 636 LYS A C 1
ATOM 4802 O O . LYS A 1 636 ? -18.278 -31.598 5.246 1.00 31.45 636 LYS A O 1
ATOM 4807 N N . PRO A 1 637 ? -18.248 -31.519 7.490 1.00 36.19 637 PRO A N 1
ATOM 4808 C CA . PRO A 1 637 ? -17.171 -30.541 7.543 1.00 36.19 637 PRO A CA 1
ATOM 4809 C C . PRO A 1 637 ? -15.859 -31.222 7.139 1.00 36.19 637 PRO A C 1
ATOM 4811 O O . PRO A 1 637 ? -15.356 -32.084 7.859 1.00 36.19 637 PRO A O 1
ATOM 4814 N N . LEU A 1 638 ? -15.308 -30.843 5.986 1.00 35.69 638 LEU A N 1
ATOM 4815 C CA . LEU A 1 638 ? -13.905 -31.097 5.679 1.00 35.69 638 LEU A CA 1
ATOM 4816 C C . LEU A 1 638 ? -13.071 -30.237 6.636 1.00 35.69 638 LEU A C 1
ATOM 4818 O O . LEU A 1 638 ? -13.100 -29.009 6.572 1.00 35.69 638 LEU A O 1
ATOM 4822 N N . GLN A 1 639 ? -12.383 -30.892 7.570 1.00 36.81 639 GLN A N 1
ATOM 4823 C CA . GLN A 1 639 ? -11.347 -30.264 8.382 1.00 36.81 639 GLN A CA 1
ATOM 4824 C C . GLN A 1 639 ? -10.191 -29.869 7.457 1.00 36.81 639 GLN A C 1
ATOM 4826 O O . GLN A 1 639 ? -9.567 -30.738 6.850 1.00 36.81 639 GLN A O 1
ATOM 4831 N N . LEU A 1 640 ? -9.921 -28.566 7.350 1.00 30.58 640 LEU A N 1
ATOM 4832 C CA . LEU A 1 640 ? -8.646 -28.074 6.839 1.00 30.58 640 LEU A CA 1
ATOM 4833 C C . LEU A 1 640 ? -7.545 -28.409 7.859 1.00 30.58 640 LEU A C 1
ATOM 4835 O O . LEU A 1 640 ? -7.691 -28.077 9.038 1.00 30.58 640 LEU A O 1
ATOM 4839 N N . VAL A 1 641 ? -6.461 -29.028 7.387 1.00 32.50 641 VAL A N 1
ATOM 4840 C CA . VAL A 1 641 ? -5.140 -29.038 8.040 1.00 32.50 641 VAL A CA 1
ATOM 4841 C C . VAL A 1 641 ? -4.200 -28.201 7.195 1.00 32.50 641 VAL A C 1
ATOM 4843 O O . VAL A 1 641 ? -4.212 -28.409 5.960 1.00 32.50 641 VAL A O 1
#

Foldseek 3Di:
DDDDDDDDDDDDDDDDDDPDDPPDPPPPPPDAAAWDDAQAWEFPDLAAFDFWKIKGKIFFQFKAAAFKKKKKAWDPQDKDADPPQWDKFKDFDDPDDDDDPPDGWDWGWDADPVRNMIMITTHDRDIGGHRTMMMMMIGGMTHGLEWDAWTWMFMWIWHHWDWDPDVVIDTDTRDTRHDSDTGIYHTRHAAAKADQLAFAFLFLFAQDWGKTKGKIWFQAKAWALKKKKKAAWLLDKDDDQWWWKFKDWPVGDRHTWTWGADNVRSMIMTTRHNPGDMGHGRIIIMMITGTITHHNDGDDPPPDDDPDPGDAMFMFIAYSVGRTRHDRDGGHYDRSVVVLCVLQVLLVVLVVVVCVVCVPDPQFDFPVCLCVSCLSSVFHDDPVRCVVQQQVLAAWDDPDDDDDDPDPDPDDRSDHPDRGDGPSSSSNSCSRLCSLQRVCQVVLLVCLLVLVLVVVVVSVNSRHQQCQADPFQDGSLLSNLLNLRLVSVVSVQVSQPVPPDDDPPDPRPGSHHPLCGQTPQGDGSLLSNLLNLNLSSNVVSVVVPHDQCGATVQRHGSLLSNLLNLNLNSNLVSVVSPRDLCRATNQRDGSLLNNLLNVSVSNNVSSVVSPHDQCRATPVRDGSNVNNVPPDDDDDDDDDD

InterPro domains:
  IPR002110 Ankyrin repeat [PF12796] (445-549)
  IPR002110 Ankyrin repeat [PF12796] (552-618)
  IPR002110 Ankyrin repeat [PR01415] (522-537)
  IPR002110 Ankyrin repeat [PR01415] (570-584)
  IPR002110 Ankyrin repeat [PS50088] (472-494)
  IPR002110 Ankyrin repeat [PS50088] (521-553)
  IPR002110 Ankyrin repeat [PS50088] (554-586)
  IPR002110 Ankyrin repeat [PS50088] (587-619)
  IPR002110 Ankyrin repeat [SM00248] (439-468)
  IPR002110 Ankyrin repeat [SM00248] (472-502)
  IPR002110 Ankyrin repeat [SM00248] (521-550)
  IPR002110 Ankyrin repeat [SM00248] (554-583)
  IPR002110 Ankyrin repeat [SM00248] (587-616)
  IPR036770 Ankyrin repeat-containing domain superfamily [G3DSA:1.25.40.20] (425-501)
  IPR036770 Ankyrin repeat-containing domain superfamily [G3DSA:1.25.40.20] (502-631)
  IPR036770 Ankyrin repeat-containing domain superfamily [SSF48403] (442-627)

pLDDT: mean 76.58, std 19.11, range [27.66, 98.5]

Sequence (641 aa):
MKRLGGSSSDDAGEQERGAHLQLAQRHRKIVAGSFKGRKALEPEFATPGVVGKLTLSFTTSTSLAKHARITCQLPDHGWTLPTAPPTAVLHLPSPNEPATTTALPQVKMTWSSTTRTMEFTLLNENVIPADTPLILVVSGVGTPEKATPQGEAIVTTFEKLAVRSTVPTSTRGGQIIDGPAVFTIPKIVPGSISGKKRWRPFNCRPGAVSDVTLAFIVNGKVPSGGKMLVELPSDGWDMDEQPRVLLRTPVHHNKPLTSSWDCNQHTLEIYLGADGTSIDTKMSVILTIENVKNPKKETMFLAASSDAATTAARLTTLSASGGVIDGPTRVEVARISELRERDFEVLTKVLDADAADNPSTGDGIPIDRIPELLRRAGLTLSDELYQKLVIPCFPVRDAVPVSDPEVDNTEPANTPRGDKLSREELLNVFAVVYAPAYKYGQELRLACGRGHLELVREWISRGCNPNAGDATGWSALHYAADYGQLDVLNLLVEMTTCQQEYDSNSESKSMTLEINARDGHGWTPLMCAAANGHIDIIQKLLALGASILLTSTEHRSALHWAAIRGMATAASLLLAAGADVNQVDRCGWTPLHCATLHGNTNCATILTDKGAKPAAKDKLDYAAQYYGDAAFFPSKPLQLV

Radius of gyration: 39.07 Å; chains: 1; bounding box: 103×83×134 Å

Secondary structure (DSSP, 8-state):
------------------------------PPB--EEEEEEEES--STT-EEEEEEEEE-SSPBPTT-EEEEEPPSS--B--SSPP-EEEEP--SS----S-PPPPEEEEEETTTTEEEEEE--SSPBPTT-EEEEEEEEEEP-SS-B-SEEEEEEEE---EEE--SS-EEE---EEEEEEEEEEPPB--B--EEEEEEEES---TT-EEEEEEEEE-SS-B-TT-EEEEEPPTTT-B--SS--EEEE-SS-SSEEEEEEEETTTTEEEEEPPSSS--B-TT-EEEEEEEEEEPPSS-----S--SS------EEEEE-TTS-EEEEEEE-EE--HHHHHHHHTHHHHHHHHHHHHH-TT--SSEEGGGHHHHHHHTT----HHHHHHHTGGGSPBPP------S-------TT-BSSSEE-HHHHHHHHHHHHHHHHHSHHHHHHHHHHT-HHHHHHHHHTT--TT---TT---HHHHHHHTT-HHHHHHHHHHHHTT-SS-TT---------TT---TT---HHHHHHHHT-HHHHHHHHHTT--TT-B-TT--BHHHHHHHHT-HHHHHHHHHTT--TT---TTS--HHHHHHHTT-HHHHHHHHHTT--TT-B-TTS-BHHHHHGGGS---------

Organism: NCBI:txid1317064